Protein AF-0000000066776890 (afdb_homodimer)

Nearest PDB structures (foldseek):
  2i6r-assembly2_D  TM=9.916E-01  e=3.528E-67  Escherichia coli O157:H7
  2rb9-assembly2_C  TM=9.837E-01  e=7.844E-67  Escherichia coli O157:H7
  2i6r-assembly2_C  TM=9.864E-01  e=1.428E-66  Escherichia coli O157:H7
  2i6r-assembly1_A  TM=9.881E-01  e=1.374E-65  Escherichia coli O157:H7
  3vti-assembly1_C  TM=8.921E-01  e=2.327E-46  Caldanaerobacter subterraneus subsp. tengcongensis MB4

Solvent-accessible surface area (backbone atoms only — not comparable to full-atom values): 31970 Å² total; per-residue (Å²): 126,71,44,42,46,50,36,46,20,17,41,20,43,43,19,54,47,50,42,54,70,43,50,51,58,54,42,63,47,76,47,40,69,63,71,55,70,31,16,73,40,58,38,63,65,43,47,73,50,18,50,29,34,27,37,21,39,37,59,34,55,36,61,70,53,65,48,60,61,49,30,54,26,38,45,46,47,19,51,27,41,34,35,23,20,43,51,58,14,56,41,40,41,28,33,40,29,40,43,35,13,33,64,32,46,36,68,59,51,52,52,32,49,48,36,26,32,51,50,27,55,76,65,63,32,43,55,30,34,54,34,71,42,23,36,56,71,62,39,32,59,54,54,35,41,34,26,34,26,34,20,26,21,34,76,86,54,76,50,32,48,79,62,51,48,63,60,20,29,30,32,33,28,31,58,43,15,37,26,35,46,29,50,48,36,64,74,66,60,67,72,59,76,86,70,46,44,30,45,52,38,70,45,50,72,64,52,60,69,49,66,85,48,71,43,68,22,25,52,40,68,23,32,65,16,3,55,50,35,49,48,48,50,45,20,66,65,40,61,25,7,34,41,32,35,60,87,44,57,43,58,46,67,62,50,50,50,52,21,62,76,68,73,51,58,52,49,49,24,19,24,47,43,36,41,39,34,38,23,33,54,93,32,40,67,60,53,47,53,55,37,39,72,35,88,74,10,58,50,37,38,67,29,33,34,28,33,67,64,63,54,43,30,38,26,44,98,83,63,52,71,41,83,50,76,70,48,55,52,47,96,55,36,38,73,69,128,69,45,41,46,50,36,45,21,16,40,20,44,42,20,54,47,48,42,53,72,44,51,51,59,54,42,62,49,77,45,40,70,62,69,56,69,31,17,73,40,57,38,63,66,42,46,73,52,17,49,29,34,26,37,20,40,38,59,34,54,37,61,70,52,64,48,60,62,49,31,56,27,36,45,47,47,19,50,28,39,34,35,23,18,44,51,60,14,55,42,40,40,28,33,40,29,38,44,34,13,31,63,32,47,36,68,58,52,51,52,32,49,47,38,27,33,53,50,26,54,76,64,64,30,42,55,31,33,54,35,69,42,22,37,55,70,61,38,31,60,52,53,37,42,33,24,34,26,33,19,25,21,36,75,87,54,78,51,33,48,78,61,53,48,63,59,22,28,30,32,34,27,31,58,42,14,38,26,35,45,27,49,49,36,64,74,67,60,67,74,59,76,87,72,46,45,28,46,52,38,70,45,51,74,64,51,59,70,48,67,86,49,71,44,68,22,25,52,38,68,22,32,67,16,3,54,49,37,50,48,47,49,44,19,65,66,40,60,25,7,32,41,33,34,60,86,44,57,45,57,49,68,63,49,49,50,52,20,63,75,68,74,50,58,51,49,48,24,21,24,48,44,37,40,39,34,39,21,32,54,94,32,39,69,60,54,47,53,54,37,39,71,36,89,74,8,60,50,37,37,66,28,33,34,29,33,69,63,65,53,41,29,37,27,44,97,86,63,51,72,40,82,50,77,71,48,54,53,49,99,55,37,38,73,68

Structure (mmCIF, N/CA/C/O backbone):
data_AF-0000000066776890-model_v1
#
loop_
_entity.id
_entity.type
_entity.pdbx_description
1 polymer 'Hydrogenase expression/formation protein HypE'
#
loop_
_atom_site.group_PDB
_atom_site.id
_atom_site.type_symbol
_atom_site.label_atom_id
_atom_site.label_alt_id
_atom_site.label_comp_id
_atom_site.label_asym_id
_atom_site.label_entity_id
_atom_site.label_seq_id
_atom_site.pdbx_PDB_ins_code
_atom_site.Cartn_x
_atom_site.Cartn_y
_atom_site.Cartn_z
_atom_site.occupancy
_atom_site.B_iso_or_equiv
_atom_site.auth_seq_id
_atom_site.auth_comp_id
_atom_site.auth_asym_id
_atom_site.auth_atom_id
_atom_site.pdbx_PDB_model_num
ATOM 1 N N . MET A 1 1 ? 21.188 -14.484 12 1 73.44 1 MET A N 1
ATOM 2 C CA . MET A 1 1 ? 21.375 -13.836 10.703 1 73.44 1 MET A CA 1
ATOM 3 C C . MET A 1 1 ? 21.719 -12.359 10.875 1 73.44 1 MET A C 1
ATOM 5 O O . MET A 1 1 ? 21.047 -11.648 11.633 1 73.44 1 MET A O 1
ATOM 9 N N . LYS A 1 2 ? 22.797 -11.906 10.289 1 89.94 2 LYS A N 1
ATOM 10 C CA . LYS A 1 2 ? 23.328 -10.578 10.594 1 89.94 2 LYS A CA 1
ATOM 11 C C . LYS A 1 2 ? 22.703 -9.516 9.688 1 89.94 2 LYS A C 1
ATOM 13 O O . LYS A 1 2 ? 22.484 -8.383 10.117 1 89.94 2 LYS A O 1
ATOM 18 N N . SER A 1 3 ? 22.344 -9.898 8.43 1 96.12 3 SER A N 1
ATOM 19 C CA . SER A 1 3 ? 21.828 -8.906 7.504 1 96.12 3 SER A CA 1
ATOM 20 C C . SER A 1 3 ? 20.828 -9.523 6.531 1 96.12 3 SER A C 1
ATOM 22 O O . SER A 1 3 ? 20.797 -10.742 6.352 1 96.12 3 SER A O 1
ATOM 24 N N . VAL A 1 4 ? 20.016 -8.68 6.023 1 95.5 4 VAL A N 1
ATOM 25 C CA . VAL A 1 4 ? 19.062 -9.086 4.996 1 95.5 4 VAL A CA 1
ATOM 26 C C . VAL A 1 4 ? 19.797 -9.539 3.746 1 95.5 4 VAL A C 1
ATOM 28 O O . VAL A 1 4 ? 20.75 -8.875 3.305 1 95.5 4 VAL A O 1
ATOM 31 N N . GLN A 1 5 ? 19.422 -10.688 3.219 1 94.19 5 GLN A N 1
ATOM 32 C CA . GLN A 1 5 ? 20 -11.227 1.992 1 94.19 5 GLN A CA 1
ATOM 33 C C . GLN A 1 5 ? 18.953 -11.297 0.88 1 94.19 5 GLN A C 1
ATOM 35 O O . GLN A 1 5 ? 17.75 -11.281 1.148 1 94.19 5 GLN A O 1
ATOM 40 N N . LEU A 1 6 ? 19.438 -11.352 -0.375 1 92.44 6 LEU A N 1
ATOM 41 C CA . LEU A 1 6 ? 18.547 -11.445 -1.523 1 92.44 6 LEU A CA 1
ATOM 42 C C . LEU A 1 6 ? 17.625 -12.664 -1.4 1 92.44 6 LEU A C 1
ATOM 44 O O . LEU A 1 6 ? 16.484 -12.625 -1.843 1 92.44 6 LEU A O 1
ATOM 48 N N . ALA A 1 7 ? 18.156 -13.703 -0.817 1 90.06 7 ALA A N 1
ATOM 49 C CA . ALA A 1 7 ? 17.391 -14.938 -0.624 1 90.06 7 ALA A CA 1
ATOM 50 C C . ALA A 1 7 ? 16.109 -14.68 0.151 1 90.06 7 ALA A C 1
ATOM 52 O O . ALA A 1 7 ? 15.109 -15.375 -0.049 1 90.06 7 ALA A O 1
ATOM 53 N N . HIS A 1 8 ? 16.078 -13.664 0.951 1 90.94 8 HIS A N 1
ATOM 54 C CA . HIS A 1 8 ? 14.93 -13.336 1.775 1 90.94 8 HIS A CA 1
ATOM 55 C C . HIS A 1 8 ? 13.797 -12.75 0.932 1 90.94 8 HIS A C 1
ATOM 57 O O . HIS A 1 8 ? 12.68 -12.578 1.418 1 90.94 8 HIS A O 1
ATOM 63 N N . GLY A 1 9 ? 14.047 -12.508 -0.353 1 87.88 9 GLY A N 1
ATOM 64 C CA . GLY A 1 9 ? 13.039 -11.945 -1.23 1 87.88 9 GLY A CA 1
ATOM 65 C C . GLY A 1 9 ? 12.688 -12.852 -2.398 1 87.88 9 GLY A C 1
ATOM 66 O O . GLY A 1 9 ? 12 -12.43 -3.33 1 87.88 9 GLY A O 1
ATOM 67 N N . SER A 1 10 ? 13.086 -14.078 -2.391 1 87.19 10 SER A N 1
ATOM 68 C CA . SER A 1 10 ? 13.039 -14.914 -3.584 1 87.19 10 SER A CA 1
ATOM 69 C C . SER A 1 10 ? 11.781 -15.781 -3.607 1 87.19 10 SER A C 1
ATOM 71 O O . SER A 1 10 ? 11.492 -16.438 -4.609 1 87.19 10 SER A O 1
ATOM 73 N N . GLY A 1 11 ? 11.023 -15.805 -2.516 1 86.19 11 GLY A N 1
ATOM 74 C CA . GLY A 1 11 ? 9.852 -16.656 -2.43 1 86.19 11 GLY A CA 1
ATOM 75 C C . GLY A 1 11 ? 10.18 -18.062 -1.95 1 86.19 11 GLY A C 1
ATOM 76 O O . GLY A 1 11 ? 9.297 -18.922 -1.882 1 86.19 11 GLY A O 1
ATOM 77 N N . GLY A 1 12 ? 11.438 -18.297 -1.501 1 89.25 12 GLY A N 1
ATOM 78 C CA . GLY A 1 12 ? 11.875 -19.609 -1.027 1 89.25 12 GLY A CA 1
ATOM 79 C C . GLY A 1 12 ? 11.836 -19.734 0.483 1 89.25 12 GLY A C 1
ATOM 80 O O . GLY A 1 12 ? 11.016 -19.094 1.146 1 89.25 12 GLY A O 1
ATOM 81 N N . GLN A 1 13 ? 12.633 -20.562 0.89 1 90.19 13 GLN A N 1
ATOM 82 C CA . GLN A 1 13 ? 12.641 -20.906 2.307 1 90.19 13 GLN A CA 1
ATOM 83 C C . GLN A 1 13 ? 13.102 -19.734 3.164 1 90.19 13 GLN A C 1
ATOM 85 O O . GLN A 1 13 ? 12.555 -19.5 4.242 1 90.19 13 GLN A O 1
ATOM 90 N N . ALA A 1 14 ? 14.102 -19.031 2.719 1 90.88 14 ALA A N 1
ATOM 91 C CA . ALA A 1 14 ? 14.633 -17.906 3.48 1 90.88 14 ALA A CA 1
ATOM 92 C C . ALA A 1 14 ? 13.57 -16.828 3.701 1 90.88 14 ALA A C 1
ATOM 94 O O . ALA A 1 14 ? 13.477 -16.25 4.785 1 90.88 14 ALA A O 1
ATOM 95 N N . MET A 1 15 ? 12.828 -16.609 2.691 1 89.88 15 MET A N 1
ATOM 96 C CA . MET A 1 15 ? 11.742 -15.633 2.799 1 89.88 15 MET A CA 1
ATOM 97 C C . MET A 1 15 ? 10.703 -16.094 3.811 1 89.88 15 MET A C 1
ATOM 99 O O . MET A 1 15 ? 10.266 -15.305 4.656 1 89.88 15 MET A O 1
ATOM 103 N N . GLN A 1 16 ? 10.328 -17.328 3.713 1 89.19 16 GLN A N 1
ATOM 104 C CA . GLN A 1 16 ? 9.336 -17.875 4.633 1 89.19 16 GLN A CA 1
ATOM 105 C C . GLN A 1 16 ? 9.82 -17.797 6.078 1 89.19 16 GLN A C 1
ATOM 107 O O . GLN A 1 16 ? 9.031 -17.516 6.984 1 89.19 16 GLN A O 1
ATOM 112 N N . GLN A 1 17 ? 11.039 -17.984 6.254 1 90.81 17 GLN A N 1
ATOM 113 C CA . GLN A 1 17 ? 11.625 -17.922 7.586 1 90.81 17 GLN A CA 1
ATOM 114 C C . GLN A 1 17 ? 11.586 -16.484 8.125 1 90.81 17 GLN A C 1
ATOM 116 O O . GLN A 1 17 ? 11.227 -16.266 9.289 1 90.81 17 GLN A O 1
ATOM 121 N N . LEU A 1 18 ? 11.969 -15.555 7.309 1 92.75 18 LEU A N 1
ATOM 122 C CA . LEU A 1 18 ? 11.938 -14.148 7.711 1 92.75 18 LEU A CA 1
ATOM 123 C C . LEU A 1 18 ? 10.531 -13.727 8.102 1 92.75 18 LEU A C 1
ATOM 125 O O . LEU A 1 18 ? 10.328 -13.094 9.141 1 92.75 18 LEU A O 1
ATOM 129 N N . ILE A 1 19 ? 9.57 -14.047 7.281 1 92 19 ILE A N 1
ATOM 130 C CA . ILE A 1 19 ? 8.172 -13.711 7.527 1 92 19 ILE A CA 1
ATOM 131 C C . ILE A 1 19 ? 7.707 -14.344 8.836 1 92 19 ILE A C 1
ATOM 133 O O . ILE A 1 19 ? 7.102 -13.68 9.672 1 92 19 ILE A O 1
ATOM 137 N N . GLY A 1 20 ? 7.949 -15.594 9.023 1 91.56 20 GLY A N 1
ATOM 138 C CA . GLY A 1 20 ? 7.531 -16.328 10.211 1 91.56 20 GLY A CA 1
ATOM 139 C C . GLY A 1 20 ? 8.211 -15.844 11.484 1 91.56 20 GLY A C 1
ATOM 140 O O . GLY A 1 20 ? 7.543 -15.586 12.484 1 91.56 20 GLY A O 1
ATOM 141 N N . ASP A 1 21 ? 9.5 -15.602 11.398 1 92.62 21 ASP A N 1
ATOM 142 C CA . ASP A 1 21 ? 10.305 -15.328 12.586 1 92.62 21 ASP A CA 1
ATOM 143 C C . ASP A 1 21 ? 10.164 -13.875 13.016 1 92.62 21 ASP A C 1
ATOM 145 O O . ASP A 1 21 ? 10.305 -13.555 14.203 1 92.62 21 ASP A O 1
ATOM 149 N N . LEU A 1 22 ? 9.836 -13.031 12.07 1 94.44 22 LEU A N 1
ATOM 150 C CA . LEU A 1 22 ? 9.844 -11.617 12.406 1 94.44 22 LEU A CA 1
ATOM 151 C C . LEU A 1 22 ? 8.453 -11.008 12.25 1 94.44 22 LEU A C 1
ATOM 153 O O . LEU A 1 22 ? 7.82 -10.633 13.242 1 94.44 22 LEU A O 1
ATOM 157 N N . PHE A 1 23 ? 7.91 -11.023 11.164 1 94.81 23 PHE A N 1
ATOM 158 C CA . PHE A 1 23 ? 6.711 -10.25 10.867 1 94.81 23 PHE A CA 1
ATOM 159 C C . PHE A 1 23 ? 5.484 -10.883 11.516 1 94.81 23 PHE A C 1
ATOM 161 O O . PHE A 1 23 ? 4.676 -10.188 12.133 1 94.81 23 PHE A O 1
ATOM 168 N N . MET A 1 24 ? 5.301 -12.203 11.344 1 92.75 24 MET A N 1
ATOM 169 C CA . MET A 1 24 ? 4.141 -12.891 11.906 1 92.75 24 MET A CA 1
ATOM 170 C C . MET A 1 24 ? 4.133 -12.781 13.422 1 92.75 24 MET A C 1
ATOM 172 O O . MET A 1 24 ? 3.068 -12.695 14.039 1 92.75 24 MET A O 1
ATOM 176 N N . GLN A 1 25 ? 5.297 -12.781 13.992 1 94.38 25 GLN A N 1
ATOM 177 C CA . GLN A 1 25 ? 5.398 -12.672 15.445 1 94.38 25 GLN A CA 1
ATOM 178 C C . GLN A 1 25 ? 5.125 -11.242 15.906 1 94.38 25 GLN A C 1
ATOM 180 O O . GLN A 1 25 ? 4.344 -11.023 16.828 1 94.38 25 GLN A O 1
ATOM 185 N N . ALA A 1 26 ? 5.668 -10.312 15.273 1 95.06 26 ALA A N 1
ATOM 186 C CA . ALA A 1 26 ? 5.566 -8.922 15.688 1 95.06 26 ALA A CA 1
ATOM 187 C C . ALA A 1 26 ? 4.148 -8.391 15.492 1 95.06 26 ALA A C 1
ATOM 189 O O . ALA A 1 26 ? 3.641 -7.641 16.328 1 95.06 26 ALA A O 1
ATOM 190 N N . PHE A 1 27 ? 3.537 -8.75 14.359 1 95.81 27 PHE A N 1
ATOM 191 C CA . PHE A 1 27 ? 2.225 -8.219 14.008 1 95.81 27 PHE A CA 1
ATOM 192 C C . PHE A 1 27 ? 1.132 -9.234 14.32 1 95.81 27 PHE A C 1
ATOM 194 O O . PHE A 1 27 ? 0.076 -9.234 13.688 1 95.81 27 PHE A O 1
ATOM 201 N N . ALA A 1 28 ? 1.271 -10.086 15.227 1 94.38 28 ALA A N 1
ATOM 202 C CA . ALA A 1 28 ? 0.4 -11.234 15.477 1 94.38 28 ALA A CA 1
ATOM 203 C C . ALA A 1 28 ? -1.047 -10.789 15.672 1 94.38 28 ALA A C 1
ATOM 205 O O . ALA A 1 28 ? -1.343 -9.984 16.562 1 94.38 28 ALA A O 1
ATOM 206 N N . ASN A 1 29 ? -1.92 -11.312 14.875 1 94.5 29 ASN A N 1
ATOM 207 C CA . ASN A 1 29 ? -3.367 -11.148 14.945 1 94.5 29 ASN A CA 1
ATOM 208 C C . ASN A 1 29 ? -4.094 -12.227 14.148 1 94.5 29 ASN A C 1
ATOM 210 O O . ASN A 1 29 ? -3.469 -12.961 13.383 1 94.5 29 ASN A O 1
ATOM 214 N N . PRO A 1 30 ? -5.426 -12.414 14.305 1 93 30 PRO A N 1
ATOM 215 C CA . PRO A 1 30 ? -6.133 -13.555 13.711 1 93 30 PRO A CA 1
ATOM 216 C C . PRO A 1 30 ? -6.137 -13.516 12.188 1 93 30 PRO A C 1
ATOM 218 O O . PRO A 1 30 ? -6.102 -14.57 11.539 1 93 30 PRO A O 1
ATOM 221 N N . TRP A 1 31 ? -6.16 -12.383 11.578 1 94 31 TRP A N 1
ATOM 222 C CA . TRP A 1 31 ? -6.234 -12.273 10.125 1 94 31 TRP A CA 1
ATOM 223 C C . TRP A 1 31 ? -4.906 -12.648 9.477 1 94 31 TRP A C 1
ATOM 225 O O . TRP A 1 31 ? -4.871 -13.383 8.484 1 94 31 TRP A O 1
ATOM 235 N N . LEU A 1 32 ? -3.85 -12.102 10.055 1 89.12 32 LEU A N 1
ATOM 236 C CA . LEU A 1 32 ? -2.51 -12.422 9.578 1 89.12 32 LEU A CA 1
ATOM 237 C C . LEU A 1 32 ? -2.205 -13.898 9.766 1 89.12 32 LEU A C 1
ATOM 239 O O . LEU A 1 32 ? -1.546 -14.516 8.93 1 89.12 32 LEU A O 1
ATOM 243 N N . ALA A 1 33 ? -2.701 -14.492 10.812 1 89.12 33 ALA A N 1
ATOM 244 C CA . ALA A 1 33 ? -2.447 -15.891 11.164 1 89.12 33 ALA A CA 1
ATOM 245 C C . ALA A 1 33 ? -3.051 -16.844 10.133 1 89.12 33 ALA A C 1
ATOM 247 O O . ALA A 1 33 ? -2.633 -17.984 10.023 1 89.12 33 ALA A O 1
ATOM 248 N N . GLU A 1 34 ? -4.031 -16.359 9.375 1 89.06 34 GLU A N 1
ATOM 249 C CA . GLU A 1 34 ? -4.637 -17.188 8.344 1 89.06 34 GLU A CA 1
ATOM 250 C C . GLU A 1 34 ? -3.65 -17.484 7.219 1 89.06 34 GLU A C 1
ATOM 252 O O . GLU A 1 34 ? -3.791 -18.484 6.504 1 89.06 34 GLU A O 1
ATOM 257 N N . GLN A 1 35 ? -2.697 -16.609 7.004 1 87.81 35 GLN A N 1
ATOM 258 C CA . GLN A 1 35 ? -1.627 -16.766 6.023 1 87.81 35 GLN A CA 1
ATOM 259 C C . GLN A 1 35 ? -2.191 -16.969 4.617 1 87.81 35 GLN A C 1
ATOM 261 O O . GLN A 1 35 ? -1.749 -17.844 3.883 1 87.81 35 GLN A O 1
ATOM 266 N N . GLU A 1 36 ? -3.281 -16.328 4.312 1 90 36 GLU A N 1
ATOM 267 C CA . GLU A 1 36 ? -3.822 -16.25 2.961 1 90 36 GLU A CA 1
ATOM 268 C C . GLU A 1 36 ? -3.258 -15.055 2.209 1 90 36 GLU A C 1
ATOM 270 O O . GLU A 1 36 ? -2.574 -14.211 2.797 1 90 36 GLU A O 1
ATOM 275 N N . ASP A 1 37 ? -3.459 -14.969 0.889 1 90.69 37 ASP A N 1
ATOM 276 C CA . ASP A 1 37 ? -2.926 -13.906 0.039 1 90.69 37 ASP A CA 1
ATOM 277 C C . ASP A 1 37 ? -3.564 -12.562 0.374 1 90.69 37 ASP A C 1
ATOM 279 O O . ASP A 1 37 ? -3.127 -11.523 -0.121 1 90.69 37 ASP A O 1
ATOM 283 N N . GLN A 1 38 ? -4.625 -12.617 1.151 1 95.94 38 GLN A N 1
ATOM 284 C CA . GLN A 1 38 ? -5.332 -11.422 1.596 1 95.94 38 GLN A CA 1
ATOM 285 C C . GLN A 1 38 ? -5.902 -11.609 2.998 1 95.94 38 GLN A C 1
ATOM 287 O O . GLN A 1 38 ? -6.09 -12.742 3.451 1 95.94 38 GLN A O 1
ATOM 292 N N . ALA A 1 39 ? -6.09 -10.523 3.682 1 97.44 39 ALA A N 1
ATOM 293 C CA . ALA A 1 39 ? -6.891 -10.539 4.902 1 97.44 39 ALA A CA 1
ATOM 294 C C . ALA A 1 39 ? -8.383 -10.539 4.578 1 97.44 39 ALA A C 1
ATOM 296 O O . ALA A 1 39 ? -8.812 -9.906 3.613 1 97.44 39 ALA A O 1
ATOM 297 N N . ARG A 1 40 ? -9.172 -11.281 5.352 1 97.81 40 ARG A N 1
ATOM 298 C CA . ARG A 1 40 ? -10.625 -11.352 5.223 1 97.81 40 ARG A CA 1
ATOM 299 C C . ARG A 1 40 ? -11.312 -10.703 6.422 1 97.81 40 ARG A C 1
ATOM 301 O O . ARG A 1 40 ? -11.312 -11.258 7.52 1 97.81 40 ARG A O 1
ATOM 308 N N . LEU A 1 41 ? -11.859 -9.523 6.188 1 98.12 41 LEU A N 1
ATOM 309 C CA . LEU A 1 41 ? -12.398 -8.68 7.25 1 98.12 41 LEU A CA 1
ATOM 310 C C . LEU A 1 41 ? -13.922 -8.727 7.254 1 98.12 41 LEU A C 1
ATOM 312 O O . LEU A 1 41 ? -14.555 -8.734 6.195 1 98.12 41 LEU A O 1
ATOM 316 N N . ASP A 1 42 ? -14.523 -8.664 8.383 1 97.75 42 ASP A N 1
ATOM 317 C CA . ASP A 1 42 ? -15.977 -8.711 8.523 1 97.75 42 ASP A CA 1
ATOM 318 C C . ASP A 1 42 ? -16.625 -7.398 8.094 1 97.75 42 ASP A C 1
ATOM 320 O O . ASP A 1 42 ? -16.469 -6.375 8.766 1 97.75 42 ASP A O 1
ATOM 324 N N . LEU A 1 43 ? -17.406 -7.438 7.016 1 98.06 43 LEU A N 1
ATOM 325 C CA . LEU A 1 43 ? -18.016 -6.219 6.496 1 98.06 43 LEU A CA 1
ATOM 326 C C . LEU A 1 43 ? -19.094 -5.703 7.445 1 98.06 43 LEU A C 1
ATOM 328 O O . LEU A 1 43 ? -19.312 -4.492 7.562 1 98.06 43 LEU A O 1
ATOM 332 N N . ALA A 1 44 ? -19.766 -6.633 8.094 1 97.06 44 ALA A N 1
ATOM 333 C CA . ALA A 1 44 ? -20.781 -6.215 9.055 1 97.06 44 ALA A CA 1
ATOM 334 C C . ALA A 1 44 ? -20.172 -5.43 10.203 1 97.06 44 ALA A C 1
ATOM 336 O O . ALA A 1 44 ? -20.75 -4.449 10.68 1 97.06 44 ALA A O 1
ATOM 337 N N . ALA A 1 45 ? -19.016 -5.879 10.656 1 96.94 45 ALA A N 1
ATOM 338 C CA . ALA A 1 45 ? -18.328 -5.184 11.734 1 96.94 45 ALA A CA 1
ATOM 339 C C . ALA A 1 45 ? -17.938 -3.771 11.312 1 96.94 45 ALA A C 1
ATOM 341 O O . ALA A 1 45 ? -18.047 -2.826 12.094 1 96.94 45 ALA A O 1
ATOM 342 N N . LEU A 1 46 ? -17.484 -3.588 10.102 1 97.38 46 LEU A N 1
ATOM 343 C CA . LEU A 1 46 ? -17.141 -2.273 9.57 1 97.38 46 LEU A CA 1
ATOM 344 C C . LEU A 1 46 ? -18.375 -1.407 9.414 1 97.38 46 LEU A C 1
ATOM 346 O O . LEU A 1 46 ? -18.391 -0.24 9.805 1 97.38 46 LEU A O 1
ATOM 350 N N . ALA A 1 47 ? -19.406 -2.012 8.914 1 96.56 47 ALA A N 1
ATOM 351 C CA . ALA A 1 47 ? -20.641 -1.287 8.656 1 96.56 47 ALA A CA 1
ATOM 352 C C . ALA A 1 47 ? -21.297 -0.843 9.961 1 96.56 47 ALA A C 1
ATOM 354 O O . ALA A 1 47 ? -22.047 0.134 9.977 1 96.56 47 ALA A O 1
ATOM 355 N N . ALA A 1 48 ? -21.031 -1.56 11.016 1 97.06 48 ALA A N 1
ATOM 356 C CA . ALA A 1 48 ? -21.562 -1.19 12.328 1 97.06 48 ALA A CA 1
ATOM 357 C C . ALA A 1 48 ? -20.938 0.106 12.828 1 97.06 48 ALA A C 1
ATOM 359 O O . ALA A 1 48 ? -21.5 0.791 13.68 1 97.06 48 ALA A O 1
ATOM 360 N N . GLN A 1 49 ? -19.828 0.474 12.234 1 96.81 49 GLN A N 1
ATOM 361 C CA . GLN A 1 49 ? -19.094 1.634 12.719 1 96.81 49 GLN A CA 1
ATOM 362 C C . GLN A 1 49 ? -19.297 2.838 11.805 1 96.81 49 GLN A C 1
ATOM 364 O O . GLN A 1 49 ? -18.828 3.939 12.109 1 96.81 49 GLN A O 1
ATOM 369 N N . GLY A 1 50 ? -19.938 2.668 10.672 1 97.94 50 GLY A N 1
ATOM 370 C CA . GLY A 1 50 ? -20.125 3.756 9.727 1 97.94 50 GLY A CA 1
ATOM 371 C C . GLY A 1 50 ? -20.734 3.301 8.406 1 97.94 50 GLY A C 1
ATOM 372 O O . GLY A 1 50 ? -21.016 2.117 8.227 1 97.94 50 GLY A O 1
ATOM 373 N N . ASP A 1 51 ? -20.969 4.293 7.484 1 98.19 51 ASP A N 1
ATOM 374 C CA . ASP A 1 51 ? -21.625 3.973 6.223 1 98.19 51 ASP A CA 1
ATOM 375 C C . ASP A 1 51 ? -20.672 4.125 5.043 1 98.19 51 ASP A C 1
ATOM 377 O O . ASP A 1 51 ? -21 3.76 3.914 1 98.19 51 ASP A O 1
ATOM 381 N N . ARG A 1 52 ? -19.484 4.68 5.266 1 98.31 52 ARG A N 1
ATOM 382 C CA . ARG A 1 52 ? -18.438 4.797 4.262 1 98.31 52 ARG A CA 1
ATOM 383 C C . ARG A 1 52 ? -17.125 4.199 4.762 1 98.31 52 ARG A C 1
ATOM 385 O O . ARG A 1 52 ? -16.859 4.184 5.965 1 98.31 52 ARG A O 1
ATOM 392 N N . LEU A 1 53 ? -16.359 3.654 3.832 1 98.69 53 LEU A N 1
ATOM 393 C CA . LEU A 1 53 ? -15.031 3.119 4.113 1 98.69 53 LEU A CA 1
ATOM 394 C C . LEU A 1 53 ? -13.945 4.09 3.66 1 98.69 53 LEU A C 1
ATOM 396 O O . LEU A 1 53 ? -13.836 4.391 2.469 1 98.69 53 LEU A O 1
ATOM 400 N N . ALA A 1 54 ? -13.203 4.648 4.598 1 98.75 54 ALA A N 1
ATOM 401 C CA . ALA A 1 54 ? -12.008 5.422 4.266 1 98.75 54 ALA A CA 1
ATOM 402 C C . ALA A 1 54 ? -10.852 4.504 3.867 1 98.75 54 ALA A C 1
ATOM 404 O O . ALA A 1 54 ? -10.539 3.549 4.582 1 98.75 54 ALA A O 1
ATOM 405 N N . PHE A 1 55 ? -10.32 4.699 2.729 1 98.88 55 PHE A N 1
ATOM 406 C CA . PHE A 1 55 ? -9.219 3.92 2.168 1 98.88 55 PHE A CA 1
ATOM 407 C C . PHE A 1 55 ? -8.07 4.828 1.752 1 98.88 55 PHE A C 1
ATOM 409 O O . PHE A 1 55 ? -8.25 5.719 0.92 1 98.88 55 PHE A O 1
ATOM 416 N N . SER A 1 56 ? -6.805 4.707 2.365 1 98.75 56 SER A N 1
ATOM 417 C CA . SER A 1 56 ? -5.652 5.551 2.062 1 98.75 56 SER A CA 1
ATOM 418 C C . SER A 1 56 ? -4.379 4.723 1.938 1 98.75 56 SER A C 1
ATOM 420 O O . SER A 1 56 ? -4.344 3.564 2.359 1 98.75 56 SER A O 1
ATOM 422 N N . THR A 1 57 ? -3.354 5.258 1.28 1 98.75 57 THR A N 1
ATOM 423 C CA . THR A 1 57 ? -2.033 4.645 1.18 1 98.75 57 THR A CA 1
ATOM 424 C C . THR A 1 57 ? -0.938 5.707 1.256 1 98.75 57 THR A C 1
ATOM 426 O O . THR A 1 57 ? -1.155 6.859 0.875 1 98.75 57 THR A O 1
ATOM 429 N N . ASP A 1 58 ? 0.159 5.336 1.774 1 98.38 58 ASP A N 1
ATOM 430 C CA . ASP A 1 58 ? 1.331 6.207 1.814 1 98.38 58 ASP A CA 1
ATOM 431 C C . ASP A 1 58 ? 2.621 5.391 1.82 1 98.38 58 ASP A C 1
ATOM 433 O O . ASP A 1 58 ? 2.662 4.289 2.375 1 98.38 58 ASP A O 1
ATOM 437 N N . SER A 1 59 ? 3.596 5.895 1.148 1 98.5 59 SER A N 1
ATOM 438 C CA . SER A 1 59 ? 4.934 5.312 1.181 1 98.5 59 SER A CA 1
ATOM 439 C C . SER A 1 59 ? 5.883 6.16 2.021 1 98.5 59 SER A C 1
ATOM 441 O O . SER A 1 59 ? 5.801 7.391 2.012 1 98.5 59 SER A O 1
ATOM 443 N N . TYR A 1 60 ? 6.758 5.508 2.697 1 98.69 60 TYR A N 1
ATOM 444 C CA . TYR A 1 60 ? 7.711 6.18 3.572 1 98.69 60 TYR A CA 1
ATOM 445 C C . TYR A 1 60 ? 9.148 5.875 3.156 1 98.69 60 TYR A C 1
ATOM 447 O O . TYR A 1 60 ? 9.555 4.711 3.121 1 98.69 60 TYR A O 1
ATOM 455 N N . VAL A 1 61 ? 9.891 6.984 2.83 1 98.31 61 VAL A N 1
ATOM 456 C CA . VAL A 1 61 ? 11.242 6.867 2.281 1 98.31 61 VAL A CA 1
ATOM 457 C C . VAL A 1 61 ? 12.211 7.699 3.113 1 98.31 61 VAL A C 1
ATOM 459 O O . VAL A 1 61 ? 13.273 8.102 2.627 1 98.31 61 VAL A O 1
ATOM 462 N N . ILE A 1 62 ? 11.922 7.977 4.348 1 97.88 62 ILE A N 1
ATOM 463 C CA . ILE A 1 62 ? 12.594 8.961 5.184 1 97.88 62 ILE A CA 1
ATOM 464 C C . ILE A 1 62 ? 14.062 8.57 5.371 1 97.88 62 ILE A C 1
ATOM 466 O O . ILE A 1 62 ? 14.383 7.383 5.477 1 97.88 62 ILE A O 1
ATOM 470 N N . ASP A 1 63 ? 14.859 9.547 5.496 1 96.19 63 ASP A N 1
ATOM 471 C CA . ASP A 1 63 ? 16.266 9.438 5.848 1 96.19 63 ASP A CA 1
ATOM 472 C C . ASP A 1 63 ? 16.688 10.555 6.797 1 96.19 63 ASP A C 1
ATOM 474 O O . ASP A 1 63 ? 16.5 11.734 6.496 1 96.19 63 ASP A O 1
ATOM 478 N N . PRO A 1 64 ? 17.297 10.328 7.941 1 97.06 64 PRO A N 1
ATOM 479 C CA . PRO A 1 64 ? 17.656 9.016 8.469 1 97.06 64 PRO A CA 1
ATOM 480 C C . PRO A 1 64 ? 16.453 8.219 8.961 1 97.06 64 PRO A C 1
ATOM 482 O O . PRO A 1 64 ? 15.414 8.805 9.281 1 97.06 64 PRO A O 1
ATOM 485 N N . LEU A 1 65 ? 16.594 6.867 9.102 1 98.38 65 LEU A N 1
ATOM 486 C CA . LEU A 1 65 ? 15.516 5.953 9.477 1 98.38 65 LEU A CA 1
ATOM 487 C C . LEU A 1 65 ? 15.07 6.199 10.914 1 98.38 65 LEU A C 1
ATOM 489 O O . LEU A 1 65 ? 13.93 5.898 11.281 1 98.38 65 LEU A O 1
ATOM 493 N N . PHE A 1 66 ? 16.047 6.609 11.734 1 98.25 66 PHE A N 1
ATOM 494 C CA . PHE A 1 66 ? 15.82 6.891 13.141 1 98.25 66 PHE A CA 1
ATOM 495 C C . PHE A 1 66 ? 16.062 8.367 13.445 1 98.25 66 PHE A C 1
ATOM 497 O O . PHE A 1 66 ? 17.031 8.953 12.961 1 98.25 66 PHE A O 1
ATOM 504 N N . PHE A 1 67 ? 15.18 9.008 14.133 1 97.06 67 PHE A N 1
ATOM 505 C CA . PHE A 1 67 ? 15.242 10.422 14.484 1 97.06 67 PHE A CA 1
ATOM 506 C C . PHE A 1 67 ? 14.594 10.672 15.844 1 97.06 67 PHE A C 1
ATOM 508 O O . PHE A 1 67 ? 13.797 9.859 16.312 1 97.06 67 PHE A O 1
ATOM 515 N N . PRO A 1 68 ? 14.93 11.797 16.516 1 97.19 68 PRO A N 1
ATOM 516 C CA . PRO A 1 68 ? 14.242 12.117 17.766 1 97.19 68 PRO A CA 1
ATOM 517 C C . PRO A 1 68 ? 12.727 12.164 17.609 1 97.19 68 PRO A C 1
ATOM 519 O O . PRO A 1 68 ? 12.211 12.883 16.75 1 97.19 68 PRO A O 1
ATOM 522 N N . GLY A 1 69 ? 12.078 11.375 18.391 1 97.06 69 GLY A N 1
ATOM 523 C CA . GLY A 1 69 ? 10.625 11.359 18.359 1 97.06 69 GLY A CA 1
ATOM 524 C C . GLY A 1 69 ? 10.055 10.188 17.594 1 97.06 69 GLY A C 1
ATOM 525 O O . GLY A 1 69 ? 8.844 9.961 17.609 1 97.06 69 GLY A O 1
ATOM 526 N N . GLY A 1 70 ? 11.031 9.398 16.891 1 97.62 70 GLY A N 1
ATOM 527 C CA . GLY A 1 70 ? 10.477 8.242 16.203 1 97.62 70 GLY A CA 1
ATOM 528 C C . GLY A 1 70 ? 11.445 7.613 15.219 1 97.62 70 GLY A C 1
ATOM 529 O O . GLY A 1 70 ? 12.656 7.793 15.328 1 97.62 70 GLY A O 1
ATOM 530 N N . ASN A 1 71 ? 10.945 6.852 14.406 1 98.69 71 ASN A N 1
ATOM 531 C CA . ASN A 1 71 ? 11.625 6.207 13.289 1 98.69 71 ASN A CA 1
ATOM 532 C C . ASN A 1 71 ? 10.656 5.887 12.156 1 98.69 71 ASN A C 1
ATOM 534 O O . ASN A 1 71 ? 9.461 6.184 12.25 1 98.69 71 ASN A O 1
ATOM 538 N N . ILE A 1 72 ? 11.164 5.289 11.109 1 98.81 72 ILE A N 1
ATOM 539 C CA . ILE A 1 72 ? 10.375 5.051 9.906 1 98.81 72 ILE A CA 1
ATOM 540 C C . ILE A 1 72 ? 9.211 4.121 10.234 1 98.81 72 ILE A C 1
ATOM 542 O O . ILE A 1 72 ? 8.133 4.234 9.641 1 98.81 72 ILE A O 1
ATOM 546 N N . GLY A 1 73 ? 9.375 3.172 11.156 1 98.88 73 GLY A N 1
ATOM 54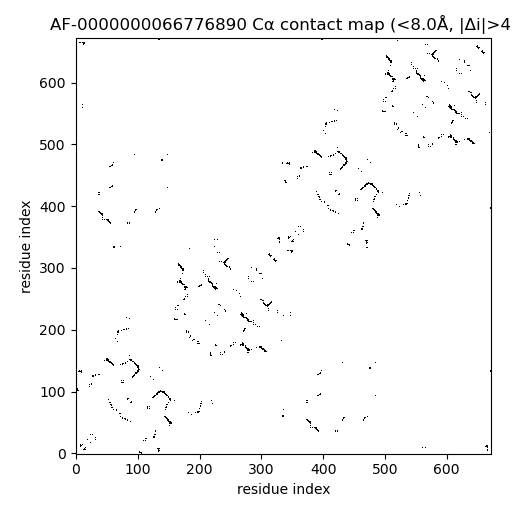7 C CA . GLY A 1 73 ? 8.305 2.27 11.547 1 98.88 73 GLY A CA 1
ATOM 548 C C . GLY A 1 73 ? 7.129 2.982 12.203 1 98.88 73 GLY A C 1
ATOM 549 O O . GLY A 1 73 ? 5.98 2.801 11.789 1 98.88 73 GLY A O 1
ATOM 550 N N . LYS A 1 74 ? 7.438 3.779 13.211 1 98.81 74 LYS A N 1
ATOM 551 C CA . LYS A 1 74 ? 6.41 4.598 13.844 1 98.81 74 LYS A CA 1
ATOM 552 C C . LYS A 1 74 ? 5.738 5.523 12.836 1 98.81 74 LYS A C 1
ATOM 554 O O . LYS A 1 74 ? 4.512 5.629 12.797 1 98.81 74 LYS A O 1
ATOM 559 N N . LEU A 1 75 ? 6.527 6.133 12.047 1 98.75 75 LEU A N 1
ATOM 560 C CA . LEU A 1 75 ? 6.051 7.078 11.039 1 98.75 75 LEU A CA 1
ATOM 561 C C . LEU A 1 75 ? 5.066 6.406 10.086 1 98.75 75 LEU A C 1
ATOM 563 O O . LEU A 1 75 ? 4.043 6.988 9.727 1 98.75 75 LEU A O 1
ATOM 567 N N . ALA A 1 76 ? 5.359 5.188 9.672 1 98.88 76 ALA A N 1
ATOM 568 C CA . ALA A 1 76 ? 4.547 4.461 8.695 1 98.88 76 ALA A CA 1
ATOM 569 C C . ALA A 1 76 ? 3.152 4.172 9.25 1 98.88 76 ALA A C 1
ATOM 571 O O . ALA A 1 76 ? 2.168 4.191 8.508 1 98.88 76 ALA A O 1
ATOM 572 N N . VAL A 1 77 ? 3.057 3.891 10.531 1 98.88 77 VAL A N 1
ATOM 573 C CA . VAL A 1 77 ? 1.765 3.637 11.156 1 98.88 77 VAL A CA 1
ATOM 574 C C . VAL A 1 77 ? 1.022 4.953 11.367 1 98.88 77 VAL A C 1
ATOM 576 O O . VAL A 1 77 ? -0.14 5.086 10.977 1 98.88 77 VAL A O 1
ATOM 579 N N . CYS A 1 78 ? 1.693 5.957 11.883 1 98.81 78 CYS A N 1
ATOM 580 C CA . CYS A 1 78 ? 1.071 7.238 12.203 1 98.81 78 CYS A CA 1
ATOM 581 C C . CYS A 1 78 ? 0.548 7.914 10.945 1 98.81 78 CYS A C 1
ATOM 583 O O . CYS A 1 78 ? -0.595 8.375 10.906 1 98.81 78 CYS A O 1
ATOM 585 N N . GLY A 1 79 ? 1.419 7.961 9.922 1 98.56 79 GLY A N 1
ATOM 586 C CA . GLY A 1 79 ? 1.061 8.68 8.711 1 98.56 79 GLY A CA 1
ATOM 587 C C . GLY A 1 79 ? -0.217 8.172 8.07 1 98.56 79 GLY A C 1
ATOM 588 O O . GLY A 1 79 ? -1.157 8.938 7.852 1 98.56 79 GLY A O 1
ATOM 589 N N . THR A 1 80 ? -0.277 6.898 7.832 1 98.75 80 THR A N 1
ATOM 590 C CA . THR A 1 80 ? -1.433 6.316 7.156 1 98.75 80 THR A CA 1
ATOM 591 C C . THR A 1 80 ? -2.658 6.344 8.062 1 98.75 80 THR A C 1
ATOM 593 O O . THR A 1 80 ? -3.773 6.602 7.605 1 98.75 80 THR A O 1
ATOM 596 N N . ALA A 1 81 ? -2.471 6.062 9.352 1 98.81 81 ALA A N 1
ATOM 597 C CA . ALA A 1 81 ? -3.58 6.168 10.289 1 98.81 81 ALA A CA 1
ATOM 598 C C . ALA A 1 81 ? -4.18 7.574 10.273 1 98.81 81 ALA A C 1
ATOM 600 O O . ALA A 1 81 ? -5.402 7.73 10.312 1 98.81 81 ALA A O 1
ATOM 601 N N . ASN A 1 82 ? -3.316 8.586 10.219 1 98.81 82 ASN A N 1
ATOM 602 C CA . ASN A 1 82 ? -3.777 9.969 10.234 1 98.81 82 ASN A CA 1
ATOM 603 C C . ASN A 1 82 ? -4.543 10.32 8.961 1 98.81 82 ASN A C 1
ATOM 605 O O . ASN A 1 82 ? -5.555 11.016 9.008 1 98.81 82 ASN A O 1
ATOM 609 N N . ASP A 1 83 ? -4.074 9.836 7.789 1 98.5 83 ASP A N 1
ATOM 610 C CA . ASP A 1 83 ? -4.773 10.039 6.527 1 98.5 83 ASP A CA 1
ATOM 611 C C . ASP A 1 83 ? -6.203 9.508 6.598 1 98.5 83 ASP A C 1
ATOM 613 O O . ASP A 1 83 ? -7.125 10.117 6.047 1 98.5 83 ASP A O 1
ATOM 617 N N . VAL A 1 84 ? -6.375 8.383 7.227 1 98.69 84 VAL A N 1
ATOM 618 C CA . VAL A 1 84 ? -7.691 7.773 7.387 1 98.69 84 VAL A CA 1
ATOM 619 C C . VAL A 1 84 ? -8.508 8.57 8.406 1 98.69 84 VAL A C 1
ATOM 621 O O . VAL A 1 84 ? -9.672 8.898 8.156 1 98.69 84 VAL A O 1
ATOM 624 N N . ALA A 1 85 ? -7.914 8.984 9.469 1 98.69 85 ALA A N 1
ATOM 625 C CA . ALA A 1 85 ? -8.594 9.57 10.617 1 98.69 85 ALA A CA 1
ATOM 626 C C . ALA A 1 85 ? -9.125 10.961 10.297 1 98.69 85 ALA A C 1
ATOM 628 O O . ALA A 1 85 ? -10.141 11.391 10.844 1 98.69 85 ALA A O 1
ATOM 629 N N . VAL A 1 86 ? -8.5 11.703 9.383 1 98.44 86 VAL A N 1
ATOM 630 C CA . VAL A 1 86 ? -8.898 13.078 9.102 1 98.44 86 VAL A CA 1
ATOM 631 C C . VAL A 1 86 ? -10.242 13.094 8.391 1 98.44 86 VAL A C 1
ATOM 633 O O . VAL A 1 86 ? -10.883 14.148 8.273 1 98.44 86 VAL A O 1
ATOM 636 N N . SER A 1 87 ? -10.742 11.961 7.938 1 97.75 87 SER A N 1
ATOM 637 C CA . SER A 1 87 ? -12.086 11.844 7.395 1 97.75 87 SER A CA 1
ATOM 638 C C . SER A 1 87 ? -13.117 11.688 8.508 1 97.75 87 SER A C 1
ATOM 640 O O . SER A 1 87 ? -14.328 11.766 8.258 1 97.75 87 SER A O 1
ATOM 642 N N . GLY A 1 88 ? -12.664 11.445 9.695 1 97.81 88 GLY A N 1
ATOM 643 C CA . GLY A 1 88 ? -13.516 11.102 10.82 1 97.81 88 GLY A CA 1
ATOM 644 C C . GLY A 1 88 ? -13.539 9.617 11.125 1 97.81 88 GLY A C 1
ATOM 645 O O . GLY A 1 88 ? -14.078 9.195 12.148 1 97.81 88 GLY A O 1
ATOM 646 N N . ALA A 1 89 ? -12.93 8.844 10.312 1 98.31 89 ALA A N 1
ATOM 647 C CA . ALA A 1 89 ? -12.906 7.395 10.477 1 98.31 89 ALA A CA 1
ATOM 648 C C . ALA A 1 89 ? -12 6.988 11.633 1 98.31 89 ALA A C 1
ATOM 650 O O . ALA A 1 89 ? -11.086 7.73 12.008 1 98.31 89 ALA A O 1
ATOM 651 N N . ILE A 1 90 ? -12.297 5.871 12.219 1 97.44 90 ILE A N 1
ATOM 652 C CA . ILE A 1 90 ? -11.359 5.203 13.117 1 97.44 90 ILE A CA 1
ATOM 653 C C . ILE A 1 90 ? -10.547 4.172 12.344 1 97.44 90 ILE A C 1
ATOM 655 O O . ILE A 1 90 ? -11.078 3.146 11.914 1 97.44 90 ILE A O 1
ATOM 659 N N . PRO A 1 91 ? -9.273 4.488 12.117 1 98.62 91 PRO A N 1
ATOM 660 C CA . PRO A 1 91 ? -8.453 3.475 11.445 1 98.62 91 PRO A CA 1
ATOM 661 C C . PRO A 1 91 ? -8.414 2.15 12.211 1 98.62 91 PRO A C 1
ATOM 663 O O . PRO A 1 91 ? -8.141 2.133 13.414 1 98.62 91 PRO A O 1
ATOM 666 N N . ARG A 1 92 ? -8.617 1.006 11.523 1 98.56 92 ARG A N 1
ATOM 667 C CA . ARG A 1 92 ? -8.672 -0.285 12.203 1 98.56 92 ARG A CA 1
ATOM 668 C C . ARG A 1 92 ? -7.637 -1.25 11.641 1 98.56 92 ARG A C 1
ATOM 670 O O . ARG A 1 92 ? -7.062 -2.053 12.375 1 98.56 92 ARG A O 1
ATOM 677 N N . TYR A 1 93 ? -7.473 -1.199 10.359 1 98.81 93 TYR A N 1
ATOM 678 C CA . TYR A 1 93 ? -6.641 -2.195 9.695 1 98.81 93 TYR A CA 1
ATOM 679 C C . TYR A 1 93 ? -5.617 -1.529 8.781 1 98.81 93 TYR A C 1
ATOM 681 O O . TYR A 1 93 ? -5.93 -0.555 8.094 1 98.81 93 TYR A O 1
ATOM 689 N N . LEU A 1 94 ? -4.379 -1.989 8.812 1 98.88 94 LEU A N 1
ATOM 690 C CA . LEU A 1 94 ? -3.328 -1.558 7.902 1 98.88 94 LEU A CA 1
ATOM 691 C C . LEU A 1 94 ? -2.756 -2.744 7.133 1 98.88 94 LEU A C 1
ATOM 693 O O . LEU A 1 94 ? -2.697 -3.859 7.656 1 98.88 94 LEU A O 1
ATOM 697 N N . SER A 1 95 ? -2.41 -2.584 5.883 1 98.81 95 SER A N 1
ATOM 698 C CA . SER A 1 95 ? -1.454 -3.434 5.184 1 98.81 95 SER A CA 1
ATOM 699 C C . SER A 1 95 ? -0.045 -2.855 5.25 1 98.81 95 SER A C 1
ATOM 701 O O . SER A 1 95 ? 0.131 -1.669 5.535 1 98.81 95 SER A O 1
ATOM 703 N N . CYS A 1 96 ? 0.927 -3.684 5.004 1 98.5 96 CYS A N 1
ATOM 704 C CA . CYS A 1 96 ? 2.297 -3.189 5.078 1 98.5 96 CYS A CA 1
ATOM 705 C C . CYS A 1 96 ? 3.184 -3.879 4.051 1 98.5 96 CYS A C 1
ATOM 707 O O . CYS A 1 96 ? 3.312 -5.105 4.059 1 98.5 96 CYS A O 1
ATOM 709 N N . GLY A 1 97 ? 3.791 -3.113 3.156 1 98.31 97 GLY A N 1
ATOM 710 C CA . GLY A 1 97 ? 4.793 -3.592 2.217 1 98.31 97 GLY A CA 1
ATOM 711 C C . GLY A 1 97 ? 6.188 -3.088 2.527 1 98.31 97 GLY A C 1
ATOM 712 O O . GLY A 1 97 ? 6.391 -1.888 2.727 1 98.31 97 GLY A O 1
ATOM 713 N N . PHE A 1 98 ? 7.168 -4.027 2.578 1 98.5 98 PHE A N 1
ATOM 714 C CA . PHE A 1 98 ? 8.562 -3.684 2.807 1 98.5 98 PHE A CA 1
ATOM 715 C C . PHE A 1 98 ? 9.375 -3.846 1.528 1 98.5 98 PHE A C 1
ATOM 717 O O . PHE A 1 98 ? 9.234 -4.84 0.815 1 98.5 98 PHE A O 1
ATOM 724 N N . ILE A 1 99 ? 10.125 -2.898 1.181 1 98.56 99 ILE A N 1
ATOM 725 C CA . ILE A 1 99 ? 11.211 -3.023 0.211 1 98.56 99 ILE A CA 1
ATOM 726 C C . ILE A 1 99 ? 12.555 -2.857 0.916 1 98.56 99 ILE A C 1
ATOM 728 O O . ILE A 1 99 ? 12.898 -1.759 1.353 1 98.56 99 ILE A O 1
ATOM 732 N N . LEU A 1 100 ? 13.289 -3.93 1.05 1 98.31 100 LEU A N 1
ATOM 733 C CA . LEU A 1 100 ? 14.531 -4.004 1.818 1 98.31 100 LEU A CA 1
ATOM 734 C C . LEU A 1 100 ? 15.742 -4.062 0.894 1 98.31 100 LEU A C 1
ATOM 736 O O . LEU A 1 100 ? 15.758 -4.836 -0.067 1 98.31 100 LEU A O 1
ATOM 740 N N . GLU A 1 101 ? 16.75 -3.246 1.2 1 98.19 101 GLU A N 1
ATOM 741 C CA . GLU A 1 101 ? 18.016 -3.35 0.499 1 98.19 101 GLU A CA 1
ATOM 742 C C . GLU A 1 101 ? 18.859 -4.496 1.052 1 98.19 101 GLU A C 1
ATOM 744 O O . GLU A 1 101 ? 18.984 -4.652 2.27 1 98.19 101 GLU A O 1
ATOM 749 N N . GLU A 1 102 ? 19.391 -5.27 0.153 1 97 102 GLU A N 1
ATOM 750 C CA . GLU A 1 102 ? 20.344 -6.27 0.598 1 97 102 GLU A CA 1
ATOM 751 C C . GLU A 1 102 ? 21.469 -5.637 1.429 1 97 102 GLU A C 1
ATOM 753 O O . GLU A 1 102 ? 22.016 -4.605 1.049 1 97 102 GLU A O 1
ATOM 758 N N . GLY A 1 103 ? 21.812 -6.312 2.549 1 97.69 103 GLY A N 1
ATOM 759 C CA . GLY A 1 103 ? 22.844 -5.797 3.416 1 97.69 103 GLY A CA 1
ATOM 760 C C . GLY A 1 103 ? 22.312 -5.023 4.605 1 97.69 103 GLY A C 1
ATOM 761 O O . GLY A 1 103 ? 23.047 -4.711 5.539 1 97.69 103 GLY A O 1
ATOM 762 N N . LEU A 1 104 ? 21 -4.668 4.59 1 98.19 104 LEU A N 1
ATOM 763 C CA . LEU A 1 104 ? 20.391 -4.016 5.742 1 98.19 104 LEU A CA 1
ATOM 764 C C . LEU A 1 104 ? 20.594 -4.852 7.004 1 98.19 104 LEU A C 1
ATOM 766 O O . LEU A 1 104 ? 20.344 -6.059 7 1 98.19 104 LEU A O 1
ATOM 770 N N . GLU A 1 105 ? 21.031 -4.195 8.055 1 98.06 105 GLU A N 1
ATOM 771 C CA . GLU A 1 105 ? 21.234 -4.914 9.312 1 98.06 105 GLU A CA 1
ATOM 772 C C . GLU A 1 105 ? 19.922 -5.457 9.859 1 98.06 105 GLU A C 1
ATOM 774 O O . GLU A 1 105 ? 18.922 -4.734 9.93 1 98.06 105 GLU A O 1
ATOM 779 N N . MET A 1 106 ? 19.969 -6.75 10.281 1 97.25 106 MET A N 1
ATOM 780 C CA . MET A 1 106 ? 18.766 -7.379 10.836 1 97.25 106 MET A CA 1
ATOM 781 C C . MET A 1 106 ? 18.297 -6.629 12.078 1 97.25 106 MET A C 1
ATOM 783 O O . MET A 1 106 ? 17.094 -6.5 12.305 1 97.25 106 MET A O 1
ATOM 787 N N . ALA A 1 107 ? 19.203 -6.129 12.852 1 97.88 107 ALA A N 1
ATOM 788 C CA . ALA A 1 107 ? 18.875 -5.391 14.062 1 97.88 107 ALA A CA 1
ATOM 789 C C . ALA A 1 107 ? 18.047 -4.145 13.734 1 97.88 107 ALA A C 1
ATOM 791 O O . ALA A 1 107 ? 17.125 -3.789 14.469 1 97.88 107 ALA A O 1
ATOM 792 N N . THR A 1 108 ? 18.438 -3.449 12.672 1 98.5 108 THR A N 1
ATOM 793 C CA . THR A 1 108 ? 17.688 -2.283 12.211 1 98.5 108 THR A CA 1
ATOM 794 C C . THR A 1 108 ? 16.266 -2.67 11.82 1 98.5 108 THR A C 1
ATOM 796 O O . THR A 1 108 ? 15.305 -2.027 12.25 1 98.5 108 THR A O 1
ATOM 799 N N . LEU A 1 109 ? 16.141 -3.711 11.023 1 98.38 109 LEU A N 1
ATOM 800 C CA . LEU A 1 109 ? 14.828 -4.184 10.602 1 98.38 109 LEU A CA 1
ATOM 801 C C . LEU A 1 109 ? 13.969 -4.582 11.797 1 98.38 109 LEU A C 1
ATOM 803 O O . LEU A 1 109 ? 12.797 -4.211 11.883 1 98.38 109 LEU A O 1
ATOM 807 N N . GLU A 1 110 ? 14.547 -5.305 12.719 1 98.12 110 GLU A N 1
ATOM 808 C CA . GLU A 1 110 ? 13.844 -5.75 13.914 1 98.12 110 GLU A CA 1
ATOM 809 C C . GLU A 1 110 ? 13.344 -4.562 14.734 1 98.12 110 GLU A C 1
ATOM 811 O O . GLU A 1 110 ? 12.203 -4.57 15.219 1 98.12 110 GLU A O 1
ATOM 816 N N . ALA A 1 111 ? 14.164 -3.543 14.875 1 98.62 111 ALA A N 1
ATOM 817 C CA . ALA A 1 111 ? 13.781 -2.35 15.633 1 98.62 111 ALA A CA 1
ATOM 818 C C . ALA A 1 111 ? 12.617 -1.625 14.953 1 98.62 111 ALA A C 1
ATOM 820 O O . ALA A 1 111 ? 11.695 -1.16 15.625 1 98.62 111 ALA A O 1
ATOM 821 N N . VAL A 1 112 ? 12.695 -1.496 13.664 1 98.75 112 VAL A N 1
ATOM 822 C CA . VAL A 1 112 ? 11.664 -0.82 12.891 1 98.75 112 VAL A CA 1
ATOM 823 C C . VAL A 1 112 ? 10.344 -1.579 13.023 1 98.75 112 VAL A C 1
ATOM 825 O O . VAL A 1 112 ? 9.297 -0.981 13.297 1 98.75 112 VAL A O 1
ATOM 828 N N . VAL A 1 113 ? 10.398 -2.895 12.844 1 98.69 113 VAL A N 1
ATOM 829 C CA . VAL A 1 113 ? 9.211 -3.742 12.898 1 98.69 113 VAL A CA 1
ATOM 830 C C . VAL A 1 113 ? 8.609 -3.688 14.297 1 98.69 113 VAL A C 1
ATOM 832 O O . VAL A 1 113 ? 7.387 -3.596 14.453 1 98.69 113 VAL A O 1
ATOM 835 N N . ALA A 1 114 ? 9.422 -3.746 15.289 1 98.62 114 ALA A N 1
ATOM 836 C CA . ALA A 1 114 ? 8.945 -3.639 16.672 1 98.62 114 ALA A CA 1
ATOM 837 C C . ALA A 1 114 ? 8.25 -2.303 16.906 1 98.62 114 ALA A C 1
ATOM 839 O O . ALA A 1 114 ? 7.207 -2.246 17.562 1 98.62 114 ALA A O 1
ATOM 840 N N . SER A 1 115 ? 8.859 -1.241 16.406 1 98.81 115 SER A N 1
ATOM 841 C CA . SER A 1 115 ? 8.281 0.092 16.531 1 98.81 115 SER A CA 1
ATOM 842 C C . SER A 1 115 ? 6.91 0.169 15.867 1 98.81 115 SER A C 1
ATOM 844 O O . SER A 1 115 ? 5.98 0.766 16.422 1 98.81 115 SER A O 1
ATOM 846 N N . MET A 1 116 ? 6.789 -0.401 14.711 1 98.81 116 MET A N 1
ATOM 847 C CA . MET A 1 116 ? 5.504 -0.447 14.023 1 98.81 116 MET A CA 1
ATOM 848 C C . MET A 1 116 ? 4.461 -1.183 14.852 1 98.81 116 MET A C 1
ATOM 850 O O . MET A 1 116 ? 3.34 -0.697 15.023 1 98.81 116 MET A O 1
ATOM 854 N N . ALA A 1 117 ? 4.855 -2.34 15.312 1 98.69 117 ALA A N 1
ATOM 855 C CA . ALA A 1 117 ? 3.953 -3.178 16.094 1 98.69 117 ALA A CA 1
ATOM 856 C C . ALA A 1 117 ? 3.469 -2.441 17.344 1 98.69 117 ALA A C 1
ATOM 858 O O . ALA A 1 117 ? 2.271 -2.43 17.641 1 98.69 117 ALA A O 1
ATOM 859 N N . ASP A 1 118 ? 4.383 -1.84 18.047 1 98.69 118 ASP A N 1
ATOM 860 C CA . ASP A 1 118 ? 4.059 -1.123 19.281 1 98.69 118 ASP A CA 1
ATOM 861 C C . ASP A 1 118 ? 3.117 0.048 19 1 98.69 118 ASP A C 1
ATOM 863 O O . ASP A 1 118 ? 2.146 0.258 19.719 1 98.69 118 ASP A O 1
ATOM 867 N N . THR A 1 119 ? 3.42 0.819 17.953 1 98.81 119 THR A N 1
ATOM 868 C CA . THR A 1 119 ? 2.609 1.978 17.609 1 98.81 119 THR A CA 1
ATOM 869 C C . THR A 1 119 ? 1.202 1.549 17.203 1 98.81 119 THR A C 1
ATOM 871 O O . THR A 1 119 ? 0.216 2.146 17.641 1 98.81 119 THR A O 1
ATOM 874 N N . ALA A 1 120 ? 1.113 0.52 16.359 1 98.81 120 ALA A N 1
ATOM 875 C CA . ALA A 1 120 ? -0.182 0.01 15.922 1 98.81 120 ALA A CA 1
ATOM 876 C C . ALA A 1 120 ? -1.004 -0.502 17.094 1 98.81 120 ALA A C 1
ATOM 878 O O . ALA A 1 120 ? -2.184 -0.17 17.234 1 98.81 120 ALA A O 1
ATOM 879 N N . ARG A 1 121 ? -0.374 -1.302 17.922 1 98.25 121 ARG A N 1
ATOM 880 C CA . ARG A 1 121 ? -1.052 -1.853 19.078 1 98.25 121 ARG A CA 1
ATOM 881 C C . ARG A 1 121 ? -1.589 -0.741 19.984 1 98.25 121 ARG A C 1
ATOM 883 O O . ARG A 1 121 ? -2.742 -0.787 20.422 1 98.25 121 ARG A O 1
ATOM 890 N N . ALA A 1 122 ? -0.768 0.257 20.234 1 98.38 122 ALA A N 1
ATOM 891 C CA . ALA A 1 122 ? -1.168 1.374 21.094 1 98.38 122 ALA A CA 1
ATOM 892 C C . ALA A 1 122 ? -2.346 2.133 20.484 1 98.38 122 ALA A C 1
ATOM 894 O O . ALA A 1 122 ? -3.17 2.693 21.203 1 98.38 122 ALA A O 1
ATOM 895 N N . ALA A 1 123 ? -2.463 2.133 19.188 1 98.44 123 ALA A N 1
ATOM 896 C CA . ALA A 1 123 ? -3.51 2.873 18.484 1 98.44 123 ALA A CA 1
ATOM 897 C C . ALA A 1 123 ? -4.734 1.998 18.25 1 98.44 123 ALA A C 1
ATOM 899 O O . ALA A 1 123 ? -5.734 2.455 17.672 1 98.44 123 ALA A O 1
ATOM 900 N N . GLY A 1 124 ? -4.691 0.739 18.625 1 98.19 124 GLY A N 1
ATOM 901 C CA . GLY A 1 124 ? -5.789 -0.179 18.375 1 98.19 124 GLY A CA 1
ATOM 902 C C . GLY A 1 124 ? -5.934 -0.559 16.922 1 98.19 124 GLY A C 1
ATOM 903 O O . GLY A 1 124 ? -7.047 -0.767 16.438 1 98.19 124 GLY A O 1
ATOM 904 N N . ILE A 1 125 ? -4.879 -0.576 16.234 1 98.69 125 ILE A N 1
ATOM 905 C CA . ILE A 1 125 ? -4.859 -0.885 14.805 1 98.69 125 ILE A CA 1
ATOM 906 C C . ILE A 1 125 ? -4.195 -2.24 14.578 1 98.69 125 ILE A C 1
ATOM 908 O O . ILE A 1 125 ? -3.18 -2.553 15.203 1 98.69 125 ILE A O 1
ATOM 912 N N . ALA A 1 126 ? -4.734 -3.08 13.711 1 98.69 126 ALA A N 1
ATOM 913 C CA . ALA A 1 126 ? -4.133 -4.359 13.344 1 98.69 126 ALA A CA 1
ATOM 914 C C . ALA A 1 126 ? -3.486 -4.281 11.961 1 98.69 126 ALA A C 1
ATOM 916 O O . ALA A 1 126 ? -4.09 -3.777 11.008 1 98.69 126 ALA A O 1
ATOM 917 N N . ILE A 1 127 ? -2.271 -4.672 11.852 1 98.62 127 ILE A N 1
ATOM 918 C CA . ILE A 1 127 ? -1.65 -4.91 10.555 1 98.62 127 ILE A CA 1
ATOM 919 C C . ILE A 1 127 ? -2.008 -6.312 10.062 1 98.62 127 ILE A C 1
ATOM 921 O O . ILE A 1 127 ? -1.524 -7.309 10.602 1 98.62 127 ILE A O 1
ATOM 925 N N . VAL A 1 128 ? -2.779 -6.414 8.93 1 98.56 128 VAL A N 1
ATOM 926 C CA . VAL A 1 128 ? -3.535 -7.648 8.75 1 98.56 128 VAL A CA 1
ATOM 927 C C . VAL A 1 128 ? -3.02 -8.391 7.52 1 98.56 128 VAL A C 1
ATOM 929 O O . VAL A 1 128 ? -3.365 -9.555 7.297 1 98.56 128 VAL A O 1
ATOM 932 N N . THR A 1 129 ? -2.236 -7.746 6.691 1 98.06 129 THR A N 1
ATOM 933 C CA . THR A 1 129 ? -1.618 -8.352 5.52 1 98.06 129 THR A CA 1
ATOM 934 C C . THR A 1 129 ? -0.335 -7.621 5.141 1 98.06 129 THR A C 1
ATOM 936 O O . THR A 1 129 ? -0.104 -6.492 5.586 1 98.06 129 THR A O 1
ATOM 939 N N . GLY A 1 130 ? 0.531 -8.234 4.348 1 96.69 130 GLY A N 1
ATOM 940 C CA . GLY A 1 130 ? 1.792 -7.598 4 1 96.69 130 GLY A CA 1
ATOM 941 C C . GLY A 1 130 ? 2.506 -8.281 2.848 1 96.69 130 GLY A C 1
ATOM 942 O O . GLY A 1 130 ? 2.004 -9.258 2.291 1 96.69 130 GLY A O 1
ATOM 943 N N . ASP A 1 131 ? 3.6 -7.695 2.51 1 95.88 131 ASP A N 1
ATOM 944 C CA . ASP A 1 131 ? 4.508 -8.141 1.456 1 95.88 131 ASP A CA 1
ATOM 945 C C . ASP A 1 131 ? 5.945 -7.723 1.761 1 95.88 131 ASP A C 1
ATOM 947 O O . ASP A 1 131 ? 6.18 -6.691 2.389 1 95.88 131 ASP A O 1
ATOM 951 N N . THR A 1 132 ? 6.891 -8.531 1.376 1 96.38 132 THR A N 1
ATOM 952 C CA . THR A 1 132 ? 8.297 -8.211 1.566 1 96.38 132 THR A CA 1
ATOM 953 C C . THR A 1 132 ? 9.086 -8.43 0.277 1 96.38 132 THR A C 1
ATOM 955 O O . THR A 1 132 ? 9.047 -9.523 -0.295 1 96.38 132 THR A O 1
ATOM 958 N N . LYS A 1 133 ? 9.719 -7.422 -0.18 1 97.44 133 LYS A N 1
ATOM 959 C CA . LYS A 1 133 ? 10.648 -7.488 -1.302 1 97.44 133 LYS A CA 1
ATOM 960 C C . LYS A 1 133 ? 12.07 -7.164 -0.854 1 97.44 133 LYS A C 1
ATOM 962 O O . LYS A 1 133 ? 12.273 -6.34 0.041 1 97.44 133 LYS A O 1
ATOM 967 N N . VAL A 1 134 ? 12.992 -7.871 -1.395 1 96.75 134 VAL A N 1
ATOM 968 C CA . VAL A 1 134 ? 14.398 -7.555 -1.201 1 96.75 134 VAL A CA 1
ATOM 969 C C . VAL A 1 134 ? 15.039 -7.215 -2.543 1 96.75 134 VAL A C 1
ATOM 971 O O . VAL A 1 134 ? 14.859 -7.938 -3.525 1 96.75 134 VAL A O 1
ATOM 974 N N . VAL A 1 135 ? 15.695 -6.094 -2.609 1 97.31 135 VAL A N 1
ATOM 975 C CA . VAL A 1 135 ? 16.391 -5.668 -3.816 1 97.31 135 VAL A CA 1
ATOM 976 C C . VAL A 1 135 ? 17.906 -5.66 -3.568 1 97.31 135 VAL A C 1
ATOM 978 O O . VAL A 1 135 ? 18.344 -5.594 -2.42 1 97.31 135 VAL A O 1
ATOM 981 N N . PRO A 1 136 ? 18.688 -5.785 -4.645 1 96.06 136 PRO A N 1
ATOM 982 C CA . PRO A 1 136 ? 20.141 -5.82 -4.469 1 96.06 136 PRO A CA 1
ATOM 983 C C . PRO A 1 136 ? 20.688 -4.523 -3.873 1 96.06 136 PRO A C 1
ATOM 985 O O . PRO A 1 136 ? 20.031 -3.484 -3.934 1 96.06 136 PRO A O 1
ATOM 988 N N . ARG A 1 137 ? 21.906 -4.672 -3.33 1 95.88 137 ARG A N 1
ATOM 989 C CA . ARG A 1 137 ? 22.609 -3.484 -2.846 1 95.88 137 ARG A CA 1
ATOM 990 C C . ARG A 1 137 ? 22.688 -2.416 -3.93 1 95.88 137 ARG A C 1
ATOM 992 O O . ARG A 1 137 ? 23.031 -2.709 -5.074 1 95.88 137 ARG A O 1
ATOM 999 N N . GLY A 1 138 ? 22.25 -1.227 -3.621 1 96.06 138 GLY A N 1
ATOM 1000 C CA . GLY A 1 138 ? 22.297 -0.137 -4.582 1 96.06 138 GLY A CA 1
ATOM 1001 C C . GLY A 1 138 ? 20.969 0.093 -5.289 1 96.06 138 GLY A C 1
ATOM 1002 O O . GLY A 1 138 ? 20.781 1.125 -5.934 1 96.06 138 GLY A O 1
ATOM 1003 N N . ALA A 1 139 ? 20.031 -0.802 -5.086 1 97 139 ALA A N 1
ATOM 1004 C CA . ALA A 1 139 ? 18.766 -0.693 -5.785 1 97 139 ALA A CA 1
ATOM 1005 C C . ALA A 1 139 ? 17.688 -0.075 -4.887 1 97 139 ALA A C 1
ATOM 1007 O O . ALA A 1 139 ? 16.562 0.159 -5.324 1 97 139 ALA A O 1
ATOM 1008 N N . ALA A 1 140 ? 17.953 0.182 -3.635 1 97.5 140 ALA A N 1
ATOM 1009 C CA . ALA A 1 140 ? 17.188 0.968 -2.674 1 97.5 140 ALA A CA 1
ATOM 1010 C C . ALA A 1 140 ? 18.078 1.525 -1.575 1 97.5 140 ALA A C 1
ATOM 1012 O O . ALA A 1 140 ? 19.141 0.968 -1.293 1 97.5 140 ALA A O 1
ATOM 1013 N N . ASP A 1 141 ? 17.641 2.613 -0.982 1 97.62 141 ASP A N 1
ATOM 1014 C CA . ASP A 1 141 ? 18.391 3.168 0.142 1 97.62 141 ASP A CA 1
ATOM 1015 C C . ASP A 1 141 ? 17.875 2.607 1.469 1 97.62 141 ASP A C 1
ATOM 1017 O O . ASP A 1 141 ? 17 3.199 2.105 1 9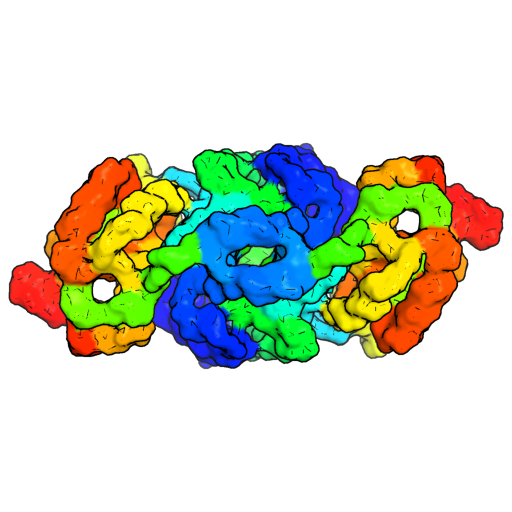7.62 141 ASP A O 1
ATOM 1021 N N . LYS A 1 142 ? 18.453 1.531 1.946 1 97.5 142 LYS A N 1
ATOM 1022 C CA . LYS A 1 142 ? 18.25 0.85 3.223 1 97.5 142 LYS A CA 1
ATOM 1023 C C . LYS A 1 142 ? 16.891 0.163 3.27 1 97.5 142 LYS A C 1
ATOM 1025 O O . LYS A 1 142 ? 16.797 -1.057 3.113 1 97.5 142 LYS A O 1
ATOM 1030 N N . LEU A 1 143 ? 15.789 0.992 3.383 1 98.12 143 LEU A N 1
ATOM 1031 C CA . LEU A 1 143 ? 14.477 0.432 3.705 1 98.12 143 LEU A CA 1
ATOM 1032 C C . LEU A 1 143 ? 13.359 1.398 3.318 1 98.12 143 LEU A C 1
ATOM 1034 O O . LEU A 1 143 ? 13.398 2.574 3.684 1 98.12 143 LEU A O 1
ATOM 1038 N N . PHE A 1 144 ? 12.375 0.959 2.514 1 98.81 144 PHE A N 1
ATOM 1039 C CA . PHE A 1 144 ? 11.133 1.676 2.258 1 98.81 144 PHE A CA 1
ATOM 1040 C C . PHE A 1 144 ? 9.938 0.89 2.783 1 98.81 144 PHE A C 1
ATOM 1042 O O . PHE A 1 144 ? 9.93 -0.342 2.736 1 98.81 144 PHE A O 1
ATOM 1049 N N . ILE A 1 145 ? 8.938 1.583 3.285 1 98.88 145 ILE A N 1
ATOM 1050 C CA . ILE A 1 145 ? 7.719 0.968 3.785 1 98.88 145 ILE A CA 1
ATOM 1051 C C . ILE A 1 145 ? 6.504 1.608 3.113 1 98.88 145 ILE A C 1
ATOM 1053 O O . ILE A 1 145 ? 6.453 2.83 2.951 1 98.88 145 ILE A O 1
ATOM 1057 N N . ASN A 1 146 ? 5.598 0.842 2.662 1 98.88 146 ASN A N 1
ATOM 1058 C CA . ASN A 1 146 ? 4.273 1.317 2.271 1 98.88 146 ASN A CA 1
ATOM 1059 C C . ASN A 1 146 ? 3.184 0.747 3.174 1 98.88 146 ASN A C 1
ATOM 1061 O O . ASN A 1 146 ? 3.199 -0.442 3.498 1 98.88 146 ASN A O 1
ATOM 1065 N N . THR A 1 147 ? 2.307 1.598 3.605 1 98.88 147 THR A N 1
ATOM 1066 C CA . THR A 1 147 ? 1.121 1.14 4.32 1 98.88 147 THR A CA 1
ATOM 1067 C C . THR A 1 147 ? -0.149 1.658 3.652 1 98.88 147 THR A C 1
ATOM 1069 O O . THR A 1 147 ? -0.182 2.789 3.164 1 98.88 147 THR A O 1
ATOM 1072 N N . ALA A 1 148 ? -1.12 0.828 3.537 1 98.88 148 ALA A N 1
ATOM 1073 C CA . ALA A 1 148 ? -2.49 1.228 3.23 1 98.88 148 ALA A CA 1
ATOM 1074 C C . ALA A 1 148 ? -3.412 0.984 4.422 1 98.88 148 ALA A C 1
ATOM 1076 O O . ALA A 1 148 ? -3.238 0.012 5.16 1 98.88 148 ALA A O 1
ATOM 1077 N N . GLY A 1 149 ? -4.332 1.907 4.66 1 98.81 149 GLY A N 1
ATOM 1078 C CA . GLY A 1 149 ? -5.18 1.823 5.836 1 98.81 149 GLY A CA 1
ATOM 1079 C C . GLY A 1 149 ? -6.66 1.921 5.512 1 98.81 149 GLY A C 1
ATOM 1080 O O . GLY A 1 149 ? -7.043 2.549 4.523 1 98.81 149 GLY A O 1
ATOM 1081 N N . ILE A 1 150 ? -7.449 1.29 6.387 1 98.62 150 ILE A N 1
ATOM 1082 C CA . ILE A 1 150 ? -8.898 1.297 6.238 1 98.62 150 ILE A CA 1
ATOM 1083 C C . ILE A 1 150 ? -9.555 1.578 7.586 1 98.62 150 ILE A C 1
ATOM 1085 O O . ILE A 1 150 ? -9.039 1.18 8.633 1 98.62 150 ILE A O 1
ATOM 1089 N N . GLY A 1 151 ? -10.633 2.234 7.531 1 98.62 151 GLY A N 1
ATOM 1090 C CA . GLY A 1 151 ? -11.516 2.51 8.656 1 98.62 151 GLY A CA 1
ATOM 1091 C C . GLY A 1 151 ? -12.883 3.018 8.227 1 98.62 151 GLY A C 1
ATOM 1092 O O . GLY A 1 151 ? -13.016 3.65 7.18 1 98.62 151 GLY A O 1
ATOM 1093 N N . ALA A 1 152 ? -13.906 2.812 9.016 1 98.56 152 ALA A N 1
ATOM 1094 C CA . ALA A 1 152 ? -15.258 3.24 8.688 1 98.56 152 ALA A CA 1
ATOM 1095 C C . ALA A 1 152 ? -15.508 4.68 9.133 1 98.56 152 ALA A C 1
ATOM 1097 O O . ALA A 1 152 ? -15.078 5.078 10.219 1 98.56 152 ALA A O 1
ATOM 1098 N N . ILE A 1 153 ? -16.109 5.461 8.289 1 98.31 153 ILE A N 1
ATOM 1099 C CA . ILE A 1 153 ? -16.531 6.82 8.617 1 98.31 153 ILE A CA 1
ATOM 1100 C C . ILE A 1 153 ? -17.953 6.801 9.188 1 98.31 153 ILE A C 1
ATOM 1102 O O . ILE A 1 153 ? -18.891 6.355 8.523 1 98.31 153 ILE A O 1
ATOM 1106 N N . PRO A 1 154 ? -18.094 7.285 10.391 1 97.94 154 PRO A N 1
ATOM 1107 C CA . PRO A 1 154 ? -19.453 7.34 10.945 1 97.94 154 PRO A CA 1
ATOM 1108 C C . PRO A 1 154 ? -20.422 8.109 10.062 1 97.94 154 PRO A C 1
ATOM 1110 O O . PRO A 1 154 ? -20.047 9.125 9.461 1 97.94 154 PRO A O 1
ATOM 1113 N N . ALA A 1 155 ? -21.688 7.707 10.07 1 96.81 155 ALA A N 1
ATOM 1114 C CA . ALA A 1 155 ? -22.703 8.242 9.164 1 96.81 155 ALA A CA 1
ATOM 1115 C C . ALA A 1 155 ? -22.969 9.711 9.453 1 96.81 155 ALA A C 1
ATOM 1117 O O . ALA A 1 155 ? -23.359 10.469 8.555 1 96.81 155 ALA A O 1
ATOM 1118 N N . ASP A 1 156 ? -22.672 10.117 10.641 1 96.38 156 ASP A N 1
ATOM 1119 C CA . ASP A 1 156 ? -23.016 11.477 11.039 1 96.38 156 ASP A CA 1
ATOM 1120 C C . ASP A 1 156 ? -21.844 12.422 10.82 1 96.38 156 ASP A C 1
ATOM 1122 O O . ASP A 1 156 ? -21.922 13.617 11.117 1 96.38 156 ASP A O 1
ATOM 1126 N N . VAL A 1 157 ? -20.734 11.969 10.336 1 96.81 157 VAL A N 1
ATOM 1127 C CA . VAL A 1 157 ? -19.578 12.805 10.047 1 96.81 157 VAL A CA 1
ATOM 1128 C C . VAL A 1 157 ? -19.531 13.133 8.555 1 96.81 157 VAL A C 1
ATOM 1130 O O . VAL A 1 157 ? -19.438 12.234 7.719 1 96.81 157 VAL A O 1
ATOM 1133 N N . HIS A 1 158 ? -19.531 14.406 8.25 1 95.69 158 HIS A N 1
ATOM 1134 C CA . HIS A 1 158 ? -19.531 14.844 6.859 1 95.69 158 HIS A CA 1
ATOM 1135 C C . HIS A 1 158 ? -18.422 15.844 6.586 1 95.69 158 HIS A C 1
ATOM 1137 O O . HIS A 1 158 ? -18.594 16.781 5.801 1 95.69 158 HIS A O 1
ATOM 1143 N N . TRP A 1 159 ? -17.344 15.68 7.262 1 97.38 159 TRP A N 1
ATOM 1144 C CA . TRP A 1 159 ? -16.203 16.562 7.055 1 97.38 159 TRP A CA 1
ATOM 1145 C C . TRP A 1 159 ? -15.695 16.484 5.621 1 97.38 159 TRP A C 1
ATOM 1147 O O . TRP A 1 159 ? -15.695 15.398 5.02 1 97.38 159 TRP A O 1
ATOM 1157 N N . GLY A 1 160 ? -15.25 17.594 5.023 1 95.88 160 GLY A N 1
ATOM 1158 C CA . GLY A 1 160 ? -14.664 17.656 3.695 1 95.88 160 GLY A CA 1
ATOM 1159 C C . GLY A 1 160 ? -14.438 19.078 3.205 1 95.88 160 GLY A C 1
ATOM 1160 O O . GLY A 1 160 ? -15.086 20.016 3.68 1 95.88 160 GLY A O 1
ATOM 1161 N N . THR A 1 161 ? -13.539 19.203 2.258 1 95.38 161 THR A N 1
ATOM 1162 C CA . THR A 1 161 ? -13.141 20.516 1.761 1 95.38 161 THR A CA 1
ATOM 1163 C C . THR A 1 161 ? -14.328 21.219 1.106 1 95.38 161 THR A C 1
ATOM 1165 O O . THR A 1 161 ? -14.367 22.453 1.053 1 95.38 161 THR A O 1
ATOM 1168 N N . GLN A 1 162 ? -15.266 20.469 0.654 1 92.88 162 GLN A N 1
ATOM 1169 C CA . GLN A 1 162 ? -16.438 21.047 0.011 1 92.88 162 GLN A CA 1
ATOM 1170 C C . GLN A 1 162 ? -17.297 21.812 1.018 1 92.88 162 GLN A C 1
ATOM 1172 O O . GLN A 1 162 ? -18.172 22.594 0.633 1 92.88 162 GLN A O 1
ATOM 1177 N N . GLN A 1 163 ? -17.078 21.609 2.291 1 96.75 163 GLN A N 1
ATOM 1178 C CA . GLN A 1 163 ? -17.859 22.25 3.34 1 96.75 163 GLN A CA 1
ATOM 1179 C C . GLN A 1 163 ? -17.297 23.625 3.684 1 96.75 163 GLN A C 1
ATOM 1181 O O . GLN A 1 163 ? -17.938 24.406 4.383 1 96.75 163 GLN A O 1
ATOM 1186 N N . ILE A 1 164 ? -16.141 23.953 3.199 1 98.12 164 ILE A N 1
ATOM 1187 C CA . ILE A 1 164 ? -15.438 25.188 3.541 1 98.12 164 ILE A CA 1
ATOM 1188 C C . ILE A 1 164 ? -16.125 26.375 2.848 1 98.12 164 ILE A C 1
ATOM 1190 O O . ILE A 1 164 ? -16.438 26.297 1.659 1 98.12 164 ILE A O 1
ATOM 1194 N N . SER A 1 165 ? -16.359 27.422 3.596 1 98.12 165 SER A N 1
ATOM 1195 C CA . SER A 1 165 ? -16.984 28.625 3.059 1 98.12 165 SER A CA 1
ATOM 1196 C C . SER A 1 165 ? -16.312 29.891 3.592 1 98.12 165 SER A C 1
ATOM 1198 O O . SER A 1 165 ? -15.68 29.859 4.652 1 98.12 165 SER A O 1
ATOM 1200 N N . ALA A 1 166 ? -16.547 30.984 2.801 1 98.56 166 ALA A N 1
ATOM 1201 C CA . ALA A 1 166 ? -16.031 32.25 3.268 1 98.56 166 ALA A CA 1
ATOM 1202 C C . ALA A 1 166 ? -16.547 32.594 4.664 1 98.56 166 ALA A C 1
ATOM 1204 O O . ALA A 1 166 ? -17.734 32.375 4.957 1 98.56 166 ALA A O 1
ATOM 1205 N N . GLY A 1 167 ? -15.656 33.062 5.5 1 98.62 167 GLY A N 1
ATOM 1206 C CA . GLY A 1 167 ? -16.016 33.375 6.871 1 98.62 167 GLY A CA 1
ATOM 1207 C C . GLY A 1 167 ? -15.531 32.312 7.867 1 98.62 167 GLY A C 1
ATOM 1208 O O . GLY A 1 167 ? -15.414 32.594 9.062 1 98.62 167 GLY A O 1
ATOM 1209 N N . ASP A 1 168 ? -15.281 31.125 7.395 1 98.81 168 ASP A N 1
ATOM 1210 C CA . ASP A 1 168 ? -14.711 30.094 8.258 1 98.81 168 ASP A CA 1
ATOM 1211 C C . ASP A 1 168 ? -13.328 30.5 8.766 1 98.81 168 ASP A C 1
ATOM 1213 O O . ASP A 1 168 ? -12.711 31.422 8.219 1 98.81 168 ASP A O 1
ATOM 1217 N N . VAL A 1 169 ? -12.914 29.844 9.852 1 98.62 169 VAL A N 1
ATOM 1218 C CA . VAL A 1 169 ? -11.617 30.109 10.461 1 98.62 169 VAL A CA 1
ATOM 1219 C C . VAL A 1 169 ? -10.719 28.891 10.344 1 98.62 169 VAL A C 1
ATOM 1221 O O . VAL A 1 169 ? -11.203 27.75 10.305 1 98.62 169 VAL A O 1
ATOM 1224 N N . LEU A 1 170 ? -9.422 29.156 10.18 1 98.81 170 LEU A N 1
ATOM 1225 C CA . LEU A 1 170 ? -8.445 28.078 10.094 1 98.81 170 LEU A CA 1
ATOM 1226 C C . LEU A 1 170 ? -7.703 27.906 11.422 1 98.81 170 LEU A C 1
ATOM 1228 O O . LEU A 1 170 ? -7.195 28.891 11.977 1 98.81 170 LEU A O 1
ATOM 1232 N N . LEU A 1 171 ? -7.656 26.688 11.922 1 98.88 171 LEU A N 1
ATOM 1233 C CA . LEU A 1 171 ? -6.93 26.344 13.141 1 98.88 171 LEU A CA 1
ATOM 1234 C C . LEU A 1 171 ? -5.832 25.328 12.844 1 98.88 171 LEU A C 1
ATOM 1236 O O . LEU A 1 171 ? -5.934 24.562 11.883 1 98.88 171 LEU A O 1
ATOM 1240 N N . VAL A 1 172 ? -4.805 25.328 13.609 1 98.88 172 VAL A N 1
ATOM 1241 C CA . VAL A 1 172 ? -3.852 24.234 13.695 1 98.88 172 VAL A CA 1
ATOM 1242 C C . VAL A 1 172 ? -3.881 23.641 15.102 1 98.88 172 VAL A C 1
ATOM 1244 O O . VAL A 1 172 ? -4.262 24.312 16.062 1 98.88 172 VAL A O 1
ATOM 1247 N N . SER A 1 173 ? -3.475 22.375 15.211 1 98.81 173 SER A N 1
ATOM 1248 C CA . SER A 1 173 ? -3.592 21.703 16.5 1 98.81 173 SER A CA 1
ATOM 1249 C C . SER A 1 173 ? -2.332 21.875 17.328 1 98.81 173 SER A C 1
ATOM 1251 O O . SER A 1 173 ? -2.279 21.438 18.484 1 98.81 173 SER A O 1
ATOM 1253 N N . GLY A 1 174 ? -1.312 22.453 16.828 1 98.44 174 GLY A N 1
ATOM 1254 C CA . GLY A 1 174 ? -0.071 22.656 17.562 1 98.44 174 GLY A CA 1
ATOM 1255 C C . GLY A 1 174 ? 0.971 23.422 16.766 1 98.44 174 GLY A C 1
ATOM 1256 O O . GLY A 1 174 ? 0.636 24.141 15.82 1 98.44 174 GLY A O 1
ATOM 1257 N N . THR A 1 175 ? 2.273 23.328 17.203 1 98.31 175 THR A N 1
ATOM 1258 C CA . THR A 1 175 ? 3.361 24.109 16.625 1 98.31 175 THR A CA 1
ATOM 1259 C C . THR A 1 175 ? 3.688 23.594 15.219 1 98.31 175 THR A C 1
ATOM 1261 O O . THR A 1 175 ? 3.543 22.406 14.93 1 98.31 175 THR A O 1
ATOM 1264 N N . LEU A 1 176 ? 4.133 24.5 14.391 1 98.12 176 LEU A N 1
ATOM 1265 C CA . LEU A 1 176 ? 4.391 24.219 12.984 1 98.12 176 LEU A CA 1
ATOM 1266 C C . LEU A 1 176 ? 5.832 23.766 12.773 1 98.12 176 LEU A C 1
ATOM 1268 O O . LEU A 1 176 ? 6.754 24.344 13.367 1 98.12 176 LEU A O 1
ATOM 1272 N N . GLY A 1 177 ? 5.973 22.719 11.938 1 96.62 177 GLY A N 1
ATOM 1273 C CA . GLY A 1 177 ? 7.254 22.422 11.305 1 96.62 177 GLY A CA 1
ATOM 1274 C C . GLY A 1 177 ? 8.172 21.609 12.188 1 96.62 177 GLY A C 1
ATOM 1275 O O . GLY A 1 177 ? 9.352 21.438 11.875 1 96.62 177 GLY A O 1
ATOM 1276 N N . ASP A 1 178 ? 7.715 21.031 13.297 1 97 178 ASP A N 1
ATOM 1277 C CA . ASP A 1 178 ? 8.562 20.328 14.25 1 97 178 ASP A CA 1
ATOM 1278 C C . ASP A 1 178 ? 9.273 19.156 13.578 1 97 178 ASP A C 1
ATOM 1280 O O . ASP A 1 178 ? 10.477 18.969 13.758 1 97 178 ASP A O 1
ATOM 1284 N N . HIS A 1 179 ? 8.578 18.375 12.859 1 97.25 179 HIS A N 1
ATOM 1285 C CA . HIS A 1 179 ? 9.156 17.219 12.195 1 97.25 179 HIS A CA 1
ATOM 1286 C C . HIS A 1 179 ? 10.203 17.625 11.164 1 97.25 179 HIS A C 1
ATOM 1288 O O . HIS A 1 179 ? 11.328 17.125 11.18 1 97.25 179 HIS A O 1
ATOM 1294 N N . GLY A 1 180 ? 9.797 18.562 10.258 1 95.94 180 GLY A N 1
ATOM 1295 C CA . GLY A 1 180 ? 10.711 19.031 9.234 1 95.94 180 GLY A CA 1
ATOM 1296 C C . GLY A 1 180 ? 12 19.609 9.805 1 95.94 180 GLY A C 1
ATOM 1297 O O . GLY A 1 180 ? 13.086 19.297 9.32 1 95.94 180 GLY A O 1
ATOM 1298 N N . ALA A 1 181 ? 11.867 20.406 10.82 1 95.62 181 ALA A N 1
ATOM 1299 C CA . ALA A 1 181 ? 13.047 21.016 11.453 1 95.62 181 ALA A CA 1
ATOM 1300 C C . ALA A 1 181 ? 13.938 19.938 12.07 1 95.62 181 ALA A C 1
ATOM 1302 O O . ALA A 1 181 ? 15.172 20.047 12.016 1 95.62 181 ALA A O 1
ATOM 1303 N N . THR A 1 182 ? 13.312 18.969 12.688 1 96.31 182 THR A N 1
ATOM 1304 C CA . THR A 1 182 ? 14.07 17.891 13.32 1 96.31 182 THR A CA 1
ATOM 1305 C C . THR A 1 182 ? 14.914 17.156 12.281 1 96.31 182 THR A C 1
ATOM 1307 O O . THR A 1 182 ? 16.109 16.938 12.492 1 96.31 182 THR A O 1
ATOM 1310 N N . ILE A 1 183 ? 14.312 16.781 11.164 1 95.69 183 ILE A N 1
ATOM 1311 C CA . ILE A 1 183 ? 15.023 16.016 10.141 1 95.69 183 ILE A CA 1
ATOM 1312 C C . ILE A 1 183 ? 16.109 16.891 9.508 1 95.69 183 ILE A C 1
ATOM 1314 O O . ILE A 1 183 ? 17.219 16.422 9.266 1 95.69 183 ILE A O 1
ATOM 1318 N N . LEU A 1 184 ? 15.742 18.156 9.242 1 93.5 184 LEU A N 1
ATOM 1319 C CA . LEU A 1 184 ? 16.719 19.078 8.672 1 93.5 184 LEU A CA 1
ATOM 1320 C C . LEU A 1 184 ? 17.922 19.219 9.586 1 93.5 184 LEU A C 1
ATOM 1322 O O . LEU A 1 184 ? 19.062 19.219 9.109 1 93.5 184 LEU A O 1
ATOM 1326 N N . ASN A 1 185 ? 17.688 19.391 10.836 1 93.12 185 ASN A N 1
ATOM 1327 C CA . ASN A 1 185 ? 18.766 19.516 11.812 1 93.12 185 ASN A CA 1
ATOM 1328 C C . ASN A 1 185 ? 19.703 18.312 11.758 1 93.12 185 ASN A C 1
ATOM 1330 O O . ASN A 1 185 ? 20.922 18.453 11.797 1 93.12 185 ASN A O 1
ATOM 1334 N N . LEU A 1 186 ? 19.156 17.125 11.688 1 93.06 186 LEU A N 1
ATOM 1335 C CA . LEU A 1 186 ? 19.938 15.898 11.641 1 93.06 186 LEU A CA 1
ATOM 1336 C C . LEU A 1 186 ? 20.766 15.836 10.367 1 93.06 186 LEU A C 1
ATOM 1338 O O . LEU A 1 186 ? 21.953 15.508 10.414 1 93.06 186 LEU A O 1
ATOM 1342 N N . ARG A 1 187 ? 20.172 16.172 9.32 1 91.25 187 ARG A N 1
ATOM 1343 C CA . ARG A 1 187 ? 20.844 16.047 8.031 1 91.25 187 ARG A CA 1
ATOM 1344 C C . ARG A 1 187 ? 21.938 17.094 7.871 1 91.25 187 ARG A C 1
ATOM 1346 O O . ARG A 1 187 ? 23 16.812 7.324 1 91.25 187 ARG A O 1
ATOM 1353 N N . GLU A 1 188 ? 21.656 18.312 8.297 1 89.62 188 GLU A N 1
ATOM 1354 C CA . GLU A 1 188 ? 22.609 19.391 8.148 1 89.62 188 GLU A CA 1
ATOM 1355 C C . GLU A 1 188 ? 23.562 19.469 9.344 1 89.62 188 GLU A C 1
ATOM 1357 O O . GLU A 1 188 ? 24.438 20.328 9.391 1 89.62 188 GLU A O 1
ATOM 1362 N N . GLN A 1 189 ? 23.344 18.672 10.281 1 90.62 189 GLN A N 1
ATOM 1363 C CA . GLN A 1 189 ? 24.188 18.609 11.469 1 90.62 189 GLN A CA 1
ATOM 1364 C C . GLN A 1 189 ? 24.312 19.969 12.133 1 90.62 189 GLN A C 1
ATOM 1366 O O . GLN A 1 189 ? 25.438 20.438 12.391 1 90.62 189 GLN A O 1
ATOM 1371 N N . MET A 1 190 ? 23.234 20.562 12.297 1 88.75 190 MET A N 1
ATOM 1372 C CA . MET A 1 190 ? 23.203 21.938 12.82 1 88.75 190 MET A CA 1
ATOM 1373 C C . MET A 1 190 ? 23.5 21.953 14.312 1 88.75 190 MET A C 1
ATOM 1375 O O . MET A 1 190 ? 23.688 23.016 14.898 1 88.75 190 MET A O 1
ATOM 1379 N N . GLY A 1 191 ? 23.547 20.844 14.945 1 85.12 191 GLY A N 1
ATOM 1380 C CA . GLY A 1 191 ? 23.953 20.734 16.344 1 85.12 191 GLY A CA 1
ATOM 1381 C C . GLY A 1 191 ? 22.859 21.156 17.312 1 85.12 191 GLY A C 1
ATOM 1382 O O . GLY A 1 191 ? 23.141 21.562 18.438 1 85.12 191 GLY A O 1
ATOM 1383 N N . LEU A 1 192 ? 21.719 21.266 16.938 1 82.88 192 LEU A N 1
ATOM 1384 C CA . LEU A 1 192 ? 20.609 21.625 17.797 1 82.88 192 LEU A CA 1
ATOM 1385 C C . LEU A 1 192 ? 20 20.375 18.453 1 82.88 192 LEU A C 1
ATOM 1387 O O . LEU A 1 192 ? 18.797 20.328 18.688 1 82.88 192 LEU A O 1
ATOM 1391 N N . ASP A 1 193 ? 20.891 19.531 18.875 1 72.56 193 ASP A N 1
ATOM 1392 C CA . ASP A 1 193 ? 20.469 18.25 19.438 1 72.56 193 ASP A CA 1
ATOM 1393 C C . ASP A 1 193 ? 19.688 18.453 20.719 1 72.56 193 ASP A C 1
ATOM 1395 O O . ASP A 1 193 ? 20 19.328 21.531 1 72.56 193 ASP A O 1
ATOM 1399 N N . GLY A 1 194 ? 18.578 17.781 20.844 1 76.62 194 GLY A N 1
ATOM 1400 C CA . GLY A 1 194 ? 17.812 17.812 22.078 1 76.62 194 GLY A CA 1
ATOM 1401 C C . GLY A 1 194 ? 16.734 18.875 22.078 1 76.62 194 GLY A C 1
ATOM 1402 O O . GLY A 1 194 ? 15.773 18.797 22.844 1 76.62 194 GLY A O 1
ATOM 1403 N N . ALA A 1 195 ? 16.844 19.766 21.203 1 85.69 195 ALA A N 1
ATOM 1404 C CA . ALA A 1 195 ? 15.883 20.859 21.219 1 85.69 195 ALA A CA 1
ATOM 1405 C C . ALA A 1 195 ? 14.781 20.625 20.188 1 85.69 195 ALA A C 1
ATOM 1407 O O . ALA A 1 195 ? 13.727 21.266 20.25 1 85.69 195 ALA A O 1
ATOM 1408 N N . LEU A 1 196 ? 15.055 19.766 19.328 1 93.69 196 LEU A N 1
ATOM 1409 C CA . LEU A 1 196 ? 14.102 19.469 18.266 1 93.69 196 LEU A CA 1
ATOM 1410 C C . LEU A 1 196 ? 13.688 18 18.312 1 93.69 196 LEU A C 1
ATOM 1412 O O . LEU A 1 196 ? 14.539 17.109 18.453 1 93.69 196 LEU A O 1
ATOM 1416 N N . SER A 1 197 ? 12.422 17.828 18.281 1 96.69 197 SER A N 1
ATOM 1417 C CA . SER A 1 197 ? 11.859 16.484 18.203 1 96.69 197 SER A CA 1
ATOM 1418 C C . SER A 1 197 ? 10.672 16.422 17.25 1 96.69 197 SER A C 1
ATOM 1420 O O . SER A 1 197 ? 9.852 17.344 17.234 1 96.69 197 SER A O 1
ATOM 1422 N N . SER A 1 198 ? 10.695 15.32 16.438 1 97.56 198 SER A N 1
ATOM 1423 C CA . SER A 1 198 ? 9.547 15.109 15.57 1 97.56 198 SER A CA 1
ATOM 1424 C C . SER A 1 198 ? 8.25 15.062 16.375 1 97.56 198 SER A C 1
ATOM 1426 O O . SER A 1 198 ? 8.211 14.492 17.469 1 97.56 198 SER A O 1
ATOM 1428 N N . ASP A 1 199 ? 7.238 15.609 15.812 1 97.94 199 ASP A N 1
ATOM 1429 C CA . ASP A 1 199 ? 5.918 15.57 16.438 1 97.94 199 ASP A CA 1
ATOM 1430 C C . ASP A 1 199 ? 5.133 14.344 15.977 1 97.94 199 ASP A C 1
ATOM 1432 O O . ASP A 1 199 ? 3.91 14.289 16.141 1 97.94 199 ASP A O 1
ATOM 1436 N N . CYS A 1 200 ? 5.746 13.352 15.422 1 98.31 200 CYS A N 1
ATOM 1437 C CA . CYS A 1 200 ? 5.105 12.148 14.898 1 98.31 200 CYS A CA 1
ATOM 1438 C C . CYS A 1 200 ? 4.207 11.508 15.953 1 98.31 200 CYS A C 1
ATOM 1440 O O . CYS A 1 200 ? 4.68 11.094 17.016 1 98.31 200 CYS A O 1
ATOM 1442 N N . ALA A 1 201 ? 2.9 11.414 15.594 1 98.56 201 ALA A N 1
ATOM 1443 C CA . ALA A 1 201 ? 1.928 10.867 16.547 1 98.56 201 ALA A CA 1
ATOM 1444 C C . ALA A 1 201 ? 0.653 10.43 15.828 1 98.56 201 ALA A C 1
ATOM 1446 O O . ALA A 1 201 ? 0.288 10.992 14.789 1 98.56 201 ALA A O 1
ATOM 1447 N N . VAL A 1 202 ? 0.008 9.43 16.422 1 98.75 202 VAL A N 1
ATOM 1448 C CA . VAL A 1 202 ? -1.329 9.062 15.969 1 98.75 202 VAL A CA 1
ATOM 1449 C C . VAL A 1 202 ? -2.34 10.109 16.422 1 98.75 202 VAL A C 1
ATOM 1451 O O . VAL A 1 202 ? -2.453 10.391 17.625 1 98.75 202 VAL A O 1
ATOM 1454 N N . LEU A 1 203 ? -3.127 10.625 15.508 1 98.75 203 LEU A N 1
ATOM 1455 C CA . LEU A 1 203 ? -3.99 11.766 15.797 1 98.75 203 LEU A CA 1
ATOM 1456 C C . LEU A 1 203 ? -5.422 11.312 16.062 1 98.75 203 LEU A C 1
ATOM 1458 O O . LEU A 1 203 ? -6.277 12.117 16.438 1 98.75 203 LEU A O 1
ATOM 1462 N N . THR A 1 204 ? -5.719 10.016 15.953 1 98.62 204 THR A N 1
ATOM 1463 C CA . THR A 1 204 ? -7.066 9.469 16.062 1 98.62 204 THR A CA 1
ATOM 1464 C C . THR A 1 204 ? -7.711 9.875 17.375 1 98.62 204 THR A C 1
ATOM 1466 O O . THR A 1 204 ? -8.844 10.367 17.406 1 98.62 204 THR A O 1
ATOM 1469 N N . PRO A 1 205 ? -7.023 9.758 18.531 1 98.38 205 PRO A N 1
ATOM 1470 C CA . PRO A 1 205 ? -7.664 10.133 19.797 1 98.38 205 PRO A CA 1
ATOM 1471 C C . PRO A 1 205 ? -8.078 11.602 19.844 1 98.38 205 PRO A C 1
ATOM 1473 O O . PRO A 1 205 ? -9.148 11.93 20.359 1 98.38 205 PRO A O 1
ATOM 1476 N N . LEU A 1 206 ? -7.281 12.477 19.328 1 98.56 206 LEU A N 1
ATOM 1477 C CA . LEU A 1 206 ? -7.613 13.891 19.266 1 98.56 206 LEU A CA 1
ATOM 1478 C C . LEU A 1 206 ? -8.797 14.133 18.344 1 98.56 206 LEU A C 1
ATOM 1480 O O . LEU A 1 206 ? -9.734 14.852 18.688 1 98.56 206 LEU A O 1
ATOM 1484 N N . ILE A 1 207 ? -8.781 13.562 17.141 1 98.44 207 ILE A N 1
ATOM 1485 C CA . ILE A 1 207 ? -9.805 13.766 16.125 1 98.44 207 ILE A CA 1
ATOM 1486 C C . ILE A 1 207 ? -11.156 13.266 16.641 1 98.44 207 ILE A C 1
ATOM 1488 O O . ILE A 1 207 ? -12.195 13.883 16.391 1 98.44 207 ILE A O 1
ATOM 1492 N N . GLN A 1 208 ? -11.148 12.172 17.391 1 96.44 208 GLN A N 1
ATOM 1493 C CA . GLN A 1 208 ? -12.375 11.602 17.922 1 96.44 208 GLN A CA 1
ATOM 1494 C C . GLN A 1 208 ? -13.078 12.586 18.844 1 96.44 208 GLN A C 1
ATOM 1496 O O . GLN A 1 208 ? -14.312 12.609 18.922 1 96.44 208 GLN A O 1
ATOM 1501 N N . THR A 1 209 ? -12.32 13.414 19.531 1 96.06 209 THR A N 1
ATOM 1502 C CA . THR A 1 209 ? -12.914 14.383 20.438 1 96.06 209 THR A CA 1
ATOM 1503 C C . THR A 1 209 ? -13.641 15.477 19.672 1 96.06 209 THR A C 1
ATOM 1505 O O . THR A 1 209 ? -14.469 16.188 20.234 1 96.06 209 THR A O 1
ATOM 1508 N N . LEU A 1 210 ? -13.359 15.641 18.406 1 97.75 210 LEU A N 1
ATOM 1509 C CA . LEU A 1 210 ? -13.93 16.703 17.594 1 97.75 210 LEU A CA 1
ATOM 1510 C C . LEU A 1 210 ? -15.266 16.266 16.984 1 97.75 210 LEU A C 1
ATOM 1512 O O . LEU A 1 210 ? -16.047 17.109 16.547 1 97.75 210 LEU A O 1
ATOM 1516 N N . ARG A 1 211 ? -15.531 15.008 16.906 1 95.56 211 ARG A N 1
ATOM 1517 C CA . ARG A 1 211 ? -16.656 14.445 16.172 1 95.56 211 ARG A CA 1
ATOM 1518 C C . ARG A 1 211 ? -17.984 14.984 16.703 1 95.56 211 ARG A C 1
ATOM 1520 O O . ARG A 1 211 ? -18.859 15.352 15.93 1 95.56 211 ARG A O 1
ATOM 1527 N N . PRO A 1 212 ? -18.109 15.125 18.031 1 94.5 212 PRO A N 1
ATOM 1528 C CA . PRO A 1 212 ? -19.391 15.578 18.547 1 94.5 212 PRO A CA 1
ATOM 1529 C C . PRO A 1 212 ? -19.594 17.078 18.391 1 94.5 212 PRO A C 1
ATOM 1531 O O . PRO A 1 212 ? -20.703 17.594 18.625 1 94.5 212 PRO A O 1
ATOM 1534 N N . LEU A 1 213 ? -18.531 17.797 18.016 1 95.75 213 LEU A N 1
ATOM 1535 C CA . LEU A 1 213 ? -18.609 19.25 17.953 1 95.75 213 LEU A CA 1
ATOM 1536 C C . LEU A 1 213 ? -19.266 19.688 16.641 1 95.75 213 LEU A C 1
ATOM 1538 O O . LEU A 1 213 ? -19.031 19.078 15.594 1 95.75 213 LEU A O 1
ATOM 1542 N N . SER A 1 214 ? -20 20.688 16.859 1 93.19 214 SER A N 1
ATOM 1543 C CA . SER A 1 214 ? -20.547 21.328 15.656 1 93.19 214 SER A CA 1
ATOM 1544 C C . SER A 1 214 ? -19.547 22.312 15.055 1 93.19 214 SER A C 1
ATOM 1546 O O . SER A 1 214 ? -18.641 22.781 15.742 1 93.19 214 SER A O 1
ATOM 1548 N N . GLY A 1 215 ? -19.594 22.547 13.789 1 96.06 215 GLY A N 1
ATOM 1549 C CA . GLY A 1 215 ? -18.859 23.625 13.164 1 96.06 215 GLY A CA 1
ATOM 1550 C C . GLY A 1 215 ? -17.578 23.156 12.469 1 96.06 215 GLY A C 1
ATOM 1551 O O . GLY A 1 215 ? -17.016 23.875 11.648 1 96.06 215 GLY A O 1
ATOM 1552 N N . VAL A 1 216 ? -17.031 21.953 12.859 1 98.31 216 VAL A N 1
ATOM 1553 C CA . VAL A 1 216 ? -15.867 21.422 12.164 1 98.31 216 VAL A CA 1
ATOM 1554 C C . VAL A 1 216 ? -16.25 21.062 10.727 1 98.31 216 VAL A C 1
ATOM 1556 O O . VAL A 1 216 ? -17.188 20.297 10.492 1 98.31 216 VAL A O 1
ATOM 1559 N N . LYS A 1 217 ? -15.547 21.625 9.82 1 98.19 217 LYS A N 1
ATOM 1560 C CA . LYS A 1 217 ? -15.938 21.484 8.422 1 98.19 217 LYS A CA 1
ATOM 1561 C C . LYS A 1 217 ? -14.961 20.578 7.668 1 98.19 217 LYS A C 1
ATOM 1563 O O . LYS A 1 217 ? -15.375 19.781 6.82 1 98.19 217 LYS A O 1
ATOM 1568 N N . ALA A 1 218 ? -13.703 20.719 7.918 1 98.06 218 ALA A N 1
ATOM 1569 C CA . ALA A 1 218 ? -12.672 19.953 7.23 1 98.06 218 ALA A CA 1
ATOM 1570 C C . ALA A 1 218 ? -11.414 19.812 8.094 1 98.06 218 ALA A C 1
ATOM 1572 O O . ALA A 1 218 ? -11.102 20.703 8.875 1 98.06 218 ALA A O 1
ATOM 1573 N N . LEU A 1 219 ? -10.742 18.672 7.945 1 97.75 219 LEU A N 1
ATOM 1574 C CA . LEU A 1 219 ? -9.469 18.375 8.594 1 97.75 219 LEU A CA 1
ATOM 1575 C C . LEU A 1 219 ? -8.453 17.859 7.578 1 97.75 219 LEU A C 1
ATOM 1577 O O . LEU A 1 219 ? -8.812 17.156 6.637 1 97.75 219 LEU A O 1
ATOM 1581 N N . ARG A 1 220 ? -7.234 18.203 7.805 1 97.88 220 ARG A N 1
ATOM 1582 C CA . ARG A 1 220 ? -6.086 17.641 7.113 1 97.88 220 ARG A CA 1
ATOM 1583 C C . ARG A 1 220 ? -4.883 17.531 8.047 1 97.88 220 ARG A C 1
ATOM 1585 O O . ARG A 1 220 ? -4.75 18.312 8.984 1 97.88 220 ARG A O 1
ATOM 1592 N N . ASP A 1 221 ? -4.09 16.531 7.824 1 97.69 221 ASP A N 1
ATOM 1593 C CA . ASP A 1 221 ? -2.797 16.516 8.5 1 97.69 221 ASP A CA 1
ATOM 1594 C C . ASP A 1 221 ? -1.746 17.281 7.695 1 97.69 221 ASP A C 1
ATOM 1596 O O . ASP A 1 221 ? -1.752 17.234 6.465 1 97.69 221 ASP A O 1
ATOM 1600 N N . ALA A 1 222 ? -0.892 17.984 8.32 1 96.75 222 ALA A N 1
ATOM 1601 C CA . ALA A 1 222 ? 0.058 18.891 7.676 1 96.75 222 ALA A CA 1
ATOM 1602 C C . ALA A 1 222 ? 1.399 18.203 7.445 1 96.75 222 ALA A C 1
ATOM 1604 O O . ALA A 1 222 ? 2.422 18.609 8 1 96.75 222 ALA A O 1
ATOM 1605 N N . THR A 1 223 ? 1.42 17.25 6.531 1 95.81 223 THR A N 1
ATOM 1606 C CA . THR A 1 223 ? 2.648 16.516 6.262 1 95.81 223 THR A CA 1
ATOM 1607 C C . THR A 1 223 ? 3.531 17.266 5.273 1 95.81 223 THR A C 1
ATOM 1609 O O . THR A 1 223 ? 3.955 18.391 5.547 1 95.81 223 THR A O 1
ATOM 1612 N N . ARG A 1 224 ? 4.012 16.766 4.18 1 93.06 224 ARG A N 1
ATOM 1613 C CA . ARG A 1 224 ? 4.859 17.438 3.201 1 93.06 224 ARG A CA 1
ATOM 1614 C C . ARG A 1 224 ? 4.184 18.688 2.658 1 93.06 224 ARG A C 1
ATOM 1616 O O . ARG A 1 224 ? 2.996 18.672 2.324 1 93.06 224 ARG A O 1
ATOM 1623 N N . GLY A 1 225 ? 4.949 19.672 2.592 1 93.38 225 GLY A N 1
ATOM 1624 C CA . GLY A 1 225 ? 4.445 20.969 2.156 1 93.38 225 GLY A CA 1
ATOM 1625 C C . GLY A 1 225 ? 3.885 21.797 3.293 1 93.38 225 GLY A C 1
ATOM 1626 O O . GLY A 1 225 ? 3.641 23 3.127 1 93.38 225 GLY A O 1
ATOM 1627 N N . GLY A 1 226 ? 3.639 21.172 4.43 1 95.94 226 GLY A N 1
ATOM 1628 C CA . GLY A 1 226 ? 3.258 21.859 5.648 1 95.94 226 GLY A CA 1
ATOM 1629 C C . GLY A 1 226 ? 1.879 22.5 5.574 1 95.94 226 GLY A C 1
ATOM 1630 O O . GLY A 1 226 ? 1.038 22.062 4.781 1 95.94 226 GLY A O 1
ATOM 1631 N N . VAL A 1 227 ? 1.672 23.438 6.457 1 97.94 227 VAL A N 1
ATOM 1632 C CA . VAL A 1 227 ? 0.4 24.141 6.562 1 97.94 227 VAL A CA 1
ATOM 1633 C C . VAL A 1 227 ? 0.134 24.922 5.277 1 97.94 227 VAL A C 1
ATOM 1635 O O . VAL A 1 227 ? -1.013 25.031 4.836 1 97.94 227 VAL A O 1
ATOM 1638 N N . ASN A 1 228 ? 1.2 25.406 4.645 1 97.31 228 ASN A N 1
ATOM 1639 C CA . ASN A 1 228 ? 1.062 26.125 3.387 1 97.31 228 ASN A CA 1
ATOM 1640 C C . ASN A 1 228 ? 0.417 25.266 2.309 1 97.31 228 ASN A C 1
ATOM 1642 O O . ASN A 1 228 ? -0.51 25.703 1.625 1 97.31 228 ASN A O 1
ATOM 1646 N N . ALA A 1 229 ? 0.867 24.047 2.16 1 95.38 229 ALA A N 1
ATOM 1647 C CA . ALA A 1 229 ? 0.295 23.141 1.174 1 95.38 229 ALA A CA 1
ATOM 1648 C C . ALA A 1 229 ? -1.178 22.875 1.469 1 95.38 229 ALA A C 1
ATOM 1650 O O . ALA A 1 229 ? -2.006 22.844 0.556 1 95.38 229 ALA A O 1
ATOM 1651 N N . VAL A 1 230 ? -1.525 22.656 2.725 1 97.38 230 VAL A N 1
ATOM 1652 C CA . VAL A 1 230 ? -2.906 22.406 3.117 1 97.38 230 VAL A CA 1
ATOM 1653 C C . VAL A 1 230 ? -3.777 23.609 2.781 1 97.38 230 VAL A C 1
ATOM 1655 O O . VAL A 1 230 ? -4.887 23.453 2.266 1 97.38 230 VAL A O 1
ATOM 1658 N N . ALA A 1 231 ? -3.24 24.812 3.092 1 98.06 231 ALA A N 1
ATOM 1659 C CA . ALA A 1 231 ? -3.98 26.031 2.771 1 98.06 231 ALA A CA 1
ATOM 1660 C C . ALA A 1 231 ? -4.285 26.109 1.279 1 98.06 231 ALA A C 1
ATOM 1662 O O . ALA A 1 231 ? -5.398 26.469 0.886 1 98.06 231 ALA A O 1
ATOM 1663 N N . HIS A 1 232 ? -3.348 25.766 0.477 1 96.62 232 HIS A N 1
ATOM 1664 C CA . HIS A 1 232 ? -3.537 25.781 -0.969 1 96.62 232 HIS A CA 1
ATOM 1665 C C . HIS A 1 232 ? -4.543 24.719 -1.409 1 96.62 232 HIS A C 1
ATOM 1667 O O . HIS A 1 232 ? -5.352 24.969 -2.307 1 96.62 232 HIS A O 1
ATOM 1673 N N . GLU A 1 233 ? -4.453 23.594 -0.783 1 95.12 233 GLU A N 1
ATOM 1674 C CA . GLU A 1 233 ? -5.41 22.531 -1.093 1 95.12 233 GLU A CA 1
ATOM 1675 C C . GLU A 1 233 ? -6.836 22.953 -0.742 1 95.12 233 GLU A C 1
ATOM 1677 O O . GLU A 1 233 ? -7.758 22.766 -1.538 1 95.12 233 GLU A O 1
ATOM 1682 N N . PHE A 1 234 ? -7.004 23.484 0.475 1 97.38 234 PHE A N 1
ATOM 1683 C CA . PHE A 1 234 ? -8.312 23.969 0.91 1 97.38 234 PHE A CA 1
ATOM 1684 C C . PHE A 1 234 ? -8.844 25.031 -0.039 1 97.38 234 PHE A C 1
ATOM 1686 O O . PHE A 1 234 ? -10.008 24.984 -0.443 1 97.38 234 PHE A O 1
ATOM 1693 N N . ALA A 1 235 ? -7.98 25.953 -0.372 1 97.12 235 ALA A N 1
ATOM 1694 C CA . ALA A 1 235 ? -8.383 27.047 -1.264 1 97.12 235 ALA A CA 1
ATOM 1695 C C . ALA A 1 235 ? -8.812 26.5 -2.627 1 97.12 235 ALA A C 1
ATOM 1697 O O . ALA A 1 235 ? -9.883 26.844 -3.131 1 97.12 235 ALA A O 1
ATOM 1698 N N . ALA A 1 236 ? -8.023 25.656 -3.178 1 94 236 ALA A N 1
ATOM 1699 C CA . ALA A 1 236 ? -8.289 25.094 -4.504 1 94 236 ALA A CA 1
ATOM 1700 C C . ALA A 1 236 ? -9.594 24.297 -4.516 1 94 236 ALA A C 1
ATOM 1702 O O . ALA A 1 236 ? -10.398 24.438 -5.438 1 94 236 ALA A O 1
ATOM 1703 N N . ALA A 1 237 ? -9.789 23.531 -3.516 1 93.12 237 ALA A N 1
ATOM 1704 C CA . ALA A 1 237 ? -10.93 22.625 -3.482 1 93.12 237 ALA A CA 1
ATOM 1705 C C . ALA A 1 237 ? -12.219 23.375 -3.174 1 93.12 237 ALA A C 1
ATOM 1707 O O . ALA A 1 237 ? -13.281 23.047 -3.697 1 93.12 237 ALA A O 1
ATOM 1708 N N . SER A 1 238 ? -12.172 24.391 -2.367 1 95.25 238 SER A N 1
ATOM 1709 C CA . SER A 1 238 ? -13.367 25.109 -1.924 1 95.25 238 SER A CA 1
ATOM 1710 C C . SER A 1 238 ? -13.719 26.234 -2.881 1 95.25 238 SER A C 1
ATOM 1712 O O . SER A 1 238 ? -14.859 26.719 -2.883 1 95.25 238 SER A O 1
ATOM 1714 N N . GLY A 1 239 ? -12.719 26.703 -3.607 1 95.5 239 GLY A N 1
ATOM 1715 C CA . GLY A 1 239 ? -12.898 27.875 -4.441 1 95.5 239 GLY A CA 1
ATOM 1716 C C . GLY A 1 239 ? -12.797 29.172 -3.668 1 95.5 239 GLY A C 1
ATOM 1717 O O . GLY A 1 239 ? -12.984 30.25 -4.23 1 95.5 239 GLY A O 1
ATOM 1718 N N . CYS A 1 240 ? -12.484 29.109 -2.402 1 97.62 240 CYS A N 1
ATOM 1719 C CA . CYS A 1 240 ? -12.297 30.281 -1.541 1 97.62 240 CYS A CA 1
ATOM 1720 C C . CYS A 1 240 ? -10.82 30.641 -1.425 1 97.62 240 CYS A C 1
ATOM 1722 O O . CYS A 1 240 ? -9.969 30 -2.033 1 97.62 240 CYS A O 1
ATOM 1724 N N . GLY A 1 241 ? -10.594 31.781 -0.806 1 98.19 241 GLY A N 1
ATOM 1725 C CA . GLY A 1 241 ? -9.234 32.156 -0.431 1 98.19 241 GLY A CA 1
ATOM 1726 C C . GLY A 1 241 ? -8.938 31.906 1.037 1 98.19 241 GLY A C 1
ATOM 1727 O O . GLY A 1 241 ? -9.844 31.656 1.83 1 98.19 241 GLY A O 1
ATOM 1728 N N . ILE A 1 242 ? -7.664 31.906 1.352 1 98.56 242 ILE A N 1
ATOM 1729 C CA . ILE A 1 242 ? -7.223 31.719 2.73 1 98.56 242 ILE A CA 1
ATOM 1730 C C . ILE A 1 242 ? -6.238 32.812 3.104 1 98.56 242 ILE A C 1
ATOM 1732 O O . ILE A 1 242 ? -5.293 33.094 2.361 1 98.56 242 ILE A O 1
ATOM 1736 N N . GLU A 1 243 ? -6.473 33.469 4.152 1 98.62 243 GLU A N 1
ATOM 1737 C CA . GLU A 1 243 ? -5.551 34.469 4.711 1 98.62 243 GLU A CA 1
ATOM 1738 C C . GLU A 1 243 ? -5 34 6.059 1 98.62 243 GLU A C 1
ATOM 1740 O O . GLU A 1 243 ? -5.758 33.812 7.012 1 98.62 243 GLU A O 1
ATOM 1745 N N . LEU A 1 244 ? -3.68 33.844 6.137 1 98.56 244 LEU A N 1
ATOM 1746 C CA . LEU A 1 244 ? -2.996 33.406 7.344 1 98.56 244 LEU A CA 1
ATOM 1747 C C . LEU A 1 244 ? -2.4 34.562 8.102 1 98.56 244 LEU A C 1
ATOM 1749 O O . LEU A 1 244 ? -1.721 35.406 7.508 1 98.56 244 LEU A O 1
ATOM 1753 N N . GLN A 1 245 ? -2.609 34.625 9.375 1 97.81 245 GLN A N 1
ATOM 1754 C CA . GLN A 1 245 ? -2.084 35.688 10.219 1 97.81 245 GLN A CA 1
ATOM 1755 C C . GLN A 1 245 ? -0.709 35.344 10.773 1 97.81 245 GLN A C 1
ATOM 1757 O O . GLN A 1 245 ? -0.596 34.469 11.656 1 97.81 245 GLN A O 1
ATOM 1762 N N . GLU A 1 246 ? 0.304 36.031 10.406 1 96.12 246 GLU A N 1
ATOM 1763 C CA . GLU A 1 246 ? 1.679 35.719 10.781 1 96.12 246 GLU A CA 1
ATOM 1764 C C . GLU A 1 246 ? 1.86 35.75 12.297 1 96.12 246 GLU A C 1
ATOM 1766 O O . GLU A 1 246 ? 2.572 34.938 12.859 1 96.12 246 GLU A O 1
ATOM 1771 N N . ALA A 1 247 ? 1.226 36.656 12.906 1 95.38 247 ALA A N 1
ATOM 1772 C CA . ALA A 1 247 ? 1.429 36.906 14.328 1 95.38 247 ALA A CA 1
ATOM 1773 C C . ALA A 1 247 ? 0.858 35.781 15.18 1 95.38 247 ALA A C 1
ATOM 1775 O O . ALA A 1 247 ? 1.217 35.625 16.344 1 95.38 247 ALA A O 1
ATOM 1776 N N . THR A 1 248 ? 0.007 35 14.641 1 96.75 248 THR A N 1
ATOM 1777 C CA . THR A 1 248 ? -0.688 34 15.453 1 96.75 248 THR A CA 1
ATOM 1778 C C . THR A 1 248 ? -0.16 32.594 15.164 1 96.75 248 THR A C 1
ATOM 1780 O O . THR A 1 248 ? -0.61 31.609 15.773 1 96.75 248 THR A O 1
ATOM 1783 N N . LEU A 1 249 ? 0.753 32.438 14.266 1 97.88 249 LEU A N 1
ATOM 1784 C CA . LEU A 1 249 ? 1.304 31.141 13.945 1 97.88 249 LEU A CA 1
ATOM 1785 C C . LEU A 1 249 ? 2.08 30.578 15.125 1 97.88 249 LEU A C 1
ATOM 1787 O O . LEU A 1 249 ? 3.037 31.188 15.602 1 97.88 249 LEU A O 1
ATOM 1791 N N . PRO A 1 250 ? 1.648 29.422 15.617 1 98.62 250 PRO A N 1
ATOM 1792 C CA . PRO A 1 250 ? 2.42 28.797 16.703 1 98.62 250 PRO A CA 1
ATOM 1793 C C . PRO A 1 250 ? 3.688 28.109 16.203 1 98.62 250 PRO A C 1
ATOM 1795 O O . PRO A 1 250 ? 3.607 27.094 15.5 1 98.62 250 PRO A O 1
ATOM 1798 N N . VAL A 1 251 ? 4.832 28.609 16.5 1 97.88 251 VAL A N 1
ATOM 1799 C CA . VAL A 1 251 ? 6.121 28.047 16.109 1 97.88 251 VAL A CA 1
ATOM 1800 C C . VAL A 1 251 ? 7.047 28 17.328 1 97.88 251 VAL A C 1
ATOM 1802 O O . VAL A 1 251 ? 7.223 29 18.031 1 97.88 251 VAL A O 1
ATOM 1805 N N . ASN A 1 252 ? 7.602 26.797 17.562 1 95.44 252 ASN A N 1
ATOM 1806 C CA . ASN A 1 252 ? 8.586 26.672 18.625 1 95.44 252 ASN A CA 1
ATOM 1807 C C . ASN A 1 252 ? 9.805 27.562 18.359 1 95.44 252 ASN A C 1
ATOM 1809 O O . ASN A 1 252 ? 10.203 27.734 17.219 1 95.44 252 ASN A O 1
ATOM 1813 N N . ASP A 1 253 ? 10.43 28 19.422 1 95.31 253 ASP A N 1
ATOM 1814 C CA . ASP A 1 253 ? 11.555 28.922 19.328 1 95.31 253 ASP A CA 1
ATOM 1815 C C . ASP A 1 253 ? 12.703 28.297 18.531 1 95.31 253 ASP A C 1
ATOM 1817 O O . ASP A 1 253 ? 13.359 28.969 17.734 1 95.31 253 ASP A O 1
ATOM 1821 N N . THR A 1 254 ? 12.93 27.062 18.797 1 95.69 254 THR A N 1
ATOM 1822 C CA . THR A 1 254 ? 14.023 26.391 18.109 1 95.69 254 THR A CA 1
ATOM 1823 C C . THR A 1 254 ? 13.742 26.297 16.609 1 95.69 254 THR A C 1
ATOM 1825 O O . THR A 1 254 ? 14.641 26.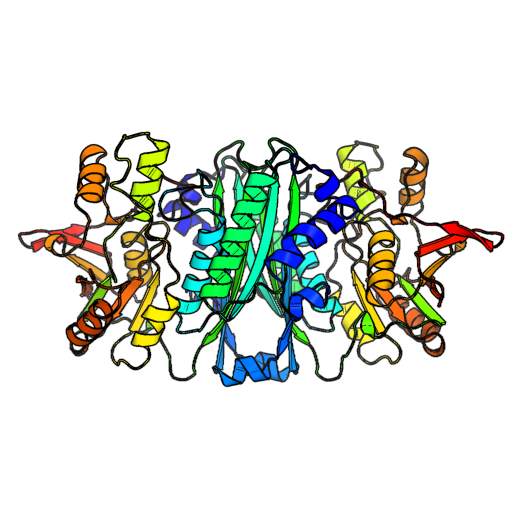516 15.789 1 95.69 254 THR A O 1
ATOM 1828 N N . VAL A 1 255 ? 12.5 25.969 16.25 1 96.44 255 VAL A N 1
ATOM 1829 C CA . VAL A 1 255 ? 12.102 25.922 14.836 1 96.44 255 VAL A CA 1
ATOM 1830 C C . VAL A 1 255 ? 12.25 27.297 14.203 1 96.44 255 VAL A C 1
ATOM 1832 O O . VAL A 1 255 ? 12.758 27.438 13.094 1 96.44 255 VAL A O 1
ATOM 1835 N N . ARG A 1 256 ? 11.836 28.312 14.906 1 95.25 256 ARG A N 1
ATOM 1836 C CA . ARG A 1 256 ? 11.984 29.688 14.43 1 95.25 256 ARG A CA 1
ATOM 1837 C C . ARG A 1 256 ? 13.445 30.016 14.148 1 95.25 256 ARG A C 1
ATOM 1839 O O . ARG A 1 256 ? 13.758 30.625 13.125 1 95.25 256 ARG A O 1
ATOM 1846 N N . GLY A 1 257 ? 14.297 29.656 15.086 1 93.31 257 GLY A N 1
ATOM 1847 C CA . GLY A 1 257 ? 15.719 29.875 14.914 1 93.31 257 GLY A CA 1
ATOM 1848 C C . GLY A 1 257 ? 16.281 29.203 13.672 1 93.31 257 GLY A C 1
ATOM 1849 O O . GLY A 1 257 ? 17.047 29.828 12.922 1 93.31 257 GLY A O 1
ATOM 1850 N N . VAL A 1 258 ? 15.898 27.984 13.461 1 92.19 258 VAL A N 1
ATOM 1851 C CA . VAL A 1 258 ? 16.344 27.234 12.289 1 92.19 258 VAL A CA 1
ATOM 1852 C C . VAL A 1 258 ? 15.891 27.938 11.016 1 92.19 258 VAL A C 1
ATOM 1854 O O . VAL A 1 258 ? 16.672 28.078 10.07 1 92.19 258 VAL A O 1
ATOM 1857 N N . CYS A 1 259 ? 14.648 28.328 10.969 1 93.19 259 CYS A N 1
ATOM 1858 C CA . CYS A 1 259 ? 14.078 29 9.805 1 93.19 259 CYS A CA 1
ATOM 1859 C C . CYS A 1 259 ? 14.812 30.297 9.516 1 93.19 259 CYS A C 1
ATOM 1861 O O . CYS A 1 259 ? 15.141 30.594 8.367 1 93.19 259 CYS A O 1
ATOM 1863 N N . GLU A 1 260 ? 15.023 31.016 10.555 1 92.06 260 GLU A N 1
ATOM 1864 C CA . GLU A 1 260 ? 15.734 32.281 10.391 1 92.06 260 GLU A CA 1
ATOM 1865 C C . GLU A 1 260 ? 17.141 32.062 9.867 1 92.06 260 GLU A C 1
ATOM 1867 O O . GLU A 1 260 ? 17.594 32.75 8.945 1 92.06 260 GLU A O 1
ATOM 1872 N N . LEU A 1 261 ? 17.828 31.156 10.414 1 89.69 261 LEU A N 1
ATOM 1873 C CA . LEU A 1 261 ? 19.203 30.844 10.039 1 89.69 261 LEU A CA 1
ATOM 1874 C C . LEU A 1 261 ? 19.281 30.422 8.578 1 89.69 261 LEU A C 1
ATOM 1876 O O . LEU A 1 261 ? 20.234 30.781 7.879 1 89.69 261 LEU A O 1
ATOM 1880 N N . LEU A 1 262 ? 18.266 29.719 8.117 1 90.38 262 LEU A N 1
ATOM 1881 C CA . LEU A 1 262 ? 18.359 29.125 6.789 1 90.38 262 LEU A CA 1
ATOM 1882 C C . LEU A 1 262 ? 17.516 29.875 5.777 1 90.38 262 LEU A C 1
ATOM 1884 O O . LEU A 1 262 ? 17.531 29.562 4.586 1 90.38 262 LEU A O 1
ATOM 1888 N N . GLY A 1 263 ? 16.797 30.875 6.203 1 91.06 263 GLY A N 1
ATOM 1889 C CA . GLY A 1 263 ? 15.914 31.625 5.324 1 91.06 263 GLY A CA 1
ATOM 1890 C C . GLY A 1 263 ? 14.719 30.828 4.848 1 91.06 263 GLY A C 1
ATOM 1891 O O . GLY A 1 263 ? 14.352 30.891 3.674 1 91.06 263 GLY A O 1
ATOM 1892 N N . LEU A 1 264 ? 14.266 30 5.719 1 93.19 264 LEU A N 1
ATOM 1893 C CA . LEU A 1 264 ? 13.125 29.156 5.387 1 93.19 264 LEU A CA 1
ATOM 1894 C C . LEU A 1 264 ? 11.891 29.578 6.18 1 93.19 264 LEU A C 1
ATOM 1896 O O . LEU A 1 264 ? 11.961 30.453 7.035 1 93.19 264 LEU A O 1
ATOM 1900 N N . ASP A 1 265 ? 10.766 29.078 5.785 1 94.44 265 ASP A N 1
ATOM 1901 C CA . ASP A 1 265 ? 9.5 29.406 6.43 1 94.44 265 ASP A CA 1
ATOM 1902 C C . ASP A 1 265 ? 8.883 28.172 7.082 1 94.44 265 ASP A C 1
ATOM 1904 O O . ASP A 1 265 ? 8.625 27.172 6.414 1 94.44 265 ASP A O 1
ATOM 1908 N N . ALA A 1 266 ? 8.547 28.312 8.352 1 95.94 266 ALA A N 1
ATOM 1909 C CA . ALA A 1 266 ? 7.984 27.203 9.125 1 95.94 266 ALA A CA 1
ATOM 1910 C C . ALA A 1 266 ? 6.68 26.703 8.508 1 95.94 266 ALA A C 1
ATOM 1912 O O . ALA A 1 266 ? 6.34 25.531 8.633 1 95.94 266 ALA A O 1
ATOM 1913 N N . LEU A 1 267 ? 5.992 27.547 7.758 1 96.62 267 LEU A N 1
ATOM 1914 C CA . LEU A 1 267 ? 4.727 27.219 7.113 1 96.62 267 LEU A CA 1
ATOM 1915 C C . LEU A 1 267 ? 4.914 26.094 6.09 1 96.62 267 LEU A C 1
ATOM 1917 O O . LEU A 1 267 ? 3.969 25.375 5.777 1 96.62 267 LEU A O 1
ATOM 1921 N N . ASN A 1 268 ? 6.117 25.938 5.602 1 95.56 268 ASN A N 1
ATOM 1922 C CA . ASN A 1 268 ? 6.398 24.969 4.547 1 95.56 268 ASN A CA 1
ATOM 1923 C C . ASN A 1 268 ? 6.953 23.672 5.117 1 95.56 268 ASN A C 1
ATOM 1925 O O . ASN A 1 268 ? 7.117 22.688 4.391 1 95.56 268 ASN A O 1
ATOM 1929 N N . PHE A 1 269 ? 7.273 23.656 6.426 1 95.5 269 PHE A N 1
ATOM 1930 C CA . PHE A 1 269 ? 7.883 22.484 7.035 1 95.5 269 PHE A CA 1
ATOM 1931 C C . PHE A 1 269 ? 6.82 21.438 7.375 1 95.5 269 PHE A C 1
ATOM 1933 O O . PHE A 1 269 ? 5.73 21.781 7.836 1 95.5 269 PHE A O 1
ATOM 1940 N N . ALA A 1 270 ? 7.219 20.234 7.203 1 96.25 270 ALA A N 1
ATOM 1941 C CA . ALA A 1 270 ? 6.316 19.125 7.457 1 96.25 270 ALA A CA 1
ATOM 1942 C C . ALA A 1 270 ? 6.094 18.922 8.953 1 96.25 270 ALA A C 1
ATOM 1944 O O . ALA A 1 270 ? 6.996 19.156 9.758 1 96.25 270 ALA A O 1
ATOM 1945 N N . ASN A 1 271 ? 4.941 18.578 9.281 1 97.69 271 ASN A N 1
ATOM 1946 C CA . ASN A 1 271 ? 4.562 17.938 10.539 1 97.69 271 ASN A CA 1
ATOM 1947 C C . ASN A 1 271 ? 4.07 16.516 10.305 1 97.69 271 ASN A C 1
ATOM 1949 O O . ASN A 1 271 ? 3.652 16.172 9.203 1 97.69 271 ASN A O 1
ATOM 1953 N N . GLU A 1 272 ? 4.094 15.641 11.328 1 98.12 272 GLU A N 1
ATOM 1954 C CA . GLU A 1 272 ? 3.58 14.281 11.258 1 98.12 272 GLU A CA 1
ATOM 1955 C C . GLU A 1 272 ? 2.66 13.977 12.438 1 98.12 272 GLU A C 1
ATOM 1957 O O . GLU A 1 272 ? 2.406 12.805 12.742 1 98.12 272 GLU A O 1
ATOM 1962 N N . GLY A 1 273 ? 2.25 14.984 13.078 1 98.25 273 GLY A N 1
ATOM 1963 C CA . GLY A 1 273 ? 1.361 14.875 14.227 1 98.25 273 GLY A CA 1
ATOM 1964 C C . GLY A 1 273 ? 0.554 16.141 14.477 1 98.25 273 GLY A C 1
ATOM 1965 O O . GLY A 1 273 ? 0.255 16.469 15.625 1 98.25 273 GLY A O 1
ATOM 1966 N N . LYS A 1 274 ? 0.258 16.891 13.391 1 98.56 274 LYS A N 1
ATOM 1967 C CA . LYS A 1 274 ? -0.514 18.109 13.523 1 98.56 274 LYS A CA 1
ATOM 1968 C C . LYS A 1 274 ? -1.658 18.156 12.516 1 98.56 274 LYS A C 1
ATOM 1970 O O . LYS A 1 274 ? -1.524 17.656 11.398 1 98.56 274 LYS A O 1
ATOM 1975 N N . LEU A 1 275 ? -2.748 18.797 12.914 1 98.62 275 LEU A N 1
ATOM 1976 C CA . LEU A 1 275 ? -3.949 18.969 12.102 1 98.62 275 LEU A CA 1
ATOM 1977 C C . LEU A 1 275 ? -4.125 20.422 11.68 1 98.62 275 LEU A C 1
ATOM 1979 O O . LEU A 1 275 ? -3.775 21.328 12.43 1 98.62 275 LEU A O 1
ATOM 1983 N N . VAL A 1 276 ? -4.621 20.609 10.5 1 98.75 276 VAL A N 1
ATOM 1984 C CA . VAL A 1 276 ? -5.223 21.875 10.062 1 98.75 276 VAL A CA 1
ATOM 1985 C C . VAL A 1 276 ? -6.734 21.703 9.938 1 98.75 276 VAL A C 1
ATOM 1987 O O . VAL A 1 276 ? -7.211 20.75 9.32 1 98.75 276 VAL A O 1
ATOM 1990 N N . LEU A 1 277 ? -7.488 22.594 10.539 1 98.75 277 LEU A N 1
ATOM 1991 C CA . LEU A 1 277 ? -8.945 22.516 10.539 1 98.75 277 LEU A CA 1
ATOM 1992 C C . LEU A 1 277 ? -9.57 23.766 9.945 1 98.75 277 LEU A C 1
ATOM 1994 O O . LEU A 1 277 ? -9.109 24.875 10.211 1 98.75 277 LEU A O 1
ATOM 1998 N N . ALA A 1 278 ? -10.539 23.625 9.148 1 98.81 278 ALA A N 1
ATOM 1999 C CA . ALA A 1 278 ? -11.484 24.688 8.836 1 98.81 278 ALA A CA 1
ATOM 2000 C C . ALA A 1 278 ? -12.742 24.578 9.703 1 98.81 278 ALA A C 1
ATOM 2002 O O . ALA A 1 278 ? -13.375 23.531 9.758 1 98.81 278 ALA A O 1
ATOM 2003 N N . VAL A 1 279 ? -13.078 25.641 10.367 1 98.81 279 VAL A N 1
ATOM 2004 C CA . VAL A 1 279 ? -14.148 25.625 11.359 1 98.81 279 VAL A CA 1
ATOM 2005 C C . VAL A 1 279 ? -15.055 26.844 11.156 1 98.81 279 VAL A C 1
ATOM 2007 O O . VAL A 1 279 ? -14.586 27.938 10.82 1 98.81 279 VAL A O 1
ATOM 2010 N N . ALA A 1 280 ? -16.344 26.641 11.406 1 98.75 280 ALA A N 1
ATOM 2011 C CA . ALA A 1 280 ? -17.281 27.766 11.406 1 98.75 280 ALA A CA 1
ATOM 2012 C C . ALA A 1 280 ? -16.859 28.828 12.43 1 98.75 280 ALA A C 1
ATOM 2014 O O . ALA A 1 280 ? -16.484 28.484 13.555 1 98.75 280 ALA A O 1
ATOM 2015 N N . ARG A 1 281 ? -17.016 30.094 12.078 1 98.38 281 ARG A N 1
ATOM 2016 C CA . ARG A 1 281 ? -16.531 31.203 12.883 1 98.38 281 ARG A CA 1
ATOM 2017 C C . ARG A 1 281 ? -17.156 31.188 14.273 1 98.38 281 ARG A C 1
ATOM 2019 O O . ARG A 1 281 ? -16.453 31.375 15.273 1 98.38 281 ARG A O 1
ATOM 2026 N N . ASP A 1 282 ? -18.422 30.953 14.328 1 98.12 282 ASP A N 1
ATOM 2027 C CA . ASP A 1 282 ? -19.172 31.031 15.586 1 98.12 282 ASP A CA 1
ATOM 2028 C C . ASP A 1 282 ? -18.797 29.875 16.516 1 98.12 282 ASP A C 1
ATOM 2030 O O . ASP A 1 282 ? -19.078 29.922 17.719 1 98.12 282 ASP A O 1
ATOM 2034 N N . GLU A 1 283 ? -18.125 28.828 16.016 1 98.19 283 GLU A N 1
ATOM 2035 C CA . GLU A 1 283 ? -17.75 27.672 16.828 1 98.19 283 GLU A CA 1
ATOM 2036 C C . GLU A 1 283 ? -16.234 27.625 17.062 1 98.19 283 GLU A C 1
ATOM 2038 O O . GLU A 1 283 ? -15.734 26.734 17.75 1 98.19 283 GLU A O 1
ATOM 2043 N N . ALA A 1 284 ? -15.508 28.531 16.531 1 98.12 284 ALA A N 1
ATOM 2044 C CA . ALA A 1 284 ? -14.047 28.5 16.484 1 98.12 284 ALA A CA 1
ATOM 2045 C C . ALA A 1 284 ? -13.453 28.422 17.891 1 98.12 284 ALA A C 1
ATOM 2047 O O . ALA A 1 284 ? -12.562 27.609 18.156 1 98.12 284 ALA A O 1
ATOM 2048 N N . GLU A 1 285 ? -13.945 29.266 18.812 1 98.12 285 GLU A N 1
ATOM 2049 C CA . GLU A 1 285 ? -13.406 29.297 20.156 1 98.12 285 GLU A CA 1
ATOM 2050 C C . GLU A 1 285 ? -13.703 28 20.906 1 98.12 285 GLU A C 1
ATOM 2052 O O . GLU A 1 285 ? -12.875 27.531 21.688 1 98.12 285 GLU A O 1
ATOM 2057 N N . ASN A 1 286 ? -14.852 27.469 20.656 1 98.06 286 ASN A N 1
ATOM 2058 C CA . ASN A 1 286 ? -15.219 26.203 21.281 1 98.06 286 ASN A CA 1
ATOM 2059 C C . ASN A 1 286 ? -14.312 25.062 20.797 1 98.06 286 ASN A C 1
ATOM 2061 O O . ASN A 1 286 ? -13.82 24.281 21.609 1 98.06 286 ASN A O 1
ATOM 2065 N N . VAL A 1 287 ? -14.125 24.984 19.5 1 98.56 287 VAL A N 1
ATOM 2066 C CA . VAL A 1 287 ? -13.273 23.953 18.922 1 98.56 287 VAL A CA 1
ATOM 2067 C C . VAL A 1 287 ? -11.844 24.141 19.422 1 98.56 287 VAL A C 1
ATOM 2069 O O . VAL A 1 287 ? -11.172 23.156 19.766 1 98.56 287 VAL A O 1
ATOM 2072 N N . LEU A 1 288 ? -11.375 25.375 19.516 1 98.44 288 LEU A N 1
ATOM 2073 C CA . LEU A 1 288 ? -10.031 25.656 20.016 1 98.44 288 LEU A CA 1
ATOM 2074 C C . LEU A 1 288 ? -9.859 25.172 21.453 1 98.44 288 LEU A C 1
ATOM 2076 O O . LEU A 1 288 ? -8.844 24.547 21.781 1 98.44 288 LEU A O 1
ATOM 2080 N N . ALA A 1 289 ? -10.797 25.438 22.266 1 97.94 289 ALA A N 1
ATOM 2081 C CA . ALA A 1 289 ? -10.75 25.016 23.656 1 97.94 289 ALA A CA 1
ATOM 2082 C C . ALA A 1 289 ? -10.695 23.5 23.766 1 97.94 289 ALA A C 1
ATOM 2084 O O . ALA A 1 289 ? -9.977 22.953 24.609 1 97.94 289 ALA A O 1
ATOM 2085 N N . HIS A 1 290 ? -11.469 22.859 22.953 1 97.56 290 HIS A N 1
ATOM 2086 C CA . HIS A 1 290 ? -11.477 21.406 22.938 1 97.56 290 HIS A CA 1
ATOM 2087 C C . HIS A 1 290 ? -10.117 20.844 22.516 1 97.56 290 HIS A C 1
ATOM 2089 O O . HIS A 1 290 ? -9.617 19.906 23.125 1 97.56 290 HIS A O 1
ATOM 2095 N N . LEU A 1 291 ? -9.562 21.391 21.469 1 98.44 291 LEU A N 1
ATOM 2096 C CA . LEU A 1 291 ? -8.234 20.969 21.031 1 98.44 291 LEU A CA 1
ATOM 2097 C C . LEU A 1 291 ? -7.219 21.125 22.172 1 98.44 291 LEU A C 1
ATOM 2099 O O . LEU A 1 291 ? -6.477 20.188 22.469 1 98.44 291 LEU A O 1
ATOM 2103 N N . ARG A 1 292 ? -7.258 22.25 22.828 1 98.38 292 ARG A N 1
ATOM 2104 C CA . ARG A 1 292 ? -6.258 22.578 23.828 1 98.38 292 ARG A CA 1
ATOM 2105 C C . ARG A 1 292 ? -6.414 21.703 25.078 1 98.38 292 ARG A C 1
ATOM 2107 O O . ARG A 1 292 ? -5.504 21.625 25.906 1 98.38 292 ARG A O 1
ATOM 2114 N N . SER A 1 293 ? -7.531 21.078 25.219 1 98.06 293 SER A N 1
ATOM 2115 C CA . SER A 1 293 ? -7.766 20.188 26.359 1 98.06 293 SER A CA 1
ATOM 2116 C C . SER A 1 293 ? -7.09 18.844 26.156 1 98.06 293 SER A C 1
ATOM 2118 O O . SER A 1 293 ? -6.961 18.062 27.109 1 98.06 293 SER A O 1
ATOM 2120 N N . HIS A 1 294 ? -6.688 18.547 24.969 1 97.94 294 HIS A N 1
ATOM 2121 C CA . HIS A 1 294 ? -5.996 17.297 24.641 1 97.94 294 HIS A CA 1
ATOM 2122 C C . HIS A 1 294 ? -4.484 17.5 24.641 1 97.94 294 HIS A C 1
ATOM 2124 O O . HIS A 1 294 ? -3.992 18.547 24.219 1 97.94 294 HIS A O 1
ATOM 2130 N N . ALA A 1 295 ? -3.727 16.516 25.031 1 97.81 295 ALA A N 1
ATOM 2131 C CA . ALA A 1 295 ? -2.27 16.578 25.109 1 97.81 295 ALA A CA 1
ATOM 2132 C C . ALA A 1 295 ? -1.664 16.938 23.75 1 97.81 295 ALA A C 1
ATOM 2134 O O . ALA A 1 295 ? -0.666 17.656 23.672 1 97.81 295 ALA A O 1
ATOM 2135 N N . LEU A 1 296 ? -2.238 16.5 22.625 1 97.75 296 LEU A N 1
ATOM 2136 C CA . LEU A 1 296 ? -1.716 16.703 21.281 1 97.75 296 LEU A CA 1
ATOM 2137 C C . LEU A 1 296 ? -2.162 18.047 20.734 1 97.75 296 LEU A C 1
ATOM 2139 O O . LEU A 1 296 ? -1.746 18.453 19.641 1 97.75 296 LEU A O 1
ATOM 2143 N N . GLY A 1 297 ? -2.986 18.766 21.422 1 98.38 297 GLY A N 1
ATOM 2144 C CA . GLY A 1 297 ? -3.529 20.016 20.922 1 98.38 297 GLY A CA 1
ATOM 2145 C C . GLY A 1 297 ? -3.238 21.203 21.812 1 98.38 297 GLY A C 1
ATOM 2146 O O . GLY A 1 297 ? -3.865 22.25 21.688 1 98.38 297 GLY A O 1
ATOM 2147 N N . ARG A 1 298 ? -2.277 21.109 22.766 1 97.94 298 ARG A N 1
ATOM 2148 C CA . ARG A 1 298 ? -2.029 22.109 23.812 1 97.94 298 ARG A CA 1
ATOM 2149 C C . ARG A 1 298 ? -1.692 23.469 23.188 1 97.94 298 ARG A C 1
ATOM 2151 O O . ARG A 1 298 ? -2.062 24.516 23.734 1 97.94 298 ARG A O 1
ATOM 2158 N N . ASP A 1 299 ? -1 23.438 22.094 1 98.31 299 ASP A N 1
ATOM 2159 C CA . ASP A 1 299 ? -0.544 24.656 21.453 1 98.31 299 ASP A CA 1
ATOM 2160 C C . ASP A 1 299 ? -1.411 25.016 20.25 1 98.31 299 ASP A C 1
ATOM 2162 O O . ASP A 1 299 ? -0.946 25.656 19.312 1 98.31 299 ASP A O 1
ATOM 2166 N N . ALA A 1 300 ? -2.652 24.547 20.219 1 98.75 300 ALA A N 1
ATOM 2167 C CA . ALA A 1 300 ? -3.57 24.859 19.125 1 98.75 300 ALA A CA 1
ATOM 2168 C C . ALA A 1 300 ? -3.807 26.359 19.016 1 98.75 300 ALA A C 1
ATOM 2170 O O . ALA A 1 300 ? -3.748 27.078 20.016 1 98.75 300 ALA A O 1
ATOM 2171 N N . ALA A 1 301 ? -4.066 26.828 17.812 1 98.88 301 ALA A N 1
ATOM 2172 C CA . ALA A 1 301 ? -4.246 28.266 17.594 1 98.88 301 ALA A CA 1
ATOM 2173 C C . ALA A 1 301 ? -5.113 28.531 16.359 1 98.88 301 ALA A C 1
ATOM 2175 O O . ALA A 1 301 ? -5.117 27.734 15.414 1 98.88 301 ALA A O 1
ATOM 2176 N N . ILE A 1 302 ? -5.848 29.578 16.438 1 98.75 302 ILE A N 1
ATOM 2177 C CA . ILE A 1 302 ? -6.453 30.141 15.227 1 98.75 302 ILE A CA 1
ATOM 2178 C C . ILE A 1 302 ? -5.395 30.875 14.414 1 98.75 302 ILE A C 1
ATOM 2180 O O . ILE A 1 302 ? -4.734 31.781 14.922 1 98.75 302 ILE A O 1
ATOM 2184 N N . ILE A 1 303 ? -5.266 30.5 13.172 1 98.69 303 ILE A N 1
ATOM 2185 C CA . ILE A 1 303 ? -4.105 31.047 12.469 1 98.69 303 ILE A CA 1
ATOM 2186 C C . ILE A 1 303 ? -4.559 31.828 11.242 1 98.69 303 ILE A C 1
ATOM 2188 O O . ILE A 1 303 ? -3.744 32.438 10.547 1 98.69 303 ILE A O 1
ATOM 2192 N N . GLY A 1 304 ? -5.809 31.75 10.93 1 98.44 304 GLY A N 1
ATOM 2193 C CA . GLY A 1 304 ? -6.25 32.438 9.727 1 98.44 304 GLY A CA 1
ATOM 2194 C C . GLY A 1 304 ? -7.746 32.344 9.492 1 98.44 304 GLY A C 1
ATOM 2195 O O . GLY A 1 304 ? -8.492 31.938 10.391 1 98.44 304 GLY A O 1
ATOM 2196 N N . GLU A 1 305 ? -8.18 32.812 8.281 1 98.31 305 GLU A N 1
ATOM 2197 C CA . GLU A 1 305 ? -9.594 32.781 7.918 1 98.31 305 GLU A CA 1
ATOM 2198 C C . GLU A 1 305 ? -9.781 32.469 6.438 1 98.31 305 GLU A C 1
ATOM 2200 O O . GLU A 1 305 ? -8.859 32.656 5.637 1 98.31 305 GLU A O 1
ATOM 2205 N N . VAL A 1 306 ? -10.922 31.906 6.172 1 98.75 306 VAL A N 1
ATOM 2206 C CA . VAL A 1 306 ? -11.344 31.656 4.797 1 98.75 306 VAL A CA 1
ATOM 2207 C C . VAL A 1 306 ? -12.062 32.906 4.258 1 98.75 306 VAL A C 1
ATOM 2209 O O . VAL A 1 306 ? -12.953 33.438 4.914 1 98.75 306 VAL A O 1
ATOM 2212 N N . VAL A 1 307 ? -11.648 33.375 3.084 1 98.56 307 VAL A N 1
ATOM 2213 C CA . VAL A 1 307 ? -12.219 34.594 2.525 1 98.56 307 VAL A CA 1
ATOM 2214 C C . VAL A 1 307 ? -12.773 34.312 1.13 1 98.56 307 VAL A C 1
ATOM 2216 O O . VAL A 1 307 ? -12.477 33.281 0.533 1 98.56 307 VAL A O 1
ATOM 2219 N N . ALA A 1 308 ? -13.547 35.188 0.57 1 98.06 308 ALA A N 1
ATOM 2220 C CA . ALA A 1 308 ? -14.203 35.031 -0.721 1 98.06 308 ALA A CA 1
ATOM 2221 C C . ALA A 1 308 ? -13.203 35.125 -1.867 1 98.06 308 ALA A C 1
ATOM 2223 O O . ALA A 1 308 ? -13.305 34.375 -2.85 1 98.06 308 ALA A O 1
ATOM 2224 N N . ARG A 1 309 ? -12.273 36.062 -1.706 1 96.75 309 ARG A N 1
ATOM 2225 C CA . ARG A 1 309 ? -11.289 36.25 -2.766 1 96.75 309 ARG A CA 1
ATOM 2226 C C . ARG A 1 309 ? -10.336 35.062 -2.863 1 96.75 309 ARG A C 1
ATOM 2228 O O . ARG A 1 309 ? -9.641 34.75 -1.901 1 96.75 309 ARG A O 1
ATOM 2235 N N . PRO A 1 310 ? -10.25 34.5 -4.008 1 96.56 310 PRO A N 1
ATOM 2236 C CA . PRO A 1 310 ? -9.398 33.312 -4.16 1 96.56 310 PRO A CA 1
ATOM 2237 C C . PRO A 1 310 ? -7.918 33.594 -3.918 1 96.56 310 PRO A C 1
ATOM 2239 O O . PRO A 1 310 ? -7.48 34.75 -4.094 1 96.56 310 PRO A O 1
ATOM 2242 N N . GLY A 1 311 ? -7.203 32.469 -3.609 1 97.06 311 GLY A N 1
ATOM 2243 C CA . GLY A 1 311 ? -5.77 32.562 -3.391 1 97.06 311 GLY A CA 1
ATOM 2244 C C . GLY A 1 311 ? -5.379 32.438 -1.93 1 97.06 311 GLY A C 1
ATOM 2245 O O . GLY A 1 311 ? -6.234 32.469 -1.046 1 97.06 311 GLY A O 1
ATOM 2246 N N . VAL A 1 312 ? -4.105 32.219 -1.668 1 98.31 312 VAL A N 1
ATOM 2247 C CA . VAL A 1 312 ? -3.555 32.094 -0.322 1 98.31 312 VAL A CA 1
ATOM 2248 C C . VAL A 1 312 ? -2.637 33.25 -0.024 1 98.31 312 VAL A C 1
ATOM 2250 O O . VAL A 1 312 ? -1.764 33.594 -0.828 1 98.31 312 VAL A O 1
ATOM 2253 N N . ARG A 1 313 ? -2.852 33.938 1.127 1 98.25 313 ARG A N 1
ATOM 2254 C CA . ARG A 1 313 ? -2.098 35.125 1.493 1 98.25 313 ARG A CA 1
ATOM 2255 C C . ARG A 1 313 ? -1.635 35.062 2.945 1 98.25 313 ARG A C 1
ATOM 2257 O O . ARG A 1 313 ? -2.25 34.375 3.768 1 98.25 313 ARG A O 1
ATOM 2264 N N . SER A 1 314 ? -0.556 35.719 3.197 1 97.19 314 SER A N 1
ATOM 2265 C CA . SER A 1 314 ? -0.092 35.969 4.559 1 97.19 314 SER A CA 1
ATOM 2266 C C . SER A 1 314 ? -0.366 37.438 4.973 1 97.19 314 SER A C 1
ATOM 2268 O O . SER A 1 314 ? -0.208 38.344 4.168 1 97.19 314 SER A O 1
ATOM 2270 N N . VAL A 1 315 ? -0.827 37.562 6.18 1 96.5 315 VAL A N 1
ATOM 2271 C CA . VAL A 1 315 ? -1.122 38.875 6.723 1 96.5 315 VAL A CA 1
ATOM 2272 C C . VAL A 1 315 ? -0.119 39.219 7.82 1 96.5 315 VAL A C 1
ATOM 2274 O O . VAL A 1 315 ? -0.049 38.531 8.844 1 96.5 315 VAL A O 1
ATOM 2277 N N . GLY A 1 316 ? 0.562 40.25 7.617 1 92.69 316 GLY A N 1
ATOM 2278 C CA . GLY A 1 316 ? 1.582 40.688 8.562 1 92.69 316 GLY A CA 1
ATOM 2279 C C . GLY A 1 316 ? 1.045 41.625 9.648 1 92.69 316 GLY A C 1
ATOM 2280 O O . GLY A 1 316 ? -0.17 41.75 9.789 1 92.69 316 GLY A O 1
ATOM 2281 N N . LEU A 1 317 ? 1.954 42.156 10.648 1 85.62 317 LEU A N 1
ATOM 2282 C CA . LEU A 1 317 ? 1.65 42.938 11.844 1 85.62 317 LEU A CA 1
ATOM 2283 C C . LEU A 1 317 ? 0.783 44.156 11.5 1 85.62 317 LEU A C 1
ATOM 2285 O O . LEU A 1 317 ? -0.127 44.5 12.258 1 85.62 317 LEU A O 1
ATOM 2289 N N . TYR A 1 318 ? 0.961 44.75 10.32 1 86.62 318 TYR A N 1
ATOM 2290 C CA . TYR A 1 318 ? 0.223 45.969 10.008 1 86.62 318 TYR A CA 1
ATOM 2291 C C . TYR A 1 318 ? -0.851 45.719 8.961 1 86.62 318 TYR A C 1
ATOM 2293 O O . TYR A 1 318 ? -1.292 46.625 8.266 1 86.62 318 TYR A O 1
ATOM 2301 N N . GLY A 1 319 ? -1.199 44.438 8.914 1 87.25 319 GLY A N 1
ATOM 2302 C CA . GLY A 1 319 ? -2.299 44.094 8.031 1 87.25 319 GLY A CA 1
ATOM 2303 C C . GLY A 1 319 ? -1.891 44 6.574 1 87.25 319 GLY A C 1
ATOM 2304 O O . GLY A 1 319 ? -2.738 43.812 5.699 1 87.25 319 GLY A O 1
ATOM 2305 N N . VAL A 1 320 ? -0.651 44.188 6.363 1 90 320 VAL A N 1
ATOM 2306 C CA . VAL A 1 320 ? -0.176 44.094 4.984 1 90 320 VAL A CA 1
ATOM 2307 C C . VAL A 1 320 ? -0.323 42.656 4.488 1 90 320 VAL A C 1
ATOM 2309 O O . VAL A 1 320 ? 0.139 41.719 5.141 1 90 320 VAL A O 1
ATOM 2312 N N . LYS A 1 321 ? -1.022 42.562 3.402 1 94.19 321 LYS A N 1
ATOM 2313 C CA . LYS A 1 321 ? -1.258 41.25 2.818 1 94.19 321 LYS A CA 1
ATOM 2314 C C . LYS A 1 321 ? -0.277 40.969 1.685 1 94.19 321 LYS A C 1
ATOM 2316 O O . LYS A 1 321 ? 0.015 41.844 0.875 1 94.19 321 LYS A O 1
ATOM 2321 N N . ARG A 1 322 ? 0.29 39.812 1.73 1 95.38 322 ARG A N 1
ATOM 2322 C CA . ARG A 1 322 ? 1.175 39.344 0.667 1 95.38 322 ARG A CA 1
ATOM 2323 C C . ARG A 1 322 ? 0.75 37.969 0.166 1 95.38 322 ARG A C 1
ATOM 2325 O O . ARG A 1 322 ? 0.318 37.125 0.952 1 95.38 322 ARG A O 1
ATOM 2332 N N . THR A 1 323 ? 0.854 37.844 -1.157 1 96.44 323 THR A N 1
ATOM 2333 C CA . THR A 1 323 ? 0.59 36.531 -1.716 1 96.44 323 THR A CA 1
ATOM 2334 C C . THR A 1 323 ? 1.554 35.5 -1.138 1 96.44 323 THR A C 1
ATOM 2336 O O . THR A 1 323 ? 2.76 35.75 -1.062 1 96.44 323 THR A O 1
ATOM 2339 N N . LEU A 1 324 ? 1.053 34.438 -0.651 1 96.62 324 LEU A N 1
ATOM 2340 C CA . LEU A 1 324 ? 1.849 33.281 -0.187 1 96.62 324 LEU A CA 1
ATOM 2341 C C . LEU A 1 324 ? 1.872 32.188 -1.23 1 96.62 324 LEU A C 1
ATOM 2343 O O . LEU A 1 324 ? 0.923 31.406 -1.333 1 96.62 324 LEU A O 1
ATOM 2347 N N . ASP A 1 325 ? 2.939 32.031 -1.936 1 94.5 325 ASP A N 1
ATOM 2348 C CA . ASP A 1 325 ? 3.059 31.016 -2.977 1 94.5 325 ASP A CA 1
ATOM 2349 C C . ASP A 1 325 ? 3.443 29.656 -2.385 1 94.5 325 ASP A C 1
ATOM 2351 O O . ASP A 1 325 ? 4.137 29.594 -1.365 1 94.5 325 ASP A O 1
ATOM 2355 N N . LEU A 1 326 ? 2.932 28.656 -2.986 1 91.75 326 LEU A N 1
ATOM 2356 C CA . LEU A 1 326 ? 3.477 27.344 -2.721 1 91.75 326 LEU A CA 1
ATOM 2357 C C . LEU A 1 326 ? 4.855 27.172 -3.354 1 91.75 326 LEU A C 1
ATOM 2359 O O . LEU A 1 326 ? 5.016 27.375 -4.559 1 91.75 326 LEU A O 1
ATOM 2363 N N . PRO A 1 327 ? 5.852 26.828 -2.547 1 91 327 PRO A N 1
ATOM 2364 C CA . PRO A 1 327 ? 7.184 26.703 -3.145 1 91 327 PRO A CA 1
ATOM 2365 C C . PRO A 1 327 ? 7.25 25.625 -4.223 1 91 327 PRO A C 1
ATOM 2367 O O . PRO A 1 327 ? 6.539 24.625 -4.137 1 91 327 PRO A O 1
ATOM 2370 N N . HIS A 1 328 ? 8.133 25.938 -5.16 1 87.81 328 HIS A N 1
ATOM 2371 C CA . HIS A 1 328 ? 8.328 24.922 -6.191 1 87.81 328 HIS A CA 1
ATOM 2372 C C . HIS A 1 328 ? 8.867 23.625 -5.598 1 87.81 328 HIS A C 1
ATOM 2374 O O . HIS A 1 328 ? 8.43 22.531 -5.984 1 87.81 328 HIS A O 1
ATOM 2380 N N . ALA A 1 329 ? 9.93 23.812 -4.684 1 81.06 329 ALA A N 1
ATOM 2381 C CA . ALA A 1 329 ? 10.477 22.656 -3.998 1 81.06 329 ALA A CA 1
ATOM 2382 C C . ALA A 1 329 ? 10.875 23 -2.564 1 81.06 329 ALA A C 1
ATOM 2384 O O . ALA A 1 329 ? 11.305 24.109 -2.281 1 81.06 329 ALA A O 1
ATOM 2385 N N . GLU A 1 330 ? 10.602 22 -1.758 1 77.5 330 GLU A N 1
ATOM 2386 C CA . GLU A 1 330 ? 11.156 22.078 -0.408 1 77.5 330 GLU A CA 1
ATOM 2387 C C . GLU A 1 330 ? 12.5 21.375 -0.317 1 77.5 330 GLU A C 1
ATOM 2389 O O . GLU A 1 330 ? 12.734 20.375 -1.003 1 77.5 330 GLU A O 1
ATOM 2394 N N . PRO A 1 331 ? 13.289 21.922 0.469 1 73.25 331 PRO A N 1
ATOM 2395 C CA . PRO A 1 331 ? 14.648 21.391 0.513 1 73.25 331 PRO A CA 1
ATOM 2396 C C . PRO A 1 331 ? 14.727 20.031 1.197 1 73.25 331 PRO A C 1
ATOM 2398 O O . PRO A 1 331 ? 15.82 19.562 1.511 1 73.25 331 PRO A O 1
ATOM 2401 N N . LEU A 1 332 ? 13.688 19.312 1.47 1 80.81 332 LEU A N 1
ATOM 2402 C CA . LEU A 1 332 ? 13.75 18.031 2.162 1 80.81 332 LEU A CA 1
ATOM 2403 C C . LEU A 1 332 ? 12.867 17 1.465 1 80.81 332 LEU A C 1
ATOM 2405 O O . LEU A 1 332 ? 11.898 16.5 2.051 1 80.81 332 LEU A O 1
ATOM 2409 N N . PRO A 1 333 ? 13.227 16.438 0.333 1 75.44 333 PRO A N 1
ATOM 2410 C CA . PRO A 1 333 ? 12.367 15.477 -0.367 1 75.44 333 PRO A CA 1
ATOM 2411 C C . PRO A 1 333 ? 12.234 14.148 0.38 1 75.44 333 PRO A C 1
ATOM 2413 O O . PRO A 1 333 ? 11.289 13.391 0.136 1 75.44 333 PRO A O 1
ATOM 2416 N N . ARG A 1 334 ? 13.016 13.68 1.348 1 89.94 334 ARG A N 1
ATOM 2417 C CA . ARG A 1 334 ? 12.945 12.43 2.102 1 89.94 334 ARG A CA 1
ATOM 2418 C C . ARG A 1 334 ? 12.633 12.695 3.57 1 89.94 334 ARG A C 1
ATOM 2420 O O . ARG A 1 334 ? 13.297 12.156 4.457 1 89.94 334 ARG A O 1
ATOM 2427 N N . ILE A 1 335 ? 11.602 13.461 3.725 1 91.06 335 ILE A N 1
ATOM 2428 C CA . ILE A 1 335 ? 11.219 13.859 5.074 1 91.06 335 ILE A CA 1
ATOM 2429 C C . ILE A 1 335 ? 10.234 12.852 5.652 1 91.06 335 ILE A C 1
ATOM 2431 O O . ILE A 1 335 ? 10.062 12.766 6.871 1 91.06 335 ILE A O 1
ATOM 2435 N N . CYS A 1 336 ? 9.664 12.242 4.809 1 91.12 336 CYS A N 1
ATOM 2436 C CA . CYS A 1 336 ? 8.734 11.188 5.184 1 91.12 336 CYS A CA 1
ATOM 2437 C C . CYS A 1 336 ? 8.516 10.211 4.031 1 91.12 336 CYS A C 1
ATOM 2439 O O . CYS A 1 336 ? 8.852 10.516 2.887 1 91.12 336 CYS A O 1
ATOM 2441 N N . MET B 1 1 ? 8.508 18.469 -19.609 1 73.56 1 MET B N 1
ATOM 2442 C CA . MET B 1 1 ? 9.43 18 -18.578 1 73.56 1 MET B CA 1
ATOM 2443 C C . MET B 1 1 ? 10.055 16.656 -18.984 1 73.56 1 MET B C 1
ATOM 2445 O O . MET B 1 1 ? 9.344 15.742 -19.406 1 73.56 1 MET B O 1
ATOM 2449 N N . LYS B 1 2 ? 11.352 16.562 -18.984 1 90.12 2 LYS B N 1
ATOM 2450 C CA . LYS B 1 2 ? 12.031 15.422 -19.594 1 90.12 2 LYS B CA 1
ATOM 2451 C C . LYS B 1 2 ? 12.219 14.297 -18.578 1 90.12 2 LYS B C 1
ATOM 2453 O O . LYS B 1 2 ? 12.164 13.117 -18.938 1 90.12 2 LYS B O 1
ATOM 2458 N N . SER B 1 3 ? 12.383 14.648 -17.281 1 96.19 3 SER B N 1
ATOM 2459 C CA . SER B 1 3 ? 12.641 13.617 -16.281 1 96.19 3 SER B CA 1
ATOM 2460 C C . SER B 1 3 ? 12.07 14 -14.922 1 96.19 3 SER B C 1
ATOM 2462 O O . SER B 1 3 ? 11.789 15.18 -14.672 1 96.19 3 SER B O 1
ATOM 2464 N N . VAL B 1 4 ? 11.852 13 -14.148 1 95.56 4 VAL B N 1
ATOM 2465 C CA . VAL B 1 4 ? 11.398 13.195 -12.781 1 95.56 4 VAL B CA 1
ATOM 2466 C C . VAL B 1 4 ? 12.477 13.914 -11.977 1 95.56 4 VAL B C 1
ATOM 2468 O O . VAL B 1 4 ? 13.656 13.562 -12.055 1 95.56 4 VAL B O 1
ATOM 2471 N N . GLN B 1 5 ? 12.078 14.953 -11.258 1 94.31 5 GLN B N 1
ATOM 2472 C CA . GLN B 1 5 ? 12.977 15.711 -10.391 1 94.31 5 GLN B CA 1
ATOM 2473 C C . GLN B 1 5 ? 12.578 15.562 -8.93 1 94.31 5 GLN B C 1
ATOM 2475 O O . GLN B 1 5 ? 11.445 15.203 -8.617 1 94.31 5 GLN B O 1
ATOM 2480 N N . LEU B 1 6 ? 13.562 15.844 -8.031 1 92.56 6 LEU B N 1
ATOM 2481 C CA . LEU B 1 6 ? 13.297 15.758 -6.602 1 92.56 6 LEU B CA 1
ATOM 2482 C C . LEU B 1 6 ? 12.133 16.672 -6.211 1 92.56 6 LEU B C 1
ATOM 2484 O O . LEU B 1 6 ? 11.375 16.344 -5.297 1 92.56 6 LEU B O 1
ATOM 2488 N N . ALA B 1 7 ? 12.023 17.766 -6.891 1 90.19 7 ALA B N 1
ATOM 2489 C CA . ALA B 1 7 ? 10.961 18.734 -6.637 1 90.19 7 ALA B CA 1
ATOM 2490 C C . ALA B 1 7 ? 9.586 18.094 -6.754 1 90.19 7 ALA B C 1
ATOM 2492 O O . ALA B 1 7 ? 8.641 18.5 -6.07 1 90.19 7 ALA B O 1
ATOM 2493 N N . HIS B 1 8 ? 9.477 17.062 -7.527 1 90.94 8 HIS B N 1
ATOM 2494 C CA . HIS B 1 8 ? 8.211 16.375 -7.754 1 90.94 8 HIS B CA 1
ATOM 2495 C C . HIS B 1 8 ? 7.801 15.555 -6.531 1 90.94 8 HIS B C 1
ATOM 2497 O O . HIS B 1 8 ? 6.672 15.062 -6.461 1 90.94 8 HIS B O 1
ATOM 2503 N N . GLY B 1 9 ? 8.656 15.469 -5.52 1 87.94 9 GLY B N 1
ATOM 2504 C CA . GLY B 1 9 ? 8.352 14.703 -4.32 1 87.94 9 GLY B CA 1
ATOM 2505 C C . GLY B 1 9 ? 8.352 15.555 -3.061 1 87.94 9 GLY B C 1
ATOM 2506 O O . GLY B 1 9 ? 8.305 15.023 -1.948 1 87.94 9 GLY B O 1
ATOM 2507 N N . SER B 1 10 ? 8.344 16.844 -3.164 1 87.38 10 SER B N 1
ATOM 2508 C CA . SER B 1 10 ? 8.633 17.719 -2.025 1 87.38 10 SER B CA 1
ATOM 2509 C C . SER B 1 10 ? 7.348 18.219 -1.378 1 87.38 10 SER B C 1
ATOM 2511 O O . SER B 1 10 ? 7.383 18.828 -0.309 1 87.38 10 SER B O 1
ATOM 2513 N N . GLY B 1 11 ? 6.203 17.969 -2.002 1 86.31 11 GLY B N 1
ATOM 2514 C CA . GLY B 1 11 ? 4.945 18.469 -1.482 1 86.31 11 GLY B CA 1
ATOM 2515 C C . GLY B 1 11 ? 4.625 19.875 -1.961 1 86.31 11 GLY B C 1
ATOM 2516 O O . GLY B 1 11 ? 3.613 20.469 -1.562 1 86.31 11 GLY B O 1
ATOM 2517 N N . GLY B 1 12 ? 5.426 20.422 -2.914 1 89.25 12 GLY B N 1
ATOM 2518 C CA . GLY B 1 12 ? 5.23 21.766 -3.445 1 89.25 12 GLY B CA 1
ATOM 2519 C C . GLY B 1 12 ? 4.469 21.781 -4.758 1 89.25 12 GLY B C 1
ATOM 2520 O O . GLY B 1 12 ? 3.641 20.906 -5.012 1 89.25 12 GLY B O 1
ATOM 2521 N N . GLN B 1 13 ? 4.734 22.75 -5.422 1 90.31 13 GLN B N 1
ATOM 2522 C CA . GLN B 1 13 ? 3.994 23 -6.652 1 90.31 13 GLN B CA 1
ATOM 2523 C C . GLN B 1 13 ? 4.305 21.938 -7.707 1 90.31 13 GLN B C 1
ATOM 2525 O O . GLN B 1 13 ? 3.41 21.484 -8.43 1 90.31 13 GLN B O 1
ATOM 2530 N N . ALA B 1 14 ? 5.543 21.562 -7.82 1 91.06 14 ALA B N 1
ATOM 2531 C CA . ALA B 1 14 ? 5.949 20.578 -8.82 1 91.06 14 ALA B CA 1
ATOM 2532 C C . ALA B 1 14 ? 5.238 19.234 -8.602 1 91.06 14 ALA B C 1
ATOM 2534 O O . ALA B 1 14 ? 4.816 18.594 -9.555 1 91.06 14 ALA B O 1
ATOM 2535 N N . MET B 1 15 ? 5.133 18.891 -7.375 1 90.19 15 MET B N 1
ATOM 2536 C CA . MET B 1 15 ? 4.434 17.656 -7.043 1 90.19 15 MET B CA 1
ATOM 2537 C C . MET B 1 15 ? 2.961 17.734 -7.426 1 90.19 15 MET B C 1
ATOM 2539 O O . MET B 1 15 ? 2.416 16.812 -8.031 1 90.19 15 MET B O 1
ATOM 2543 N N . GLN B 1 16 ? 2.352 18.828 -7.086 1 89.06 16 GLN B N 1
ATOM 2544 C CA . GLN B 1 16 ? 0.942 19.016 -7.406 1 89.06 16 GLN B CA 1
ATOM 2545 C C . GLN B 1 16 ? 0.712 18.984 -8.914 1 89.06 16 GLN B C 1
ATOM 2547 O O . GLN B 1 16 ? -0.292 18.438 -9.383 1 89.06 16 GLN B O 1
ATOM 2552 N N . GLN B 1 17 ? 1.62 19.484 -9.617 1 90.81 17 GLN B N 1
ATOM 2553 C CA . GLN B 1 17 ? 1.522 19.484 -11.078 1 90.81 17 GLN B CA 1
ATOM 2554 C C . GLN B 1 17 ? 1.633 18.078 -11.641 1 90.81 17 GLN B C 1
ATOM 2556 O O . GLN B 1 17 ? 0.856 17.688 -12.516 1 90.81 17 GLN B O 1
ATOM 2561 N N . LEU B 1 18 ? 2.584 17.328 -11.156 1 92.69 18 LEU B N 1
ATOM 2562 C CA . LEU B 1 18 ? 2.754 15.953 -11.594 1 92.69 18 LEU B CA 1
ATOM 2563 C C . LEU B 1 18 ? 1.495 15.141 -11.32 1 92.69 18 LEU B C 1
ATOM 2565 O O . LEU B 1 18 ? 1.025 14.406 -12.195 1 92.69 18 LEU B O 1
ATOM 2569 N N . ILE B 1 19 ? 0.974 15.234 -10.133 1 91.81 19 ILE B N 1
ATOM 2570 C CA . ILE B 1 19 ? -0.229 14.516 -9.734 1 91.81 19 ILE B CA 1
ATOM 2571 C C . ILE B 1 19 ? -1.394 14.906 -10.641 1 91.81 19 ILE B C 1
ATOM 2573 O O . ILE B 1 19 ? -2.107 14.047 -11.156 1 91.81 19 ILE B O 1
ATOM 2577 N N . GLY B 1 20 ? -1.619 16.172 -10.836 1 91.44 20 GLY B N 1
ATOM 2578 C CA . GLY B 1 20 ? -2.715 16.672 -11.641 1 91.44 20 GLY B CA 1
ATOM 2579 C C . GLY B 1 20 ? -2.59 16.312 -13.109 1 91.44 20 GLY B C 1
ATOM 2580 O O . GLY B 1 20 ? -3.545 15.812 -13.711 1 91.44 20 GLY B O 1
ATOM 2581 N N . ASP B 1 21 ? -1.396 16.438 -13.648 1 92.5 21 ASP B N 1
ATOM 2582 C CA . ASP B 1 21 ? -1.182 16.312 -15.094 1 92.5 21 ASP B CA 1
ATOM 2583 C C . ASP B 1 21 ? -1.107 14.852 -15.508 1 92.5 21 ASP B C 1
ATOM 2585 O O . ASP B 1 21 ? -1.45 14.508 -16.641 1 92.5 21 ASP B O 1
ATOM 2589 N N . LEU B 1 22 ? -0.713 14.016 -14.57 1 94.38 22 LEU B N 1
ATOM 2590 C CA . LEU B 1 22 ? -0.473 12.641 -14.977 1 94.38 22 LEU B CA 1
ATOM 2591 C C . LEU B 1 22 ? -1.413 11.688 -14.242 1 94.38 22 LEU B C 1
ATOM 2593 O O . LEU B 1 22 ? -2.297 11.086 -14.852 1 94.38 22 LEU B O 1
ATOM 2597 N N . PHE B 1 23 ? -1.384 11.625 -13.023 1 94.69 23 PHE B N 1
ATOM 2598 C CA . PHE B 1 23 ? -2.055 10.57 -12.266 1 94.69 23 PHE B CA 1
ATOM 2599 C C . PHE B 1 23 ? -3.561 10.805 -12.242 1 94.69 23 PHE B C 1
ATOM 2601 O O . PHE B 1 23 ? -4.34 9.875 -12.477 1 94.69 23 PHE B O 1
ATOM 2608 N N . MET B 1 24 ? -3.99 12.031 -11.914 1 92.69 24 MET B N 1
ATOM 2609 C CA . MET B 1 24 ? -5.414 12.336 -11.844 1 92.69 24 MET B CA 1
ATOM 2610 C C . MET B 1 24 ? -6.09 12.133 -13.195 1 92.69 24 MET B C 1
ATOM 2612 O O . MET B 1 24 ? -7.246 11.711 -13.258 1 92.69 24 MET B O 1
ATOM 2616 N N . GLN B 1 25 ? -5.359 12.422 -14.227 1 94.25 25 GLN B N 1
ATOM 2617 C CA . GLN B 1 25 ? -5.906 12.25 -15.57 1 94.25 25 GLN B CA 1
ATOM 2618 C C . GLN B 1 25 ? -5.961 10.773 -15.953 1 94.25 25 GLN B C 1
ATOM 2620 O O . GLN B 1 25 ? -6.984 10.289 -16.438 1 94.25 25 GLN B O 1
ATOM 2625 N N . ALA B 1 26 ? -4.965 10.07 -15.703 1 95 26 ALA B N 1
ATOM 2626 C CA . ALA B 1 26 ? -4.859 8.68 -16.125 1 95 26 ALA B CA 1
ATOM 2627 C C . ALA B 1 26 ? -5.832 7.797 -15.344 1 95 26 ALA B C 1
ATOM 2629 O O . ALA B 1 26 ? -6.441 6.887 -15.906 1 95 26 ALA B O 1
ATOM 2630 N N . PHE B 1 27 ? -5.922 8.047 -14.023 1 95.75 27 PHE B N 1
ATOM 2631 C CA . PHE B 1 27 ? -6.738 7.199 -13.156 1 95.75 27 PHE B CA 1
ATOM 2632 C C . PHE B 1 27 ? -8.086 7.855 -12.875 1 95.75 27 PHE B C 1
ATOM 2634 O O . PHE B 1 27 ? -8.688 7.613 -11.828 1 95.75 27 PHE B O 1
ATOM 2641 N N . ALA B 1 28 ? -8.609 8.656 -13.68 1 94.25 28 ALA B N 1
ATOM 2642 C CA . ALA B 1 28 ? -9.773 9.5 -13.43 1 94.25 28 ALA B CA 1
ATOM 2643 C C . ALA B 1 28 ? -10.969 8.672 -12.969 1 94.25 28 ALA B C 1
ATOM 2645 O O . ALA B 1 28 ? -11.414 7.766 -13.68 1 94.25 28 ALA B O 1
ATOM 2646 N N . ASN B 1 29 ? -11.484 8.992 -11.828 1 94.44 29 ASN B N 1
ATOM 2647 C CA . ASN B 1 29 ? -12.703 8.438 -11.242 1 94.44 29 ASN B CA 1
ATOM 2648 C C . ASN B 1 29 ? -13.25 9.336 -10.125 1 94.44 29 ASN B C 1
ATOM 2650 O O . ASN B 1 29 ? -12.562 10.258 -9.68 1 94.44 29 ASN B O 1
ATOM 2654 N N . PRO B 1 30 ? -14.5 9.148 -9.641 1 92.88 30 PRO B N 1
ATOM 2655 C CA . PRO B 1 30 ? -15.133 10.086 -8.719 1 92.88 30 PRO B CA 1
ATOM 2656 C C . PRO B 1 30 ? -14.438 10.148 -7.367 1 92.88 30 PRO B C 1
ATOM 2658 O O . PRO B 1 30 ? -14.391 11.211 -6.738 1 92.88 30 PRO B O 1
ATOM 2661 N N . TRP B 1 31 ? -13.867 9.102 -6.895 1 94.06 31 TRP B N 1
ATOM 2662 C CA . TRP B 1 31 ? -13.234 9.07 -5.578 1 94.06 31 TRP B CA 1
ATOM 2663 C C . TRP B 1 31 ? -11.914 9.836 -5.586 1 94.06 31 TRP B C 1
ATOM 2665 O O . TRP B 1 31 ? -11.641 10.617 -4.676 1 94.06 31 TRP B O 1
ATOM 2675 N N . LEU B 1 32 ? -11.141 9.555 -6.621 1 89.06 32 LEU B N 1
ATOM 2676 C CA . LEU B 1 32 ? -9.875 10.258 -6.781 1 89.06 32 LEU B CA 1
ATOM 2677 C C . LEU B 1 32 ? -10.109 11.75 -6.988 1 89.06 32 LEU B C 1
ATOM 2679 O O . LEU B 1 32 ? -9.328 12.578 -6.504 1 89.06 32 LEU B O 1
ATOM 2683 N N . ALA B 1 33 ? -11.164 12.125 -7.641 1 89.12 33 ALA B N 1
ATOM 2684 C CA . ALA B 1 33 ? -11.492 13.508 -7.973 1 89.12 33 ALA B CA 1
ATOM 2685 C C . ALA B 1 33 ? -11.781 14.32 -6.719 1 89.12 33 ALA B C 1
ATOM 2687 O O . ALA B 1 33 ? -11.688 15.547 -6.73 1 89.12 33 ALA B O 1
ATOM 2688 N N . GLU B 1 34 ? -12.125 13.648 -5.637 1 88.88 34 GLU B N 1
ATOM 2689 C CA . GLU B 1 34 ? -12.398 14.344 -4.387 1 88.88 34 GLU B CA 1
ATOM 2690 C C . GLU B 1 34 ? -11.133 14.977 -3.818 1 88.88 34 GLU B C 1
ATOM 2692 O O . GLU B 1 34 ? -11.195 15.945 -3.059 1 88.88 34 GLU B O 1
ATOM 2697 N N . GLN B 1 35 ? -9.992 14.406 -4.121 1 87.81 35 GLN B N 1
ATOM 2698 C CA . GLN B 1 35 ? -8.68 14.914 -3.73 1 87.81 35 GLN B CA 1
ATOM 2699 C C . GLN B 1 35 ? -8.57 15.039 -2.213 1 87.81 35 GLN B C 1
ATOM 2701 O O . GLN B 1 35 ? -8.102 16.062 -1.704 1 87.81 35 GLN B O 1
ATOM 2706 N N . GLU B 1 36 ? -9.188 14.164 -1.488 1 90.12 36 GLU B N 1
ATOM 2707 C CA . GLU B 1 36 ? -9.008 14.031 -0.046 1 90.12 36 GLU B CA 1
ATOM 2708 C C . GLU B 1 36 ? -7.855 13.078 0.281 1 90.12 36 GLU B C 1
ATOM 2710 O O . GLU B 1 36 ? -7.312 12.422 -0.611 1 90.12 36 GLU B O 1
ATOM 2715 N N . ASP B 1 37 ? -7.414 13.031 1.544 1 90.81 37 ASP B N 1
ATOM 2716 C CA . ASP B 1 37 ? -6.281 12.219 1.979 1 90.81 37 ASP B CA 1
ATOM 2717 C C . ASP B 1 37 ? -6.609 10.727 1.878 1 90.81 37 ASP B C 1
ATOM 2719 O O . ASP B 1 37 ? -5.727 9.883 2.039 1 90.81 37 ASP B O 1
ATOM 2723 N N . GLN B 1 38 ? -7.879 10.445 1.676 1 96 38 GLN B N 1
ATOM 2724 C CA . GLN B 1 38 ? -8.352 9.07 1.521 1 96 38 GLN B CA 1
ATOM 2725 C C . GLN B 1 38 ? -9.531 9.008 0.558 1 96 38 GLN B C 1
ATOM 2727 O O . GLN B 1 38 ? -10.203 10.008 0.321 1 96 38 GLN B O 1
ATOM 2732 N N . ALA B 1 39 ? -9.711 7.871 -0.041 1 97.5 39 ALA B N 1
ATOM 2733 C CA . ALA B 1 39 ? -10.953 7.586 -0.758 1 97.5 39 ALA B CA 1
ATOM 2734 C C . ALA B 1 39 ? -12.07 7.203 0.207 1 97.5 39 ALA B C 1
ATOM 2736 O O . ALA B 1 39 ? -11.82 6.539 1.218 1 97.5 39 ALA B O 1
ATOM 2737 N N . ARG B 1 40 ? -13.297 7.656 -0.066 1 97.81 40 ARG B N 1
ATOM 2738 C CA . ARG B 1 40 ? -14.484 7.332 0.715 1 97.81 40 ARG B CA 1
ATOM 2739 C C . ARG B 1 40 ? -15.43 6.441 -0.078 1 97.81 40 ARG B C 1
ATOM 2741 O O . ARG B 1 40 ? -16.094 6.902 -1.01 1 97.81 40 ARG B O 1
ATOM 2748 N N . LEU B 1 41 ? -15.461 5.176 0.302 1 98.19 41 LEU B N 1
ATOM 2749 C CA . LEU B 1 41 ? -16.172 4.148 -0.451 1 98.19 41 LEU B CA 1
ATOM 2750 C C . LEU B 1 41 ? -17.484 3.779 0.242 1 98.19 41 LEU B C 1
ATOM 2752 O O . LEU B 1 41 ? -17.547 3.695 1.471 1 98.19 41 LEU B O 1
ATOM 2756 N N . ASP B 1 42 ? -18.5 3.484 -0.491 1 97.81 42 ASP B N 1
ATOM 2757 C CA . ASP B 1 42 ? -19.812 3.127 0.047 1 97.81 42 ASP B CA 1
ATOM 2758 C C . ASP B 1 42 ? -19.797 1.719 0.635 1 97.81 42 ASP B C 1
ATOM 2760 O O . ASP B 1 42 ?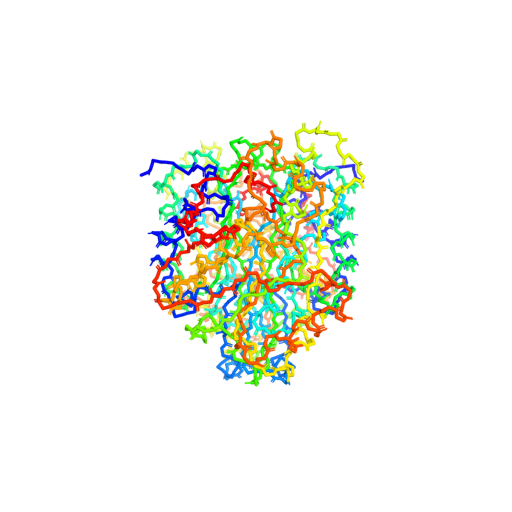 -19.688 0.734 -0.1 1 97.81 42 ASP B O 1
ATOM 2764 N N . LEU B 1 43 ? -19.984 1.614 1.955 1 98 43 LEU B N 1
ATOM 2765 C CA . LEU B 1 43 ? -19.938 0.313 2.611 1 98 43 LEU B CA 1
ATOM 2766 C C . LEU B 1 43 ? -21.141 -0.538 2.23 1 98 43 LEU B C 1
ATOM 2768 O O . LEU B 1 43 ? -21.031 -1.763 2.141 1 98 43 LEU B O 1
ATOM 2772 N N . ALA B 1 44 ? -22.25 0.132 2.006 1 97.06 44 ALA B N 1
ATOM 2773 C CA . ALA B 1 44 ? -23.438 -0.611 1.596 1 97.06 44 ALA B CA 1
ATOM 2774 C C . ALA B 1 44 ? -23.234 -1.276 0.238 1 97.06 44 ALA B C 1
ATOM 2776 O O . ALA B 1 44 ? -23.672 -2.404 0.018 1 97.06 44 ALA B O 1
ATOM 2777 N N . ALA B 1 45 ? -22.578 -0.565 -0.651 1 96.94 45 ALA B N 1
ATOM 2778 C CA . ALA B 1 45 ? -22.297 -1.117 -1.971 1 96.94 45 ALA B CA 1
ATOM 2779 C C . ALA B 1 45 ? -21.375 -2.34 -1.865 1 96.94 45 ALA B C 1
ATOM 2781 O O . ALA B 1 45 ? -21.578 -3.33 -2.574 1 96.94 45 ALA B O 1
ATOM 2782 N N . LEU B 1 46 ? -20.406 -2.32 -1.001 1 97.44 46 LEU B N 1
ATOM 2783 C CA . LEU B 1 46 ? -19.516 -3.455 -0.773 1 97.44 46 LEU B CA 1
ATOM 2784 C C . LEU B 1 46 ? -20.266 -4.609 -0.124 1 97.44 46 LEU B C 1
ATOM 2786 O O . LEU B 1 46 ? -20.141 -5.762 -0.552 1 97.44 46 LEU B O 1
ATOM 2790 N N . ALA B 1 47 ? -21.062 -4.266 0.818 1 96.62 47 ALA B N 1
ATOM 2791 C CA . ALA B 1 47 ? -21.812 -5.277 1.565 1 96.62 47 ALA B CA 1
ATOM 2792 C C . ALA B 1 47 ? -22.828 -5.973 0.678 1 96.62 47 ALA B C 1
ATOM 2794 O O . ALA B 1 47 ? -23.219 -7.117 0.935 1 96.62 47 ALA B O 1
ATOM 2795 N N . ALA B 1 48 ? -23.281 -5.281 -0.338 1 97.12 48 ALA B N 1
ATOM 2796 C CA . ALA B 1 48 ? -24.234 -5.867 -1.284 1 97.12 48 ALA B CA 1
ATOM 2797 C C . ALA B 1 48 ? -23.578 -6.973 -2.104 1 97.12 48 ALA B C 1
ATOM 2799 O O . ALA B 1 48 ? -24.25 -7.844 -2.646 1 97.12 48 ALA B O 1
ATOM 2800 N N . GLN B 1 49 ? -22.266 -6.984 -2.1 1 96.88 49 GLN B N 1
ATOM 2801 C CA . GLN B 1 49 ? -21.547 -7.926 -2.949 1 96.88 49 GLN B CA 1
ATOM 2802 C C . GLN B 1 49 ? -20.984 -9.078 -2.127 1 96.88 49 GLN B C 1
ATOM 2804 O O . GLN B 1 49 ? -20.438 -10.031 -2.684 1 96.88 49 GLN B O 1
ATOM 2809 N N . GLY B 1 50 ? -21.047 -9.016 -0.814 1 97.94 50 GLY B N 1
ATOM 2810 C CA . GLY B 1 50 ? -20.484 -10.047 0.038 1 97.94 50 GLY B CA 1
ATOM 2811 C C . GLY B 1 50 ? -20.531 -9.688 1.513 1 97.94 50 GLY B C 1
ATOM 2812 O O . GLY B 1 50 ? -21 -8.617 1.886 1 97.94 50 GLY B O 1
ATOM 2813 N N . ASP B 1 51 ? -20.031 -10.648 2.377 1 98.19 51 ASP B N 1
ATOM 2814 C CA . ASP B 1 51 ? -20.109 -10.438 3.818 1 98.19 51 ASP B CA 1
ATOM 2815 C C . ASP B 1 51 ? -18.703 -10.25 4.414 1 98.19 51 ASP B C 1
ATOM 2817 O O . ASP B 1 51 ? -18.578 -9.906 5.594 1 98.19 51 ASP B O 1
ATOM 2821 N N . ARG B 1 52 ? -17.656 -10.477 3.643 1 98.31 52 ARG B N 1
ATOM 2822 C CA . ARG B 1 52 ? -16.281 -10.242 4.051 1 98.31 52 ARG B CA 1
ATOM 2823 C C . ARG B 1 52 ? -15.555 -9.352 3.049 1 98.31 52 ARG B C 1
ATOM 2825 O O . ARG B 1 52 ? -15.883 -9.352 1.86 1 98.31 52 ARG B O 1
ATOM 2832 N N . LEU B 1 53 ? -14.633 -8.555 3.559 1 98.69 53 LEU B N 1
ATOM 2833 C CA . LEU B 1 53 ? -13.781 -7.695 2.742 1 98.69 53 LEU B CA 1
ATOM 2834 C C . LEU B 1 53 ? -12.391 -8.305 2.586 1 98.69 53 LEU B C 1
ATOM 2836 O O . LEU B 1 53 ? -11.672 -8.484 3.572 1 98.69 53 LEU B O 1
ATOM 2840 N N . ALA B 1 54 ? -12.039 -8.695 1.373 1 98.75 54 ALA B N 1
ATOM 2841 C CA . ALA B 1 54 ? -10.664 -9.094 1.077 1 98.75 54 ALA B CA 1
ATOM 2842 C C . ALA B 1 54 ? -9.75 -7.875 0.962 1 98.75 54 ALA B C 1
ATOM 2844 O O . ALA B 1 54 ? -10.07 -6.918 0.251 1 98.75 54 ALA B O 1
ATOM 2845 N N . PHE B 1 55 ? -8.719 -7.84 1.71 1 98.88 55 PHE B N 1
ATOM 2846 C CA . PHE B 1 55 ? -7.746 -6.758 1.756 1 98.88 55 PHE B CA 1
ATOM 2847 C C . PHE B 1 55 ? -6.336 -7.293 1.542 1 98.88 55 PHE B C 1
ATOM 2849 O O . PHE B 1 55 ? -5.867 -8.141 2.303 1 98.88 55 PHE B O 1
ATOM 2856 N N . SER B 1 56 ? -5.586 -6.879 0.434 1 98.75 56 SER B N 1
ATOM 2857 C CA . SER B 1 56 ? -4.238 -7.355 0.123 1 98.75 56 SER B CA 1
ATOM 2858 C C . SER B 1 56 ? -3.328 -6.207 -0.293 1 98.75 56 SER B C 1
ATOM 2860 O O . SER B 1 56 ? -3.805 -5.113 -0.605 1 98.75 56 SER B O 1
ATOM 2862 N N . THR B 1 57 ? -2.014 -6.406 -0.213 1 98.75 57 THR B N 1
ATOM 2863 C CA . THR B 1 57 ? -1.016 -5.453 -0.686 1 98.75 57 THR B CA 1
ATOM 2864 C C . THR B 1 57 ? 0.164 -6.176 -1.326 1 98.75 57 THR B C 1
ATOM 2866 O O . THR B 1 57 ? 0.463 -7.32 -0.974 1 98.75 57 THR B O 1
ATOM 2869 N N . ASP B 1 58 ? 0.756 -5.551 -2.258 1 98.38 58 ASP B N 1
ATOM 2870 C CA . ASP B 1 58 ? 1.967 -6.07 -2.887 1 98.38 58 ASP B CA 1
ATOM 2871 C C . ASP B 1 58 ? 2.834 -4.934 -3.428 1 98.38 58 ASP B C 1
ATOM 2873 O O . ASP B 1 58 ? 2.316 -3.906 -3.867 1 98.38 58 ASP B O 1
ATOM 2877 N N . SER B 1 59 ? 4.102 -5.113 -3.311 1 98.5 59 SER B N 1
ATOM 2878 C CA . SER B 1 59 ? 5.062 -4.191 -3.91 1 98.5 59 SER B CA 1
ATOM 2879 C C . SER B 1 59 ? 5.719 -4.801 -5.145 1 98.5 59 SER B C 1
ATOM 2881 O O . SER B 1 59 ? 5.98 -6.004 -5.184 1 98.5 59 SER B O 1
ATOM 2883 N N . TYR B 1 60 ? 5.98 -3.98 -6.098 1 98.69 60 TYR B N 1
ATOM 2884 C CA . TYR B 1 60 ? 6.574 -4.43 -7.355 1 98.69 60 TYR B CA 1
ATOM 2885 C C . TYR B 1 60 ? 7.895 -3.719 -7.621 1 98.69 60 TYR B C 1
ATOM 2887 O O . TYR B 1 60 ? 7.941 -2.488 -7.699 1 98.69 60 TYR B O 1
ATOM 2895 N N . VAL B 1 61 ? 8.977 -4.551 -7.746 1 98.31 61 VAL B N 1
ATOM 2896 C CA . VAL B 1 61 ? 10.336 -4.035 -7.867 1 98.31 61 VAL B CA 1
ATOM 2897 C C . VAL B 1 61 ? 11.008 -4.633 -9.102 1 98.31 61 VAL B C 1
ATOM 2899 O O . VAL B 1 61 ? 12.234 -4.691 -9.18 1 98.31 61 VAL B O 1
ATOM 2902 N N . ILE B 1 62 ? 10.273 -5.066 -10.086 1 97.88 62 ILE B N 1
ATOM 2903 C CA . ILE B 1 62 ? 10.734 -5.895 -11.195 1 97.88 62 ILE B CA 1
ATOM 2904 C C . ILE B 1 62 ? 11.781 -5.133 -12.016 1 97.88 62 ILE B C 1
ATOM 2906 O O . ILE B 1 62 ? 11.672 -3.914 -12.18 1 97.88 62 ILE B O 1
ATOM 2910 N N . ASP B 1 63 ? 12.656 -5.848 -12.547 1 96.12 63 ASP B N 1
ATOM 2911 C CA . ASP B 1 63 ? 13.664 -5.387 -13.5 1 96.12 63 ASP B CA 1
ATOM 2912 C C . ASP B 1 63 ? 13.883 -6.414 -14.609 1 96.12 63 ASP B C 1
ATOM 2914 O O . ASP B 1 63 ? 14.188 -7.578 -14.328 1 96.12 63 ASP B O 1
ATOM 2918 N N . PRO B 1 64 ? 13.82 -6.125 -15.891 1 97 64 PRO B N 1
ATOM 2919 C CA . PRO B 1 64 ? 13.539 -4.797 -16.438 1 97 64 PRO B CA 1
ATOM 2920 C C . PRO B 1 64 ? 12.07 -4.391 -16.266 1 97 64 PRO B C 1
ATOM 2922 O O . PRO B 1 64 ? 11.203 -5.254 -16.125 1 97 64 PRO B O 1
ATOM 2925 N N . LEU B 1 65 ? 11.758 -3.072 -16.375 1 98.38 65 LEU B N 1
ATOM 2926 C CA . LEU B 1 65 ? 10.43 -2.508 -16.156 1 98.38 65 LEU B CA 1
ATOM 2927 C C . LEU B 1 65 ? 9.469 -2.963 -17.25 1 98.38 65 LEU B C 1
ATOM 2929 O O . LEU B 1 65 ? 8.25 -3.006 -17.031 1 98.38 65 LEU B O 1
ATOM 2933 N N . PHE B 1 66 ? 10.039 -3.145 -18.438 1 98.25 66 PHE B N 1
ATOM 2934 C CA . PHE B 1 66 ? 9.266 -3.576 -19.594 1 98.25 66 PHE B CA 1
ATOM 2935 C C . PHE B 1 66 ? 9.734 -4.949 -20.078 1 98.25 66 PHE B C 1
ATOM 2937 O O . PHE B 1 66 ? 10.938 -5.223 -20.125 1 98.25 66 PHE B O 1
ATOM 2944 N N . PHE B 1 67 ? 8.844 -5.848 -20.328 1 97.06 67 PHE B N 1
ATOM 2945 C CA . PHE B 1 67 ? 9.117 -7.215 -20.766 1 97.06 67 PHE B CA 1
ATOM 2946 C C . PHE B 1 67 ? 8.016 -7.719 -21.688 1 97.06 67 PHE B C 1
ATOM 2948 O O . PHE B 1 67 ? 6.906 -7.188 -21.688 1 97.06 67 PHE B O 1
ATOM 2955 N N . PRO B 1 68 ? 8.305 -8.75 -22.5 1 97.19 68 PRO B N 1
ATOM 2956 C CA . PRO B 1 68 ? 7.238 -9.328 -23.328 1 97.19 68 PRO B CA 1
ATOM 2957 C C . PRO B 1 68 ? 6.031 -9.781 -22.5 1 97.19 68 PRO B C 1
ATOM 2959 O O . PRO B 1 68 ? 6.184 -10.555 -21.547 1 97.19 68 PRO B O 1
ATOM 2962 N N . GLY B 1 69 ? 4.918 -9.242 -22.844 1 97 69 GLY B N 1
ATOM 2963 C CA . GLY B 1 69 ? 3.695 -9.617 -22.156 1 97 69 GLY B CA 1
ATOM 2964 C C . GLY B 1 69 ? 3.242 -8.594 -21.125 1 97 69 GLY B C 1
ATOM 2965 O O . GLY B 1 69 ? 2.15 -8.703 -20.562 1 97 69 GLY B O 1
ATOM 2966 N N . GLY B 1 70 ? 4.184 -7.527 -20.906 1 97.56 70 GLY B N 1
ATOM 2967 C CA . GLY B 1 70 ? 3.715 -6.52 -19.969 1 97.56 70 GLY B CA 1
ATOM 2968 C C . GLY B 1 70 ? 4.812 -5.586 -19.484 1 97.56 70 GLY B C 1
ATOM 2969 O O . GLY B 1 70 ? 5.84 -5.438 -20.156 1 97.56 70 GLY B O 1
ATOM 2970 N N . ASN B 1 71 ? 4.555 -4.934 -18.5 1 98.69 71 ASN B N 1
ATOM 2971 C CA . ASN B 1 71 ? 5.469 -4.059 -17.766 1 98.69 71 ASN B CA 1
ATOM 2972 C C . ASN B 1 71 ? 5.074 -3.936 -16.297 1 98.69 71 ASN B C 1
ATOM 2974 O O . ASN B 1 71 ? 4.094 -4.543 -15.859 1 98.69 71 ASN B O 1
ATOM 2978 N N . ILE B 1 72 ? 5.824 -3.152 -15.562 1 98.81 72 ILE B N 1
ATOM 2979 C CA . ILE B 1 72 ? 5.641 -3.059 -14.125 1 98.81 72 ILE B CA 1
ATOM 2980 C C . ILE B 1 72 ? 4.25 -2.502 -13.812 1 98.81 72 ILE B C 1
ATOM 2982 O O . ILE B 1 72 ? 3.641 -2.861 -12.805 1 98.81 72 ILE B O 1
ATOM 2986 N N . GLY B 1 73 ? 3.715 -1.605 -14.641 1 98.88 73 GLY B N 1
ATOM 2987 C CA . GLY B 1 73 ? 2.383 -1.056 -14.445 1 98.88 73 GLY B CA 1
ATOM 2988 C C . GLY B 1 73 ? 1.286 -2.1 -14.531 1 98.88 73 GLY B C 1
ATOM 2989 O O . GLY B 1 73 ? 0.449 -2.207 -13.633 1 98.88 73 GLY B O 1
ATOM 2990 N N . LYS B 1 74 ? 1.3 -2.854 -15.625 1 98.81 74 LYS B N 1
ATOM 2991 C CA . LYS B 1 74 ? 0.357 -3.959 -15.773 1 98.81 74 LYS B CA 1
ATOM 2992 C C . LYS B 1 74 ? 0.501 -4.961 -14.633 1 98.81 74 LYS B C 1
ATOM 2994 O O . LYS B 1 74 ? -0.495 -5.395 -14.047 1 98.81 74 LYS B O 1
ATOM 2999 N N . LEU B 1 75 ? 1.695 -5.281 -14.32 1 98.75 75 LEU B N 1
ATOM 3000 C CA . LEU B 1 75 ? 2.006 -6.242 -13.273 1 98.75 75 LEU B CA 1
ATOM 3001 C C . LEU B 1 75 ? 1.425 -5.797 -11.938 1 98.75 75 LEU B C 1
ATOM 3003 O O . LEU B 1 75 ? 0.874 -6.609 -11.188 1 98.75 75 LEU B O 1
ATOM 3007 N N . ALA B 1 76 ? 1.528 -4.523 -11.617 1 98.88 76 ALA B N 1
ATOM 3008 C CA . ALA B 1 76 ? 1.087 -3.98 -10.336 1 98.88 76 ALA B CA 1
ATOM 3009 C C . ALA B 1 76 ? -0.425 -4.117 -10.172 1 98.88 76 ALA B C 1
ATOM 3011 O O . ALA B 1 76 ? -0.917 -4.355 -9.07 1 98.88 76 ALA B O 1
ATOM 3012 N N . VAL B 1 77 ? -1.162 -3.953 -11.25 1 98.88 77 VAL B N 1
ATOM 3013 C CA . VAL B 1 77 ? -2.613 -4.102 -11.203 1 98.88 77 VAL B CA 1
ATOM 3014 C C . VAL B 1 77 ? -2.982 -5.582 -11.141 1 98.88 77 VAL B C 1
ATOM 3016 O O . VAL B 1 77 ? -3.754 -5.996 -10.273 1 98.88 77 VAL B O 1
ATOM 3019 N N . CYS B 1 78 ? -2.379 -6.402 -11.969 1 98.81 78 CYS B N 1
ATOM 3020 C CA . CYS B 1 78 ? -2.707 -7.82 -12.055 1 98.81 78 CYS B CA 1
ATOM 3021 C C . CYS B 1 78 ? -2.393 -8.531 -10.742 1 98.81 78 CYS B C 1
ATOM 3023 O O . CYS B 1 78 ? -3.223 -9.281 -10.227 1 98.81 78 CYS B O 1
ATOM 3025 N N . GLY B 1 79 ? -1.179 -8.273 -10.25 1 98.56 79 GLY B N 1
ATOM 3026 C CA . GLY B 1 79 ? -0.735 -8.984 -9.055 1 98.56 79 GLY B CA 1
ATOM 3027 C C . GLY B 1 79 ? -1.662 -8.797 -7.871 1 98.56 79 GLY B C 1
ATOM 3028 O O . GLY B 1 79 ? -2.152 -9.773 -7.301 1 98.56 79 GLY B O 1
ATOM 3029 N N . THR B 1 80 ? -1.941 -7.574 -7.539 1 98.75 80 THR B N 1
ATOM 3030 C CA . THR B 1 80 ? -2.77 -7.285 -6.375 1 98.75 80 THR B CA 1
ATOM 3031 C C . THR B 1 80 ? -4.215 -7.703 -6.621 1 98.75 80 THR B C 1
ATOM 3033 O O . THR B 1 80 ? -4.879 -8.219 -5.719 1 98.75 80 THR B O 1
ATOM 3036 N N . ALA B 1 81 ? -4.719 -7.465 -7.824 1 98.81 81 ALA B N 1
ATOM 3037 C CA . ALA B 1 81 ? -6.062 -7.93 -8.156 1 98.81 81 ALA B CA 1
ATOM 3038 C C . ALA B 1 81 ? -6.188 -9.438 -7.969 1 98.81 81 ALA B C 1
ATOM 3040 O O . ALA B 1 81 ? -7.195 -9.93 -7.453 1 98.81 81 ALA B O 1
ATOM 3041 N N . ASN B 1 82 ? -5.152 -10.172 -8.383 1 98.81 82 ASN B N 1
ATOM 3042 C CA . ASN B 1 82 ? -5.176 -11.625 -8.281 1 98.81 82 ASN B CA 1
ATOM 3043 C C . ASN B 1 82 ? -5.145 -12.086 -6.828 1 98.81 82 ASN B C 1
ATOM 3045 O O . ASN B 1 82 ? -5.84 -13.031 -6.457 1 98.81 82 ASN B O 1
ATOM 3049 N N . ASP B 1 83 ? -4.344 -11.422 -5.973 1 98.5 83 ASP B N 1
ATOM 3050 C CA . ASP B 1 83 ? -4.305 -11.727 -4.543 1 98.5 83 ASP B CA 1
ATOM 3051 C C . ASP B 1 83 ? -5.691 -11.609 -3.918 1 98.5 83 ASP B C 1
ATOM 3053 O O . ASP B 1 83 ? -6.059 -12.398 -3.047 1 98.5 83 ASP B O 1
ATOM 3057 N N . VAL B 1 84 ? -6.43 -10.609 -4.32 1 98.75 84 VAL B N 1
ATOM 3058 C CA . VAL B 1 84 ? -7.781 -10.398 -3.816 1 98.75 84 VAL B CA 1
ATOM 3059 C C . VAL B 1 84 ? -8.727 -11.445 -4.402 1 98.75 84 VAL B C 1
ATOM 3061 O O . VAL B 1 84 ? -9.508 -12.062 -3.674 1 98.75 84 VAL B O 1
ATOM 3064 N N . ALA B 1 85 ? -8.594 -11.75 -5.637 1 98.69 85 ALA B N 1
ATOM 3065 C CA . ALA B 1 85 ? -9.539 -12.57 -6.391 1 98.69 85 ALA B CA 1
ATOM 3066 C C . ALA B 1 85 ? -9.461 -14.031 -5.953 1 98.69 85 ALA B C 1
ATOM 3068 O O . ALA B 1 85 ? -10.461 -14.758 -6.008 1 98.69 85 ALA B O 1
ATOM 3069 N N . VAL B 1 86 ? -8.32 -14.531 -5.484 1 98.5 86 VAL B N 1
ATOM 3070 C CA . VAL B 1 86 ? -8.156 -15.938 -5.148 1 98.5 86 VAL B CA 1
ATOM 3071 C C . VAL B 1 86 ? -8.969 -16.266 -3.898 1 98.5 86 VAL B C 1
ATOM 3073 O O . VAL B 1 86 ? -9.172 -17.438 -3.578 1 98.5 86 VAL B O 1
ATOM 3076 N N . SER B 1 87 ? -9.492 -15.273 -3.189 1 97.81 87 SER B N 1
ATOM 3077 C CA . SER B 1 87 ? -10.422 -15.492 -2.086 1 97.81 87 SER B CA 1
ATOM 3078 C C . SER B 1 87 ? -11.844 -15.695 -2.594 1 97.81 87 SER B C 1
ATOM 3080 O O . SER B 1 87 ? -12.734 -16.078 -1.83 1 97.81 87 SER B O 1
ATOM 3082 N N . GLY B 1 88 ? -12.062 -15.414 -3.84 1 97.88 88 GLY B N 1
ATOM 3083 C CA . GLY B 1 88 ? -13.391 -15.391 -4.43 1 97.88 88 GLY B CA 1
ATOM 3084 C C . GLY B 1 88 ? -13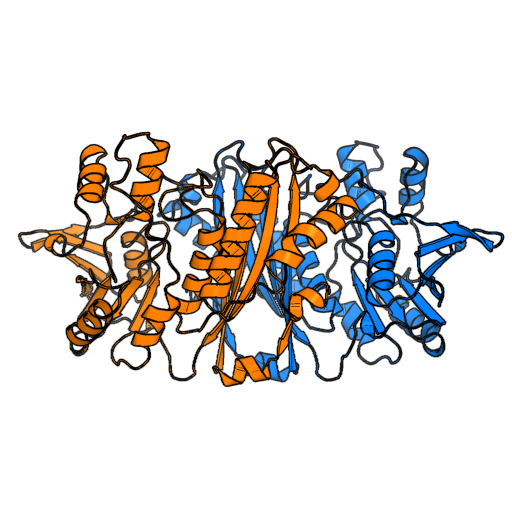.945 -13.992 -4.586 1 97.88 88 GLY B C 1
ATOM 3085 O O . GLY B 1 88 ? -14.992 -13.797 -5.215 1 97.88 88 GLY B O 1
ATOM 3086 N N . ALA B 1 89 ? -13.273 -13.031 -4.09 1 98.38 89 ALA B N 1
ATOM 3087 C CA . ALA B 1 89 ? -13.719 -11.641 -4.148 1 98.38 89 ALA B CA 1
ATOM 3088 C C . ALA B 1 89 ? -13.586 -11.086 -5.562 1 98.38 89 ALA B C 1
ATOM 3090 O O . ALA B 1 89 ? -12.781 -11.578 -6.359 1 98.38 89 ALA B O 1
ATOM 3091 N N . ILE B 1 90 ? -14.414 -10.133 -5.875 1 97.56 90 ILE B N 1
ATOM 3092 C CA . ILE B 1 90 ? -14.211 -9.297 -7.055 1 97.56 90 ILE B CA 1
ATOM 3093 C C . ILE B 1 90 ? -13.438 -8.039 -6.672 1 97.56 90 ILE B C 1
ATOM 3095 O O . ILE B 1 90 ? -13.977 -7.164 -5.98 1 97.56 90 ILE B O 1
ATOM 3099 N N . PRO B 1 91 ? -12.172 -7.984 -7.066 1 98.62 91 PRO B N 1
ATOM 3100 C CA . PRO B 1 91 ? -11.445 -6.742 -6.781 1 98.62 91 PRO B CA 1
ATOM 3101 C C . PRO B 1 91 ? -12.125 -5.516 -7.387 1 98.62 91 PRO B C 1
ATOM 3103 O O . PRO B 1 91 ? -12.445 -5.504 -8.578 1 98.62 91 PRO B O 1
ATOM 3106 N N . ARG B 1 92 ? -12.289 -4.422 -6.613 1 98.56 92 ARG B N 1
ATOM 3107 C CA . ARG B 1 92 ? -13 -3.246 -7.102 1 98.56 92 ARG B CA 1
ATOM 3108 C C . ARG B 1 92 ? -12.125 -1.998 -7.008 1 98.56 92 ARG B C 1
ATOM 3110 O O . ARG B 1 92 ? -12.195 -1.121 -7.871 1 98.56 92 ARG B O 1
ATOM 3117 N N . TYR B 1 93 ? -11.383 -1.915 -5.953 1 98.81 93 TYR B N 1
ATOM 3118 C CA . TYR B 1 93 ? -10.648 -0.688 -5.68 1 98.81 93 TYR B CA 1
ATOM 3119 C C . TYR B 1 93 ? -9.18 -0.99 -5.383 1 98.81 93 TYR B C 1
ATOM 3121 O O . TYR B 1 93 ? -8.867 -1.964 -4.695 1 98.81 93 TYR B O 1
ATOM 3129 N N . LEU B 1 94 ? -8.281 -0.214 -5.949 1 98.88 94 LEU B N 1
ATOM 3130 C CA . LEU B 1 94 ? -6.855 -0.28 -5.645 1 98.88 94 LEU B CA 1
ATOM 3131 C C . LEU B 1 94 ? -6.344 1.065 -5.141 1 98.88 94 LEU B C 1
ATOM 3133 O O . LEU B 1 94 ? -6.84 2.117 -5.555 1 98.88 94 LEU B O 1
ATOM 3137 N N . SER B 1 95 ? -5.434 1.079 -4.203 1 98.81 95 SER B N 1
ATOM 3138 C CA . SER B 1 95 ? -4.535 2.203 -3.955 1 98.81 95 SER B CA 1
ATOM 3139 C C . SER B 1 95 ? -3.213 2.025 -4.695 1 98.81 95 SER B C 1
ATOM 3141 O O . SER B 1 95 ? -2.869 0.916 -5.109 1 98.81 95 SER B O 1
ATOM 3143 N N . CYS B 1 96 ? -2.504 3.105 -4.871 1 98.56 96 CYS B N 1
ATOM 3144 C CA . CYS B 1 96 ? -1.244 2.998 -5.598 1 98.56 96 CYS B CA 1
ATOM 3145 C C . CYS B 1 96 ? -0.211 3.971 -5.043 1 98.56 96 CYS B C 1
ATOM 3147 O O . CYS B 1 96 ? -0.435 5.184 -5.035 1 98.56 96 CYS B O 1
ATOM 3149 N N . GLY B 1 97 ? 0.912 3.455 -4.57 1 98.38 97 GLY B N 1
ATOM 3150 C CA . GLY B 1 97 ? 2.061 4.25 -4.164 1 98.38 97 GLY B CA 1
ATOM 3151 C C . GLY B 1 97 ? 3.238 4.121 -5.109 1 98.38 97 GLY B C 1
ATOM 3152 O O . GLY B 1 97 ? 3.643 3.01 -5.461 1 98.38 97 GLY B O 1
ATOM 3153 N N . PHE B 1 98 ? 3.791 5.285 -5.539 1 98.5 98 PHE B N 1
ATOM 3154 C CA . PHE B 1 98 ? 4.965 5.316 -6.402 1 98.5 98 PHE B CA 1
ATOM 3155 C C . PHE B 1 98 ? 6.195 5.777 -5.629 1 98.5 98 PHE B C 1
ATOM 3157 O O . PHE B 1 98 ? 6.125 6.738 -4.859 1 98.5 98 PHE B O 1
ATOM 3164 N N . ILE B 1 99 ? 7.246 5.094 -5.727 1 98.56 99 ILE B N 1
ATOM 3165 C CA . ILE B 1 99 ? 8.57 5.574 -5.352 1 98.56 99 ILE B CA 1
ATOM 3166 C C . ILE B 1 99 ? 9.438 5.727 -6.602 1 98.56 99 ILE B C 1
ATOM 3168 O O . ILE B 1 99 ? 9.828 4.734 -7.223 1 98.56 99 ILE B O 1
ATOM 3172 N N . LEU B 1 100 ? 9.711 6.953 -6.988 1 98.38 100 LEU B N 1
ATOM 3173 C CA . LEU B 1 100 ? 10.391 7.305 -8.234 1 98.38 100 LEU B CA 1
ATOM 3174 C C . LEU B 1 100 ? 11.82 7.75 -7.961 1 98.38 100 LEU B C 1
ATOM 3176 O O . LEU B 1 100 ? 12.062 8.562 -7.066 1 98.38 100 LEU B O 1
ATOM 3180 N N . GLU B 1 101 ? 12.75 7.219 -8.742 1 98.19 101 GLU B N 1
ATOM 3181 C CA . GLU B 1 101 ? 14.125 7.711 -8.695 1 98.19 101 GLU B CA 1
ATOM 3182 C C . GLU B 1 101 ? 14.281 9 -9.492 1 98.19 101 GLU B C 1
ATOM 3184 O O . GLU B 1 101 ? 13.781 9.109 -10.617 1 98.19 101 GLU B O 1
ATOM 3189 N N . GLU B 1 102 ? 14.93 9.945 -8.883 1 97.06 102 GLU B N 1
ATOM 3190 C CA . GLU B 1 102 ? 15.273 11.141 -9.641 1 97.06 102 GLU B CA 1
ATOM 3191 C C . GLU B 1 102 ? 16 10.781 -10.93 1 97.06 102 GLU B C 1
ATOM 3193 O O . GLU B 1 102 ? 16.938 9.969 -10.922 1 97.06 102 GLU B O 1
ATOM 3198 N N . GLY B 1 103 ? 15.602 11.453 -12.039 1 97.69 103 GLY B N 1
ATOM 3199 C CA . GLY B 1 103 ? 16.234 11.188 -13.32 1 97.69 103 GLY B CA 1
ATOM 3200 C C . GLY B 1 103 ? 15.438 10.219 -14.18 1 97.69 103 GLY B C 1
ATOM 3201 O O . GLY B 1 103 ? 15.727 10.062 -15.367 1 97.69 103 GLY B O 1
ATOM 3202 N N . LEU B 1 104 ? 14.43 9.523 -13.586 1 98.19 104 LEU B N 1
ATOM 3203 C CA . LEU B 1 104 ? 13.57 8.656 -14.383 1 98.19 104 LEU B CA 1
ATOM 3204 C C . LEU B 1 104 ? 12.938 9.422 -15.539 1 98.19 104 LEU B C 1
ATOM 3206 O O . LEU B 1 104 ? 12.398 10.516 -15.344 1 98.19 104 LEU B O 1
ATOM 3210 N N . GLU B 1 105 ? 13 8.836 -16.703 1 98 105 GLU B N 1
ATOM 3211 C CA . GLU B 1 105 ? 12.414 9.492 -17.875 1 98 105 GLU B CA 1
ATOM 3212 C C . GLU B 1 105 ? 10.898 9.617 -17.719 1 98 105 GLU B C 1
ATOM 3214 O O . GLU B 1 105 ? 10.219 8.648 -17.375 1 98 105 GLU B O 1
ATOM 3219 N N . MET B 1 106 ? 10.398 10.844 -18.031 1 97.25 106 MET B N 1
ATOM 3220 C CA . MET B 1 106 ? 8.961 11.086 -17.953 1 97.25 106 MET B CA 1
ATOM 3221 C C . MET B 1 106 ? 8.195 10.156 -18.875 1 97.25 106 MET B C 1
ATOM 3223 O O . MET B 1 106 ? 7.105 9.688 -18.547 1 97.25 106 MET B O 1
ATOM 3227 N N . ALA B 1 107 ? 8.758 9.875 -20.031 1 97.88 107 ALA B N 1
ATOM 3228 C CA . ALA B 1 107 ? 8.117 8.992 -21 1 97.88 107 ALA B CA 1
ATOM 3229 C C . ALA B 1 107 ? 7.91 7.598 -20.406 1 97.88 107 ALA B C 1
ATOM 3231 O O . ALA B 1 107 ? 6.891 6.953 -20.672 1 97.88 107 ALA B O 1
ATOM 3232 N N . THR B 1 108 ? 8.898 7.109 -19.688 1 98.5 108 THR B N 1
ATOM 3233 C CA . THR B 1 108 ? 8.797 5.82 -19.016 1 98.5 108 THR B CA 1
ATOM 3234 C C . THR B 1 108 ? 7.66 5.828 -18 1 98.5 108 THR B C 1
ATOM 3236 O O . THR B 1 108 ? 6.824 4.922 -17.984 1 98.5 108 THR B O 1
ATOM 3239 N N . LEU B 1 109 ? 7.637 6.844 -17.156 1 98.38 109 LEU B N 1
ATOM 3240 C CA . LEU B 1 109 ? 6.59 6.969 -16.156 1 98.38 109 LEU B CA 1
ATOM 3241 C C . LEU B 1 109 ? 5.215 7.039 -16.797 1 98.38 109 LEU B C 1
ATOM 3243 O O . LEU B 1 109 ? 4.281 6.355 -16.375 1 98.38 109 LEU B O 1
ATOM 3247 N N . GLU B 1 110 ? 5.086 7.828 -17.844 1 98.12 110 GLU B N 1
ATOM 3248 C CA . GLU B 1 110 ? 3.818 7.98 -18.547 1 98.12 110 GLU B CA 1
ATOM 3249 C C . GLU B 1 110 ? 3.344 6.652 -19.125 1 98.12 110 GLU B C 1
ATOM 3251 O O . GLU B 1 110 ? 2.16 6.316 -19.031 1 98.12 110 GLU B O 1
ATOM 3256 N N . ALA B 1 111 ? 4.254 5.891 -19.703 1 98.62 111 ALA B N 1
ATOM 3257 C CA . ALA B 1 111 ? 3.91 4.59 -20.266 1 98.62 111 ALA B CA 1
ATOM 3258 C C . ALA B 1 111 ? 3.43 3.625 -19.188 1 98.62 111 ALA B C 1
ATOM 3260 O O . ALA B 1 111 ? 2.467 2.883 -19.391 1 98.62 111 ALA B O 1
ATOM 3261 N N . VAL B 1 112 ? 4.117 3.607 -18.094 1 98.75 112 VAL B N 1
ATOM 3262 C CA . VAL B 1 112 ? 3.771 2.729 -16.969 1 98.75 112 VAL B CA 1
ATOM 3263 C C . VAL B 1 112 ? 2.389 3.092 -16.438 1 98.75 112 VAL B C 1
ATOM 3265 O O . VAL B 1 112 ? 1.541 2.217 -16.25 1 98.75 112 VAL B O 1
ATOM 3268 N N . VAL B 1 113 ? 2.164 4.383 -16.219 1 98.62 113 VAL B N 1
ATOM 3269 C CA . VAL B 1 113 ? 0.903 4.871 -15.664 1 98.62 113 VAL B CA 1
ATOM 3270 C C . VAL B 1 113 ? -0.235 4.562 -16.641 1 98.62 113 VAL B C 1
ATOM 3272 O O . VAL B 1 113 ? -1.314 4.133 -16.219 1 98.62 113 VAL B O 1
ATOM 3275 N N . ALA B 1 114 ? -0.008 4.766 -17.891 1 98.62 114 ALA B N 1
ATOM 3276 C CA . ALA B 1 114 ? -1.011 4.441 -18.906 1 98.62 114 ALA B CA 1
ATOM 3277 C C . ALA B 1 114 ? -1.349 2.953 -18.875 1 98.62 114 ALA B C 1
ATOM 3279 O O . ALA B 1 114 ? -2.518 2.574 -18.984 1 98.62 114 ALA B O 1
ATOM 3280 N N . SER B 1 115 ? -0.324 2.133 -18.781 1 98.81 115 SER B N 1
ATOM 3281 C CA . SER B 1 115 ? -0.512 0.687 -18.719 1 98.81 115 SER B CA 1
ATOM 3282 C C . SER B 1 115 ? -1.349 0.288 -17.5 1 98.81 115 SER B C 1
ATOM 3284 O O . SER B 1 115 ? -2.225 -0.574 -17.609 1 98.81 115 SER B O 1
ATOM 3286 N N . MET B 1 116 ? -1.078 0.885 -16.391 1 98.81 116 MET B N 1
ATOM 3287 C CA . MET B 1 116 ? -1.862 0.629 -15.18 1 98.81 116 MET B CA 1
ATOM 3288 C C . MET B 1 116 ? -3.326 0.998 -15.398 1 98.81 116 MET B C 1
ATOM 3290 O O . MET B 1 116 ? -4.223 0.219 -15.062 1 98.81 116 MET B O 1
ATOM 3294 N N . ALA B 1 117 ? -3.512 2.184 -15.906 1 98.69 117 ALA B N 1
ATOM 3295 C CA . ALA B 1 117 ? -4.863 2.689 -16.141 1 98.69 117 ALA B CA 1
ATOM 3296 C C . ALA B 1 117 ? -5.645 1.769 -17.078 1 98.69 117 ALA B C 1
ATOM 3298 O O . ALA B 1 117 ? -6.789 1.413 -16.781 1 98.69 117 ALA B O 1
ATOM 3299 N N . ASP B 1 118 ? -5.027 1.393 -18.156 1 98.69 118 ASP B N 1
ATOM 3300 C CA . ASP B 1 118 ? -5.672 0.532 -19.141 1 98.69 118 ASP B CA 1
ATOM 3301 C C . ASP B 1 118 ? -6.023 -0.827 -18.531 1 98.69 118 ASP B C 1
ATOM 3303 O O . ASP B 1 118 ? -7.121 -1.341 -18.75 1 98.69 118 ASP B O 1
ATOM 3307 N N . THR B 1 119 ? -5.082 -1.418 -17.812 1 98.81 119 THR B N 1
ATOM 3308 C CA . THR B 1 119 ? -5.293 -2.725 -17.188 1 98.81 119 THR B CA 1
ATOM 3309 C C . THR B 1 119 ? -6.414 -2.664 -16.156 1 98.81 119 THR B C 1
ATOM 3311 O O . THR B 1 119 ? -7.289 -3.533 -16.141 1 98.81 119 THR B O 1
ATOM 3314 N N . ALA B 1 120 ? -6.391 -1.64 -15.312 1 98.81 120 ALA B N 1
ATOM 3315 C CA . ALA B 1 120 ? -7.422 -1.468 -14.297 1 98.81 120 ALA B CA 1
ATOM 3316 C C . ALA B 1 120 ? -8.797 -1.282 -14.93 1 98.81 120 ALA B C 1
ATOM 3318 O O . ALA B 1 120 ? -9.766 -1.929 -14.531 1 98.81 120 ALA B O 1
ATOM 3319 N N . ARG B 1 121 ? -8.852 -0.408 -15.898 1 98.19 121 ARG B N 1
ATOM 3320 C CA . ARG B 1 121 ? -10.109 -0.145 -16.594 1 98.19 121 ARG B CA 1
ATOM 3321 C C . ARG B 1 121 ? -10.672 -1.421 -17.203 1 98.19 121 ARG B C 1
ATOM 3323 O O . ARG B 1 121 ? -11.859 -1.718 -17.062 1 98.19 121 ARG B O 1
ATOM 3330 N N . ALA B 1 122 ? -9.828 -2.174 -17.875 1 98.38 122 ALA B N 1
ATOM 3331 C CA . ALA B 1 122 ? -10.25 -3.414 -18.516 1 98.38 122 ALA B CA 1
ATOM 3332 C C . ALA B 1 122 ? -10.758 -4.418 -17.5 1 98.38 122 ALA B C 1
ATOM 3334 O O . ALA B 1 122 ? -11.641 -5.23 -17.797 1 98.38 122 ALA B O 1
ATOM 3335 N N . ALA B 1 123 ? -10.266 -4.363 -16.281 1 98.44 123 ALA B N 1
ATOM 3336 C CA . ALA B 1 123 ? -10.625 -5.309 -15.234 1 98.44 123 ALA B CA 1
ATOM 3337 C C . ALA B 1 123 ? -11.797 -4.785 -14.406 1 98.44 123 ALA B C 1
ATOM 3339 O O . ALA B 1 123 ? -12.258 -5.457 -13.484 1 98.44 123 ALA B O 1
ATOM 3340 N N . GLY B 1 124 ? -12.281 -3.59 -14.688 1 98.12 124 GLY B N 1
ATOM 3341 C CA . GLY B 1 124 ? -13.352 -2.992 -13.906 1 98.12 124 GLY B CA 1
ATOM 3342 C C . GLY B 1 124 ? -12.914 -2.562 -12.523 1 98.12 124 GLY B C 1
ATOM 3343 O O . GLY B 1 124 ? -13.688 -2.631 -11.562 1 98.12 124 GLY B O 1
ATOM 3344 N N . ILE B 1 125 ? -11.703 -2.209 -12.391 1 98.69 125 ILE B N 1
ATOM 3345 C CA . ILE B 1 125 ? -11.117 -1.809 -11.117 1 98.69 125 ILE B CA 1
ATOM 3346 C C . ILE B 1 125 ? -10.82 -0.311 -11.133 1 98.69 125 ILE B C 1
ATOM 3348 O O . ILE B 1 125 ? -10.336 0.221 -12.133 1 98.69 125 ILE B O 1
ATOM 3352 N N . ALA B 1 126 ? -11.102 0.411 -10.055 1 98.69 126 ALA B N 1
ATOM 3353 C CA . ALA B 1 126 ? -10.773 1.827 -9.914 1 98.69 126 ALA B CA 1
ATOM 3354 C C . ALA B 1 126 ? -9.578 2.021 -8.992 1 98.69 126 ALA B C 1
ATOM 3356 O O . ALA B 1 126 ? -9.523 1.441 -7.906 1 98.69 126 ALA B O 1
ATOM 3357 N N . ILE B 1 127 ? -8.594 2.723 -9.422 1 98.62 127 ILE B N 1
ATOM 3358 C CA . ILE B 1 127 ? -7.547 3.207 -8.531 1 98.62 127 ILE B CA 1
ATOM 3359 C C . ILE B 1 127 ? -8.008 4.488 -7.844 1 98.62 127 ILE B C 1
ATOM 3361 O O . ILE B 1 127 ? -8.117 5.539 -8.477 1 98.62 127 ILE B O 1
ATOM 3365 N N . VAL B 1 128 ? -8.172 4.453 -6.484 1 98.56 128 VAL B N 1
ATOM 3366 C CA . VAL B 1 128 ? -9.062 5.449 -5.895 1 98.56 128 VAL B CA 1
ATOM 3367 C C . VAL B 1 128 ? -8.266 6.387 -4.992 1 98.56 128 VAL B C 1
ATOM 3369 O O . VAL B 1 128 ? -8.773 7.426 -4.562 1 98.56 128 VAL B O 1
ATOM 3372 N N . THR B 1 129 ? -7.051 6.023 -4.656 1 98.06 129 THR B N 1
ATOM 3373 C CA . THR B 1 129 ? -6.16 6.855 -3.854 1 98.06 129 THR B CA 1
ATOM 3374 C C . THR B 1 129 ? -4.699 6.523 -4.152 1 98.06 129 THR B C 1
ATOM 3376 O O . THR B 1 129 ? -4.402 5.473 -4.723 1 98.06 129 THR B O 1
ATOM 3379 N N . GLY B 1 130 ? -3.777 7.402 -3.799 1 96.69 130 GLY B N 1
ATOM 3380 C CA . GLY B 1 130 ? -2.377 7.156 -4.102 1 96.69 130 GLY B CA 1
ATOM 3381 C C . GLY B 1 130 ? -1.432 8.086 -3.361 1 96.69 130 GLY B C 1
ATOM 3382 O O . GLY B 1 130 ? -1.87 8.922 -2.574 1 96.69 130 GLY B O 1
ATOM 3383 N N . ASP B 1 131 ? -0.188 7.844 -3.6 1 95.81 131 ASP B N 1
ATOM 3384 C CA . ASP B 1 131 ? 0.942 8.586 -3.053 1 95.81 131 ASP B CA 1
ATOM 3385 C C . ASP B 1 131 ? 2.133 8.555 -4.008 1 95.81 131 ASP B C 1
ATOM 3387 O O . ASP B 1 131 ? 2.322 7.586 -4.742 1 95.81 131 ASP B O 1
ATOM 3391 N N . THR B 1 132 ? 2.885 9.617 -4.051 1 96.38 132 THR B N 1
ATOM 3392 C CA . THR B 1 132 ? 4.082 9.68 -4.883 1 96.38 132 THR B CA 1
ATOM 3393 C C . THR B 1 132 ? 5.273 10.188 -4.082 1 96.38 132 THR B C 1
ATOM 3395 O O . THR B 1 132 ? 5.207 11.266 -3.482 1 96.38 132 THR B O 1
ATOM 3398 N N . LYS B 1 133 ? 6.301 9.414 -4.039 1 97.44 133 LYS B N 1
ATOM 3399 C CA . LYS B 1 133 ? 7.586 9.812 -3.467 1 97.44 133 LYS B CA 1
ATOM 3400 C C . LYS B 1 133 ? 8.672 9.852 -4.535 1 97.44 133 LYS B C 1
ATOM 3402 O O . LYS B 1 133 ? 8.656 9.055 -5.477 1 97.44 133 LYS B O 1
ATOM 3407 N N . VAL B 1 134 ? 9.5 10.82 -4.422 1 96.81 134 VAL B N 1
ATOM 3408 C CA . VAL B 1 134 ? 10.695 10.883 -5.258 1 96.81 134 VAL B CA 1
ATOM 3409 C C . VAL B 1 134 ? 11.945 10.812 -4.379 1 96.81 134 VAL B C 1
ATOM 3411 O O . VAL B 1 134 ? 12.047 11.523 -3.375 1 96.81 134 VAL B O 1
ATOM 3414 N N . VAL B 1 135 ? 12.828 9.922 -4.695 1 97.38 135 VAL B N 1
ATOM 3415 C CA . VAL B 1 135 ? 14.086 9.781 -3.973 1 97.38 135 VAL B CA 1
ATOM 3416 C C . VAL B 1 135 ? 15.258 10.164 -4.883 1 97.38 135 VAL B C 1
ATOM 3418 O O . VAL B 1 135 ? 15.125 10.141 -6.109 1 97.38 135 VAL B O 1
ATOM 3421 N N . PRO B 1 136 ? 16.391 10.57 -4.277 1 96.06 136 PRO B N 1
ATOM 3422 C CA . PRO B 1 136 ? 17.531 10.984 -5.094 1 96.06 136 PRO B CA 1
ATOM 3423 C C . PRO B 1 136 ? 18.062 9.859 -5.965 1 96.06 136 PRO B C 1
ATOM 3425 O O . PRO B 1 136 ? 17.812 8.68 -5.684 1 96.06 136 PRO B O 1
ATOM 3428 N N . ARG B 1 137 ? 18.812 10.289 -6.988 1 95.88 137 ARG B N 1
ATOM 3429 C CA . ARG B 1 137 ? 19.5 9.312 -7.82 1 95.88 137 ARG B CA 1
ATOM 3430 C C . ARG B 1 137 ? 20.344 8.375 -6.969 1 95.88 137 ARG B C 1
ATOM 3432 O O . ARG B 1 137 ? 21.094 8.82 -6.09 1 95.88 137 ARG B O 1
ATOM 3439 N N . GLY B 1 138 ? 20.172 7.094 -7.133 1 96.12 138 GLY B N 1
ATOM 3440 C CA . GLY B 1 138 ? 20.938 6.121 -6.375 1 96.12 138 GLY B CA 1
ATOM 3441 C C . GLY B 1 138 ? 20.203 5.59 -5.16 1 96.12 138 GLY B C 1
ATOM 3442 O O . GLY B 1 138 ? 20.609 4.59 -4.566 1 96.12 138 GLY B O 1
ATOM 3443 N N . ALA B 1 139 ? 19.078 6.18 -4.852 1 97 139 ALA B N 1
ATOM 3444 C CA . ALA B 1 139 ? 18.344 5.777 -3.652 1 97 139 ALA B CA 1
ATOM 3445 C C . ALA B 1 139 ? 17.188 4.832 -4.004 1 97 139 ALA B C 1
ATOM 3447 O O . ALA B 1 139 ? 16.5 4.324 -3.113 1 97 139 ALA B O 1
ATOM 3448 N N . ALA B 1 140 ? 16.906 4.57 -5.242 1 97.5 140 ALA B N 1
ATOM 3449 C CA . ALA B 1 140 ? 16.031 3.537 -5.789 1 97.5 140 ALA B CA 1
ATOM 3450 C C . ALA B 1 140 ? 16.438 3.176 -7.215 1 97.5 140 ALA B C 1
ATOM 3452 O O . ALA B 1 140 ? 17.047 3.986 -7.918 1 97.5 140 ALA B O 1
ATOM 3453 N N . ASP B 1 141 ? 16.094 1.978 -7.617 1 97.56 141 ASP B N 1
ATOM 3454 C CA . ASP B 1 141 ? 16.359 1.57 -8.992 1 97.56 141 ASP B CA 1
ATOM 3455 C C . ASP B 1 141 ? 15.172 1.883 -9.898 1 97.56 141 ASP B C 1
ATOM 3457 O O . ASP B 1 141 ? 14.312 1.029 -10.117 1 97.56 141 ASP B O 1
ATOM 3461 N N . LYS B 1 142 ? 15.148 3.049 -10.5 1 97.5 142 LYS B N 1
ATOM 3462 C CA . LYS B 1 142 ? 14.211 3.562 -11.5 1 97.5 142 LYS B CA 1
ATOM 3463 C C . LYS B 1 142 ? 12.844 3.85 -10.875 1 97.5 142 LYS B C 1
ATOM 3465 O O . LYS B 1 142 ? 12.508 5.008 -10.617 1 97.5 142 LYS B O 1
ATOM 3470 N N . LEU B 1 143 ? 12.094 2.75 -10.523 1 98.12 143 LEU B N 1
ATOM 3471 C CA . LEU B 1 143 ? 10.688 2.912 -10.18 1 98.12 143 LEU B CA 1
ATOM 3472 C C . LEU B 1 143 ? 10.18 1.708 -9.391 1 98.12 143 LEU B C 1
ATOM 3474 O O . LEU B 1 143 ? 10.367 0.563 -9.812 1 98.12 143 LEU B O 1
ATOM 3478 N N . PHE B 1 144 ? 9.586 1.914 -8.188 1 98.81 144 PHE B N 1
ATOM 3479 C CA . PHE B 1 144 ? 8.844 0.906 -7.445 1 98.81 144 PHE B CA 1
ATOM 3480 C C . PHE B 1 144 ? 7.379 1.302 -7.312 1 98.81 144 PHE B C 1
ATOM 3482 O O . PHE B 1 144 ? 7.059 2.486 -7.191 1 98.81 144 PHE B O 1
ATOM 3489 N N . ILE B 1 145 ? 6.496 0.331 -7.352 1 98.88 145 ILE B N 1
ATOM 3490 C CA . ILE B 1 145 ? 5.062 0.556 -7.199 1 98.88 145 ILE B CA 1
ATOM 3491 C C . ILE B 1 145 ? 4.516 -0.341 -6.09 1 98.88 145 ILE B C 1
ATOM 3493 O O . ILE B 1 145 ? 4.875 -1.516 -6 1 98.88 145 ILE B O 1
ATOM 3497 N N . ASN B 1 146 ? 3.736 0.18 -5.223 1 98.88 146 ASN B N 1
ATOM 3498 C CA . ASN B 1 146 ? 2.922 -0.609 -4.305 1 98.88 146 ASN B CA 1
ATOM 3499 C C . ASN B 1 146 ? 1.432 -0.417 -4.566 1 98.88 146 ASN B C 1
ATOM 3501 O O . ASN B 1 146 ? 0.975 0.708 -4.777 1 98.88 146 ASN B O 1
ATOM 3505 N N . THR B 1 147 ? 0.725 -1.496 -4.617 1 98.88 147 THR B N 1
ATOM 3506 C CA . THR B 1 147 ? -0.73 -1.427 -4.68 1 98.88 147 THR B CA 1
ATOM 3507 C C . THR B 1 147 ? -1.359 -2.225 -3.543 1 98.88 147 THR B C 1
ATOM 3509 O O . THR B 1 147 ? -0.862 -3.293 -3.176 1 98.88 147 THR B O 1
ATOM 3512 N N . ALA B 1 148 ? -2.352 -1.679 -2.93 1 98.88 148 ALA B N 1
ATOM 3513 C CA . ALA B 1 148 ? -3.266 -2.414 -2.061 1 98.88 148 ALA B CA 1
ATOM 3514 C C . ALA B 1 148 ? -4.656 -2.512 -2.684 1 98.88 148 ALA B C 1
ATOM 3516 O O . ALA B 1 148 ? -5.113 -1.575 -3.342 1 98.88 148 ALA B O 1
ATOM 3517 N N . GLY B 1 149 ? -5.289 -3.666 -2.553 1 98.81 149 GLY B N 1
ATOM 3518 C CA . GLY B 1 149 ? -6.57 -3.896 -3.201 1 98.81 149 GLY B CA 1
ATOM 3519 C C . GLY B 1 149 ? -7.648 -4.367 -2.244 1 98.81 149 GLY B C 1
ATOM 3520 O O . GLY B 1 149 ? -7.352 -5.008 -1.234 1 98.81 149 GLY B O 1
ATOM 3521 N N . ILE B 1 150 ? -8.883 -4.027 -2.621 1 98.62 150 ILE B N 1
ATOM 3522 C CA . ILE B 1 150 ? -10.047 -4.41 -1.824 1 98.62 150 ILE B CA 1
ATOM 3523 C C . ILE B 1 150 ? -11.141 -4.953 -2.738 1 98.62 150 ILE B C 1
ATOM 3525 O O . ILE B 1 150 ? -11.289 -4.504 -3.877 1 98.62 150 ILE B O 1
ATOM 3529 N N . GLY B 1 151 ? -11.852 -5.879 -2.236 1 98.69 151 GLY B N 1
ATOM 3530 C CA . GLY B 1 151 ? -13.039 -6.457 -2.848 1 98.69 151 GLY B CA 1
ATOM 3531 C C . GLY B 1 151 ? -13.867 -7.285 -1.882 1 98.69 151 GLY B C 1
ATOM 3532 O O . GLY B 1 151 ? -13.328 -7.852 -0.926 1 98.69 151 GLY B O 1
ATOM 3533 N N . ALA B 1 152 ? -15.141 -7.422 -2.111 1 98.56 152 ALA B N 1
ATOM 3534 C CA . ALA B 1 152 ? -16.031 -8.18 -1.23 1 98.56 152 ALA B CA 1
ATOM 3535 C C . ALA B 1 152 ? -16.047 -9.656 -1.613 1 98.56 152 ALA B C 1
ATOM 3537 O O . ALA B 1 152 ? -16.078 -9.992 -2.799 1 98.56 152 ALA B O 1
ATOM 3538 N N . ILE B 1 153 ? -15.984 -10.516 -0.633 1 98.38 153 ILE B N 1
ATOM 3539 C CA . ILE B 1 153 ? -16.125 -11.953 -0.823 1 98.38 153 ILE B CA 1
ATOM 3540 C C . ILE B 1 153 ? -17.594 -12.359 -0.685 1 98.38 153 ILE B C 1
ATOM 3542 O O . ILE B 1 153 ? -18.203 -12.141 0.363 1 98.38 153 ILE B O 1
ATOM 3546 N N . PRO B 1 154 ? -18.125 -12.938 -1.725 1 98 154 PRO B N 1
ATOM 3547 C CA . PRO B 1 154 ? -19.516 -13.391 -1.609 1 98 154 PRO B CA 1
ATOM 3548 C C . PRO B 1 154 ? -19.734 -14.336 -0.431 1 98 154 PRO B C 1
ATOM 3550 O O . PRO B 1 154 ? -18.875 -15.172 -0.137 1 98 154 PRO B O 1
ATOM 3553 N N . ALA B 1 155 ? -20.906 -14.289 0.159 1 96.88 155 ALA B N 1
ATOM 3554 C CA . ALA B 1 155 ? -21.219 -15.016 1.393 1 96.88 155 ALA B CA 1
ATOM 3555 C C . ALA B 1 155 ? -21.172 -16.531 1.168 1 96.88 155 ALA B C 1
ATOM 3557 O O . ALA B 1 155 ? -20.891 -17.281 2.094 1 96.88 155 ALA B O 1
ATOM 3558 N N . ASP B 1 156 ? -21.344 -16.906 -0.044 1 96.44 156 ASP B N 1
ATOM 3559 C CA . ASP B 1 156 ? -21.453 -18.344 -0.33 1 96.44 156 ASP B CA 1
ATOM 3560 C C . ASP B 1 156 ? -20.094 -18.922 -0.736 1 96.44 156 ASP B C 1
ATOM 3562 O O . ASP B 1 156 ? -19.984 -20.109 -1.042 1 96.44 156 ASP B O 1
ATOM 3566 N N . VAL B 1 157 ? -19.062 -18.141 -0.785 1 96.88 157 VAL B N 1
ATOM 3567 C CA . VAL B 1 157 ? -17.734 -18.625 -1.118 1 96.88 157 VAL B CA 1
ATOM 3568 C C . VAL B 1 157 ? -16.922 -18.812 0.16 1 96.88 157 VAL B C 1
ATOM 3570 O O . VAL B 1 157 ? -16.703 -17.875 0.922 1 96.88 157 VAL B O 1
ATOM 3573 N N . HIS B 1 158 ? -16.422 -20.016 0.352 1 95.75 158 HIS B N 1
ATOM 3574 C CA . HIS B 1 158 ? -15.68 -20.344 1.563 1 95.75 158 HIS B CA 1
ATOM 3575 C C . HIS B 1 158 ? -14.336 -21 1.23 1 95.75 158 HIS B C 1
ATOM 3577 O O . HIS B 1 158 ? -13.875 -21.891 1.946 1 95.75 158 HIS B O 1
ATOM 3583 N N . TRP B 1 159 ? -13.781 -20.594 0.154 1 97.44 159 TRP B N 1
ATOM 3584 C CA . TRP B 1 159 ? -12.477 -21.109 -0.246 1 97.44 159 TRP B CA 1
ATOM 3585 C C . TRP B 1 159 ? -11.414 -20.797 0.803 1 97.44 159 TRP B C 1
ATOM 3587 O O . TRP B 1 159 ? -11.43 -19.719 1.406 1 97.44 159 TRP B O 1
ATOM 3597 N N . GLY B 1 160 ? -10.477 -21.719 1.061 1 95.88 160 GLY B N 1
ATOM 3598 C CA . GLY B 1 160 ? -9.359 -21.531 1.968 1 95.88 160 GLY B CA 1
ATOM 3599 C C . GLY B 1 160 ? -8.562 -22.797 2.203 1 95.88 160 GLY B C 1
ATOM 3600 O O . GLY B 1 160 ? -9.07 -23.906 2.008 1 95.88 160 GLY B O 1
ATOM 3601 N N . THR B 1 161 ? -7.336 -22.625 2.629 1 95.38 161 THR B N 1
ATOM 3602 C CA . THR B 1 161 ? -6.422 -23.734 2.803 1 95.38 161 THR B CA 1
ATOM 3603 C C . THR B 1 161 ? -6.934 -24.703 3.871 1 95.38 161 THR B C 1
ATOM 3605 O O . THR B 1 161 ? -6.609 -25.891 3.855 1 95.38 161 THR B O 1
ATOM 3608 N N . GLN B 1 162 ? -7.723 -24.219 4.754 1 93 162 GLN B N 1
ATOM 3609 C CA . GLN B 1 162 ? -8.273 -25.047 5.82 1 93 162 GLN B CA 1
ATOM 3610 C C . GLN B 1 162 ? -9.258 -26.062 5.266 1 93 162 GLN B C 1
ATOM 3612 O O . GLN B 1 162 ? -9.609 -27.031 5.949 1 93 162 GLN B O 1
ATOM 3617 N N . GLN B 1 163 ? -9.703 -25.891 4.051 1 96.81 163 GLN B N 1
ATOM 3618 C CA . GLN B 1 163 ? -10.672 -26.781 3.432 1 96.81 163 GLN B CA 1
ATOM 3619 C C . GLN B 1 163 ? -9.984 -27.969 2.777 1 96.81 163 GLN B C 1
ATOM 3621 O O . GLN B 1 163 ? -10.633 -28.953 2.396 1 96.81 163 GLN B O 1
ATOM 3626 N N . ILE B 1 164 ? -8.68 -27.938 2.648 1 98.19 164 ILE B N 1
ATOM 3627 C CA . ILE B 1 164 ? -7.922 -28.969 1.944 1 98.19 164 ILE B CA 1
ATOM 3628 C C . ILE B 1 164 ? -7.863 -30.234 2.791 1 98.19 164 ILE B C 1
ATOM 3630 O O . ILE B 1 164 ? -7.617 -30.188 3.998 1 98.19 164 ILE B O 1
ATOM 3634 N N . SER B 1 165 ? -8.117 -31.359 2.166 1 98.12 165 SER B N 1
ATOM 3635 C CA . SER B 1 165 ? -8.078 -32.656 2.844 1 98.12 165 SER B CA 1
ATOM 3636 C C . SER B 1 165 ? -7.402 -33.719 1.98 1 98.12 165 SER B C 1
ATOM 3638 O O . SER B 1 165 ? -7.359 -33.594 0.754 1 98.12 165 SER B O 1
ATOM 3640 N N . ALA B 1 166 ? -6.949 -34.781 2.713 1 98.56 166 ALA B N 1
ATOM 3641 C CA . ALA B 1 166 ? -6.375 -35.906 1.979 1 98.56 166 ALA B CA 1
ATOM 3642 C C . ALA B 1 166 ? -7.367 -36.438 0.957 1 98.56 166 ALA B C 1
ATOM 3644 O O . ALA B 1 166 ? -8.555 -36.594 1.25 1 98.56 166 ALA B O 1
ATOM 3645 N N . GLY B 1 167 ? -6.863 -36.719 -0.224 1 98.62 167 GLY B N 1
ATOM 3646 C CA . GLY B 1 167 ? -7.711 -37.188 -1.3 1 98.62 167 GLY B CA 1
ATOM 3647 C C . GLY B 1 167 ? -8.031 -36.125 -2.334 1 98.62 167 GLY B C 1
ATOM 3648 O O . GLY B 1 167 ? -8.406 -36.469 -3.465 1 98.62 167 GLY B O 1
ATOM 3649 N N . ASP B 1 168 ? -7.93 -34.875 -1.946 1 98.81 168 ASP B N 1
ATOM 3650 C CA . ASP B 1 168 ? -8.125 -33.781 -2.904 1 98.81 168 ASP B CA 1
ATOM 3651 C C . ASP B 1 168 ? -7.074 -33.844 -4.012 1 98.81 168 ASP B C 1
ATOM 3653 O O . ASP B 1 168 ? -6.059 -34.531 -3.881 1 98.81 168 ASP B O 1
ATOM 3657 N N . VAL B 1 169 ? -7.395 -33.156 -5.109 1 98.62 169 VAL B N 1
ATOM 3658 C CA . VAL B 1 169 ? -6.512 -33.125 -6.27 1 98.62 169 VAL B CA 1
ATOM 3659 C C . VAL B 1 169 ? -6.02 -31.688 -6.488 1 98.62 169 VAL B C 1
ATOM 3661 O O . VAL B 1 169 ? -6.715 -30.734 -6.16 1 98.62 169 VAL B O 1
ATOM 3664 N N . LEU B 1 170 ? -4.77 -31.594 -6.953 1 98.81 170 LEU B N 1
ATOM 3665 C CA . LEU B 1 170 ? -4.195 -30.281 -7.254 1 98.81 170 LEU B CA 1
ATOM 3666 C C . LEU B 1 170 ? -4.215 -30.016 -8.758 1 98.81 170 LEU B C 1
ATOM 3668 O O . LEU B 1 170 ? -3.773 -30.844 -9.547 1 98.81 170 LEU B O 1
ATOM 3672 N N . LEU B 1 171 ? -4.734 -28.859 -9.148 1 98.88 171 LEU B N 1
ATOM 3673 C CA . LEU B 1 171 ? -4.766 -28.406 -10.539 1 98.88 171 LEU B CA 1
ATOM 3674 C C . LEU B 1 171 ? -3.975 -27.109 -10.703 1 98.88 171 LEU B C 1
ATOM 3676 O O . LEU B 1 171 ? -3.83 -26.344 -9.75 1 98.88 171 LEU B O 1
ATOM 3680 N N . VAL B 1 172 ? -3.438 -26.906 -11.844 1 98.88 172 VAL B N 1
ATOM 3681 C CA . VAL B 1 172 ? -2.963 -25.594 -12.281 1 98.88 172 VAL B CA 1
ATOM 3682 C C . VAL B 1 172 ? -3.789 -25.109 -13.477 1 98.88 172 VAL B C 1
ATOM 3684 O O . VAL B 1 172 ? -4.367 -25.922 -14.195 1 98.88 172 VAL B O 1
ATOM 3687 N N . SER B 1 173 ? -3.84 -23.812 -13.672 1 98.81 173 SER B N 1
ATOM 3688 C CA . SER B 1 173 ? -4.707 -23.266 -14.711 1 98.81 173 SER B CA 1
ATOM 3689 C C . SER B 1 173 ? -3.975 -23.156 -16.047 1 98.81 173 SER B C 1
ATOM 3691 O O . SER B 1 173 ? -4.574 -22.812 -17.062 1 98.81 173 SER B O 1
ATOM 3693 N N . GLY B 1 174 ? -2.713 -23.391 -16.094 1 98.44 174 GLY B N 1
ATOM 3694 C CA . GLY B 1 174 ? -1.942 -23.312 -17.328 1 98.44 174 GLY B CA 1
ATOM 3695 C C . GLY B 1 174 ? -0.491 -23.719 -17.156 1 98.44 174 GLY B C 1
ATOM 3696 O O . GLY B 1 174 ? -0.15 -24.422 -16.219 1 98.44 174 GLY B O 1
ATOM 3697 N N . THR B 1 175 ? 0.385 -23.312 -18.141 1 98.31 175 THR B N 1
ATOM 3698 C CA . THR B 1 175 ? 1.785 -23.719 -18.156 1 98.31 175 THR B CA 1
ATOM 3699 C C . THR B 1 175 ? 2.561 -23.047 -17.031 1 98.31 175 THR B C 1
ATOM 3701 O O . THR B 1 175 ? 2.238 -21.938 -16.609 1 98.31 175 THR B O 1
ATOM 3704 N N . LEU B 1 176 ? 3.564 -23.734 -16.562 1 98.06 176 LEU B N 1
ATOM 3705 C CA . LEU B 1 176 ? 4.344 -23.297 -15.406 1 98.06 176 LEU B CA 1
ATOM 3706 C C . LEU B 1 176 ? 5.547 -22.469 -15.844 1 98.06 176 LEU B C 1
ATOM 3708 O O . LEU B 1 176 ? 6.215 -22.812 -16.828 1 98.06 176 LEU B O 1
ATOM 3712 N N . GLY B 1 177 ? 5.758 -21.359 -15.094 1 96.56 177 GLY B N 1
ATOM 3713 C CA . GLY B 1 177 ? 7.047 -20.688 -15.094 1 96.56 177 GLY B CA 1
ATOM 3714 C C . GLY B 1 177 ? 7.203 -19.703 -16.234 1 96.56 177 GLY B C 1
ATOM 3715 O O . GLY B 1 177 ? 8.305 -19.203 -16.5 1 96.56 177 GLY B O 1
ATOM 3716 N N . ASP B 1 178 ? 6.156 -19.359 -16.969 1 96.94 178 ASP B N 1
ATOM 3717 C CA . ASP B 1 178 ? 6.246 -18.5 -18.156 1 96.94 178 ASP B CA 1
ATOM 3718 C C . ASP B 1 178 ? 6.836 -17.141 -17.812 1 96.94 178 ASP B C 1
ATOM 3720 O O . ASP B 1 178 ? 7.727 -16.656 -18.516 1 96.94 178 ASP B O 1
ATOM 3724 N N . HIS B 1 179 ? 6.363 -16.547 -16.797 1 97.25 179 HIS B N 1
ATOM 3725 C CA . HIS B 1 179 ? 6.848 -15.227 -16.391 1 97.25 179 HIS B CA 1
ATOM 3726 C C . HIS B 1 179 ? 8.32 -15.281 -15.992 1 97.25 179 HIS B C 1
ATOM 3728 O O . HIS B 1 179 ? 9.125 -14.484 -16.469 1 97.25 179 HIS B O 1
ATOM 3734 N N . GLY B 1 180 ? 8.633 -16.234 -15.07 1 95.94 180 GLY B N 1
ATOM 3735 C CA . GLY B 1 180 ? 10.008 -16.375 -14.617 1 95.94 180 GLY B CA 1
ATOM 3736 C C . GLY B 1 180 ? 10.992 -16.609 -15.75 1 95.94 180 GLY B C 1
ATOM 3737 O O . GLY B 1 180 ? 12.047 -15.977 -15.805 1 95.94 180 GLY B O 1
ATOM 3738 N N . ALA B 1 181 ? 10.633 -17.469 -16.641 1 95.62 181 ALA B N 1
ATOM 3739 C CA . ALA B 1 181 ? 11.5 -17.781 -17.781 1 95.62 181 ALA B CA 1
ATOM 3740 C C . ALA B 1 181 ? 11.688 -16.547 -18.672 1 95.62 181 ALA B C 1
ATOM 3742 O O . ALA B 1 181 ? 12.781 -16.312 -19.188 1 95.62 181 ALA B O 1
ATOM 3743 N N . THR B 1 182 ? 10.617 -15.82 -18.875 1 96.31 182 THR B N 1
ATOM 3744 C CA . THR B 1 182 ? 10.68 -14.617 -19.688 1 96.31 182 THR B CA 1
ATOM 3745 C C . THR B 1 182 ? 11.664 -13.609 -19.109 1 96.31 182 THR B C 1
ATOM 3747 O O . THR B 1 182 ? 12.523 -13.094 -19.828 1 96.31 182 THR B O 1
ATOM 3750 N N . ILE B 1 183 ? 11.562 -13.344 -17.812 1 95.69 183 ILE B N 1
ATOM 3751 C CA . ILE B 1 183 ? 12.43 -12.352 -17.172 1 95.69 183 ILE B CA 1
ATOM 3752 C C . ILE B 1 183 ? 13.867 -12.852 -17.172 1 95.69 183 ILE B C 1
ATOM 3754 O O . ILE B 1 183 ? 14.805 -12.094 -17.438 1 95.69 183 ILE B O 1
ATOM 3758 N N . LEU B 1 184 ? 14.023 -14.148 -16.859 1 93.5 184 LEU B N 1
ATOM 3759 C CA . LEU B 1 184 ? 15.359 -14.734 -16.859 1 93.5 184 LEU B CA 1
ATOM 3760 C C . LEU B 1 184 ? 16 -14.602 -18.234 1 93.5 184 LEU B C 1
ATOM 3762 O O . LEU B 1 184 ? 17.188 -14.258 -18.344 1 93.5 184 LEU B O 1
ATOM 3766 N N . ASN B 1 185 ? 15.273 -14.914 -19.25 1 93.12 185 ASN B N 1
ATOM 3767 C CA . ASN B 1 185 ? 15.773 -14.797 -20.609 1 93.12 185 ASN B CA 1
ATOM 3768 C C . ASN B 1 185 ? 16.266 -13.383 -20.906 1 93.12 185 ASN B C 1
ATOM 3770 O O . ASN B 1 185 ? 17.312 -13.195 -21.516 1 93.12 185 ASN B O 1
ATOM 3774 N N . LEU B 1 186 ? 15.516 -12.398 -20.516 1 93.06 186 LEU B N 1
ATOM 3775 C CA . LEU B 1 186 ? 15.867 -11 -20.75 1 93.06 186 LEU B CA 1
ATOM 3776 C C . LEU B 1 186 ? 17.141 -10.633 -20 1 93.06 186 LEU B C 1
ATOM 3778 O O . LEU B 1 186 ? 18.031 -9.992 -20.562 1 93.06 186 LEU B O 1
ATOM 3782 N N . ARG B 1 187 ? 17.203 -11.039 -18.812 1 91.19 187 ARG B N 1
ATOM 3783 C CA . ARG B 1 187 ? 18.328 -10.656 -17.969 1 91.19 187 ARG B CA 1
ATOM 3784 C C . ARG B 1 187 ? 19.609 -11.352 -18.406 1 91.19 187 ARG B C 1
ATOM 3786 O O . ARG B 1 187 ? 20.688 -10.75 -18.406 1 91.19 187 ARG B O 1
ATOM 3793 N N . GLU B 1 188 ? 19.5 -12.617 -18.734 1 89.69 188 GLU B N 1
ATOM 3794 C CA . GLU B 1 188 ? 20.672 -13.398 -19.109 1 89.69 188 GLU B CA 1
ATOM 3795 C C . GLU B 1 188 ? 20.953 -13.289 -20.609 1 89.69 188 GLU B C 1
ATOM 3797 O O . GLU B 1 188 ? 21.906 -13.891 -21.125 1 89.69 188 GLU B O 1
ATOM 3802 N N . GLN B 1 189 ? 20.125 -12.656 -21.297 1 90.69 189 GLN B N 1
ATOM 3803 C CA . GLN B 1 189 ? 20.266 -12.43 -22.719 1 90.69 189 GLN B CA 1
ATOM 3804 C C . GLN B 1 189 ? 20.438 -13.758 -23.469 1 90.69 189 GLN B C 1
ATOM 3806 O O . GLN B 1 189 ? 21.391 -13.922 -24.234 1 90.69 189 GLN B O 1
ATOM 3811 N N . MET B 1 190 ? 19.609 -14.641 -23.156 1 88.88 190 MET B N 1
ATOM 3812 C CA . MET B 1 190 ? 19.719 -15.984 -23.703 1 88.88 190 MET B CA 1
ATOM 3813 C C . MET B 1 190 ? 19.281 -16.016 -25.172 1 88.88 190 MET B C 1
ATOM 3815 O O . MET B 1 190 ? 19.453 -17.031 -25.844 1 88.88 190 MET B O 1
ATOM 3819 N N . GLY B 1 191 ? 18.734 -14.992 -25.672 1 85.25 191 GLY B N 1
ATOM 3820 C CA . GLY B 1 191 ? 18.422 -14.875 -27.078 1 85.25 191 GLY B CA 1
ATOM 3821 C C . GLY B 1 191 ? 17.156 -15.625 -27.469 1 85.25 191 GLY B C 1
ATOM 3822 O O . GLY B 1 191 ? 17 -16.016 -28.625 1 85.25 191 GLY B O 1
ATOM 3823 N N . LEU B 1 192 ? 16.406 -16.016 -26.625 1 82.81 192 LEU B N 1
ATOM 3824 C CA . LEU B 1 192 ? 15.164 -16.719 -26.906 1 82.81 192 LEU B CA 1
ATOM 3825 C C . LEU B 1 192 ? 14.023 -15.742 -27.141 1 82.81 192 LEU B C 1
ATOM 3827 O O . LEU B 1 192 ? 12.875 -16.031 -26.797 1 82.81 192 LEU B O 1
ATOM 3831 N N . ASP B 1 193 ? 14.352 -14.711 -27.859 1 72.62 193 ASP B N 1
ATOM 3832 C CA . ASP B 1 193 ? 13.398 -13.633 -28.078 1 72.62 193 ASP B CA 1
ATOM 3833 C C . ASP B 1 193 ? 12.188 -14.133 -28.875 1 72.62 193 ASP B C 1
ATOM 3835 O O . ASP B 1 193 ? 12.336 -14.938 -29.797 1 72.62 193 ASP B O 1
ATOM 3839 N N . GLY B 1 194 ? 11.023 -13.797 -28.453 1 76.56 194 GLY B N 1
ATOM 3840 C CA . GLY B 1 194 ? 9.812 -14.117 -29.188 1 76.56 194 GLY B CA 1
ATOM 3841 C C . GLY B 1 194 ? 9.195 -15.438 -28.766 1 76.56 194 GLY B C 1
ATOM 3842 O O . GLY B 1 194 ? 8.016 -15.688 -29.016 1 76.56 194 GLY B O 1
ATOM 3843 N N . ALA B 1 195 ? 9.93 -16.203 -28.094 1 85.69 195 ALA B N 1
ATOM 3844 C CA . ALA B 1 195 ? 9.398 -17.516 -27.734 1 85.69 195 ALA B CA 1
ATOM 3845 C C . ALA B 1 195 ? 8.867 -17.516 -26.312 1 85.69 195 ALA B C 1
ATOM 3847 O O . ALA B 1 195 ? 8.117 -18.422 -25.922 1 85.69 195 ALA B O 1
ATOM 3848 N N . LEU B 1 196 ? 9.266 -16.562 -25.609 1 93.69 196 LEU B N 1
ATOM 3849 C CA . LEU B 1 196 ? 8.859 -16.453 -24.219 1 93.69 196 LEU B CA 1
ATOM 3850 C C . LEU B 1 196 ? 8.094 -15.156 -23.969 1 93.69 196 LEU B C 1
ATOM 3852 O O . LEU B 1 196 ? 8.516 -14.086 -24.422 1 93.69 196 LEU B O 1
ATOM 3856 N N . SER B 1 197 ? 6.992 -15.328 -23.344 1 96.62 197 SER B N 1
ATOM 3857 C CA . SER B 1 197 ? 6.191 -14.18 -22.922 1 96.62 197 SER B CA 1
ATOM 3858 C C . SER B 1 197 ? 5.602 -14.391 -21.531 1 96.62 197 SER B C 1
ATOM 3860 O O . SER B 1 197 ? 5.16 -15.492 -21.203 1 96.62 197 SER B O 1
ATOM 3862 N N . SER B 1 198 ? 5.695 -13.273 -20.75 1 97.56 198 SER B N 1
ATOM 3863 C CA . SER B 1 198 ? 5.066 -13.32 -19.438 1 97.56 198 SER B CA 1
ATOM 3864 C C . SER B 1 198 ? 3.586 -13.68 -19.547 1 97.56 198 SER B C 1
ATOM 3866 O O . SER B 1 198 ? 2.895 -13.219 -20.453 1 97.56 198 SER B O 1
ATOM 3868 N N . ASP B 1 199 ? 3.141 -14.453 -18.625 1 97.88 199 ASP B N 1
ATOM 3869 C CA . ASP B 1 199 ? 1.729 -14.812 -18.562 1 97.88 199 ASP B CA 1
ATOM 3870 C C . ASP B 1 199 ? 0.938 -13.812 -17.734 1 97.88 199 ASP B C 1
ATOM 3872 O O . ASP B 1 199 ? -0.187 -14.102 -17.312 1 97.88 199 ASP B O 1
ATOM 3876 N N . CYS B 1 200 ? 1.441 -12.656 -17.453 1 98.38 200 CYS B N 1
ATOM 3877 C CA . CYS B 1 200 ? 0.813 -11.641 -16.625 1 98.38 200 CYS B CA 1
ATOM 3878 C C . CYS B 1 200 ? -0.602 -11.336 -17.094 1 98.38 200 CYS B C 1
ATOM 3880 O O . CYS B 1 200 ? -0.796 -10.875 -18.219 1 98.38 200 CYS B O 1
ATOM 3882 N N . ALA B 1 201 ? -1.574 -11.57 -16.188 1 98.62 201 ALA B N 1
ATOM 3883 C CA . ALA B 1 201 ? -2.977 -11.375 -16.547 1 98.62 201 ALA B CA 1
ATOM 3884 C C . ALA B 1 201 ? -3.85 -11.258 -15.297 1 98.62 201 ALA B C 1
ATOM 3886 O O . ALA B 1 201 ? -3.533 -11.828 -14.25 1 98.62 201 ALA B O 1
ATOM 3887 N N . VAL B 1 202 ? -4.934 -10.508 -15.461 1 98.75 202 VAL B N 1
ATOM 3888 C CA . VAL B 1 202 ? -5.961 -10.484 -14.422 1 98.75 202 VAL B CA 1
ATOM 3889 C C . VAL B 1 202 ? -6.742 -11.797 -14.438 1 98.75 202 VAL B C 1
ATOM 3891 O O . VAL B 1 202 ? -7.309 -12.172 -15.469 1 98.75 202 VAL B O 1
ATOM 3894 N N . LEU B 1 203 ? -6.852 -12.445 -13.305 1 98.75 203 LEU B N 1
ATOM 3895 C CA . LEU B 1 203 ? -7.41 -13.789 -13.242 1 98.75 203 LEU B CA 1
ATOM 3896 C C . LEU B 1 203 ? -8.867 -13.758 -12.797 1 98.75 203 LEU B C 1
ATOM 3898 O O . LEU B 1 203 ? -9.539 -14.789 -12.789 1 98.75 203 LEU B O 1
ATOM 3902 N N . THR B 1 204 ? -9.414 -12.578 -12.469 1 98.62 204 THR B N 1
ATOM 3903 C CA . THR B 1 204 ? -10.75 -12.43 -11.906 1 98.62 204 THR B CA 1
ATOM 3904 C C . THR B 1 204 ? -11.789 -13.086 -12.82 1 98.62 204 THR B C 1
ATOM 3906 O O . THR B 1 204 ? -12.625 -13.867 -12.352 1 98.62 204 THR B O 1
ATOM 3909 N N . PRO B 1 205 ? -11.773 -12.852 -14.148 1 98.38 205 PRO B N 1
ATOM 3910 C CA . PRO B 1 205 ? -12.797 -13.469 -15 1 98.38 205 PRO B CA 1
ATOM 3911 C C . PRO B 1 205 ? -12.766 -14.992 -14.945 1 98.38 205 PRO B C 1
ATOM 3913 O O . PRO B 1 205 ? -13.82 -15.633 -14.938 1 98.38 205 PRO B O 1
ATOM 3916 N N . LEU B 1 206 ? -11.617 -15.594 -14.922 1 98.56 206 LEU B N 1
ATOM 3917 C CA . LEU B 1 206 ? -11.492 -17.047 -14.812 1 98.56 206 LEU B CA 1
ATOM 3918 C C . LEU B 1 206 ? -12 -17.531 -13.461 1 98.56 206 LEU B C 1
ATOM 3920 O O . LEU B 1 206 ? -12.773 -18.5 -13.398 1 98.56 206 LEU B O 1
ATOM 3924 N N . ILE B 1 207 ? -11.602 -16.906 -12.375 1 98.44 207 ILE B N 1
ATOM 3925 C CA . ILE B 1 207 ? -11.953 -17.297 -11.016 1 98.44 207 ILE B CA 1
ATOM 3926 C C . ILE B 1 207 ? -13.461 -17.219 -10.82 1 98.44 207 ILE B C 1
ATOM 3928 O O . ILE B 1 207 ? -14.062 -18.078 -10.164 1 98.44 207 ILE B O 1
ATOM 3932 N N . GLN B 1 208 ? -14.094 -16.219 -11.414 1 96.5 208 GLN B N 1
ATOM 3933 C CA . GLN B 1 208 ? -15.531 -16.031 -11.289 1 96.5 208 GLN B CA 1
ATOM 3934 C C . GLN B 1 208 ? -16.281 -17.234 -11.859 1 96.5 208 GLN B C 1
ATOM 3936 O O . GLN B 1 208 ? -17.359 -17.594 -11.367 1 96.5 208 GLN B O 1
ATOM 3941 N N . THR B 1 209 ? -15.727 -17.859 -12.867 1 96.12 209 THR B N 1
ATOM 3942 C CA . THR B 1 209 ? -16.391 -19.016 -13.477 1 96.12 209 THR B CA 1
ATOM 3943 C C . THR B 1 209 ? -16.375 -20.219 -12.531 1 96.12 209 THR B C 1
ATOM 3945 O O . THR B 1 209 ? -17.125 -21.172 -12.711 1 96.12 209 THR B O 1
ATOM 3948 N N . LEU B 1 210 ? -15.508 -20.203 -11.547 1 97.75 210 LEU B N 1
ATOM 3949 C CA . LEU B 1 210 ? -15.336 -21.328 -10.633 1 97.75 210 LEU B CA 1
ATOM 3950 C C . LEU B 1 210 ? -16.297 -21.234 -9.461 1 97.75 210 LEU B C 1
ATOM 3952 O O . LEU B 1 210 ? -16.547 -22.219 -8.773 1 97.75 210 LEU B O 1
ATOM 3956 N N . ARG B 1 211 ? -16.828 -20.094 -9.195 1 95.69 211 ARG B N 1
ATOM 3957 C CA . ARG B 1 211 ? -17.609 -19.812 -7.992 1 95.69 211 ARG B CA 1
ATOM 3958 C C . ARG B 1 211 ? -18.828 -20.734 -7.898 1 95.69 211 ARG B C 1
ATOM 3960 O O . ARG B 1 211 ? -19.125 -21.281 -6.836 1 95.69 211 ARG B O 1
ATOM 3967 N N . PRO B 1 212 ? -19.5 -20.984 -9.031 1 94.56 212 PRO B N 1
ATOM 3968 C CA . PRO B 1 212 ? -20.703 -21.797 -8.938 1 94.56 212 PRO B CA 1
ATOM 3969 C C . PRO B 1 212 ? -20.391 -23.297 -8.805 1 94.56 212 PRO B C 1
ATOM 3971 O O . PRO B 1 212 ? -21.297 -24.094 -8.547 1 94.56 212 PRO B O 1
ATOM 3974 N N . LEU B 1 213 ? -19.125 -23.656 -9.008 1 95.75 213 LEU B N 1
ATOM 3975 C CA . LEU B 1 213 ? -18.766 -25.062 -9 1 95.75 213 LEU B CA 1
ATOM 3976 C C . LEU B 1 213 ? -18.609 -25.578 -7.574 1 95.75 213 LEU B C 1
ATOM 3978 O O . LEU B 1 213 ? -18.094 -24.875 -6.703 1 95.75 213 LEU B O 1
ATOM 3982 N N . SER B 1 214 ? -19.062 -26.75 -7.496 1 93.25 214 SER B N 1
ATOM 3983 C CA . SER B 1 214 ? -18.812 -27.438 -6.227 1 93.25 214 SER B CA 1
ATOM 3984 C C . SER B 1 214 ? -17.422 -28.078 -6.211 1 93.25 214 SER B C 1
ATOM 3986 O O . SER B 1 214 ? -16.828 -28.312 -7.266 1 93.25 214 SER B O 1
ATOM 3988 N N . GLY B 1 215 ? -16.812 -28.219 -5.082 1 96.06 215 GLY B N 1
ATOM 3989 C CA . GLY B 1 215 ? -15.609 -29.031 -4.934 1 96.06 215 GLY B CA 1
ATOM 3990 C C . GLY B 1 215 ? -14.344 -28.188 -4.871 1 96.06 215 GLY B C 1
ATOM 3991 O O . GLY B 1 215 ? -13.297 -28.688 -4.449 1 96.06 215 GLY B O 1
ATOM 3992 N N . VAL B 1 216 ? -14.391 -26.906 -5.383 1 98.31 216 VAL B N 1
ATOM 3993 C CA . VAL B 1 216 ? -13.219 -26.031 -5.254 1 98.31 216 VAL B CA 1
ATOM 3994 C C . VAL B 1 216 ? -12.984 -25.703 -3.781 1 98.31 216 VAL B C 1
ATOM 3996 O O . VAL B 1 216 ? -13.875 -25.188 -3.104 1 98.31 216 VAL B O 1
ATOM 3999 N N . LYS B 1 217 ? -11.828 -25.984 -3.34 1 98.19 217 LYS B N 1
ATOM 4000 C CA . LYS B 1 217 ? -11.57 -25.859 -1.909 1 98.19 217 LYS B CA 1
ATOM 4001 C C . LYS B 1 217 ? -10.641 -24.688 -1.621 1 98.19 217 LYS B C 1
ATOM 4003 O O . LYS B 1 217 ? -10.812 -23.984 -0.627 1 98.19 217 LYS B O 1
ATOM 4008 N N . ALA B 1 218 ? -9.648 -24.5 -2.426 1 98.06 218 ALA B N 1
ATOM 4009 C CA . ALA B 1 218 ? -8.664 -23.438 -2.23 1 98.06 218 ALA B CA 1
ATOM 4010 C C . ALA B 1 218 ? -8.031 -23.031 -3.557 1 98.06 218 ALA B C 1
ATOM 4012 O O . ALA B 1 218 ? -7.883 -23.844 -4.465 1 98.06 218 ALA B O 1
ATOM 4013 N N . LEU B 1 219 ? -7.703 -21.734 -3.656 1 97.75 219 LEU B N 1
ATOM 4014 C CA . LEU B 1 219 ? -7 -21.141 -4.793 1 97.75 219 LEU B CA 1
ATOM 4015 C C . LEU B 1 219 ? -5.812 -20.312 -4.324 1 97.75 219 LEU B C 1
ATOM 4017 O O . LEU B 1 219 ? -5.871 -19.672 -3.271 1 97.75 219 LEU B O 1
ATOM 4021 N N . ARG B 1 220 ? -4.789 -20.328 -5.105 1 97.88 220 ARG B N 1
ATOM 4022 C CA . ARG B 1 220 ? -3.65 -19.422 -4.977 1 97.88 220 ARG B CA 1
ATOM 4023 C C . ARG B 1 220 ? -3.08 -19.062 -6.344 1 97.88 220 ARG B C 1
ATOM 4025 O O . ARG B 1 220 ? -3.18 -19.844 -7.293 1 97.88 220 ARG B O 1
ATOM 4032 N N . ASP B 1 221 ? -2.588 -17.859 -6.457 1 97.75 221 ASP B N 1
ATOM 4033 C CA . ASP B 1 221 ? -1.803 -17.547 -7.645 1 97.75 221 ASP B CA 1
ATOM 4034 C C . ASP B 1 221 ? -0.339 -17.938 -7.457 1 97.75 221 ASP B C 1
ATOM 4036 O O . ASP B 1 221 ? 0.205 -17.828 -6.355 1 97.75 221 ASP B O 1
ATOM 4040 N N . ALA B 1 222 ? 0.297 -18.438 -8.438 1 96.88 222 ALA B N 1
ATOM 4041 C CA . ALA B 1 222 ? 1.641 -19 -8.359 1 96.88 222 ALA B CA 1
ATOM 4042 C C . ALA B 1 222 ? 2.697 -17.953 -8.719 1 96.88 222 ALA B C 1
ATOM 4044 O O . ALA B 1 222 ? 3.418 -18.109 -9.711 1 96.88 222 ALA B O 1
ATOM 4045 N N . THR B 1 223 ? 2.873 -16.984 -7.863 1 95.94 223 THR B N 1
ATOM 4046 C CA . THR B 1 223 ? 3.838 -15.922 -8.133 1 95.94 223 THR B CA 1
ATOM 4047 C C . THR B 1 223 ? 5.242 -16.344 -7.715 1 95.94 223 THR B C 1
ATOM 4049 O O . THR B 1 223 ? 5.773 -17.344 -8.227 1 95.94 223 THR B O 1
ATOM 4052 N N . ARG B 1 224 ? 6.023 -15.656 -6.934 1 93.06 224 ARG B N 1
ATOM 4053 C CA . ARG B 1 224 ? 7.371 -16 -6.5 1 93.06 224 ARG B CA 1
ATOM 4054 C C . ARG B 1 224 ? 7.383 -17.344 -5.781 1 93.06 224 ARG B C 1
ATOM 4056 O O . ARG B 1 224 ? 6.527 -17.609 -4.934 1 93.06 224 ARG B O 1
ATOM 4063 N N . GLY B 1 225 ? 8.328 -18.094 -6.137 1 93.38 225 GLY B N 1
ATOM 4064 C CA . GLY B 1 225 ? 8.445 -19.438 -5.602 1 93.38 225 GLY B CA 1
ATOM 4065 C C . GLY B 1 225 ? 7.684 -20.469 -6.41 1 93.38 225 GLY B C 1
ATOM 4066 O O . GLY B 1 225 ? 7.875 -21.672 -6.227 1 93.38 225 GLY B O 1
ATOM 4067 N N . GLY B 1 226 ? 6.785 -20 -7.266 1 95.88 226 GLY B N 1
ATOM 4068 C CA . GLY B 1 226 ? 6.094 -20.859 -8.219 1 95.88 226 GLY B CA 1
ATOM 4069 C C . GLY B 1 226 ? 5.125 -21.828 -7.566 1 95.88 226 GLY B C 1
ATOM 4070 O O . GLY B 1 226 ? 4.656 -21.578 -6.449 1 95.88 226 GLY B O 1
ATOM 4071 N N . VAL B 1 227 ? 4.805 -22.844 -8.32 1 97.94 227 VAL B N 1
ATOM 4072 C CA . VAL B 1 227 ? 3.865 -23.875 -7.875 1 97.94 227 VAL B CA 1
ATOM 4073 C C . VAL B 1 227 ? 4.438 -24.609 -6.664 1 97.94 227 VAL B C 1
ATOM 4075 O O . VAL B 1 227 ? 3.695 -25 -5.758 1 97.94 227 VAL B O 1
ATOM 4078 N N . ASN B 1 228 ? 5.754 -24.75 -6.629 1 97.31 228 ASN B N 1
ATOM 4079 C CA . ASN B 1 228 ? 6.406 -25.391 -5.5 1 97.31 228 ASN B CA 1
ATOM 4080 C C . ASN B 1 228 ? 6.117 -24.672 -4.191 1 97.31 228 ASN B C 1
ATOM 4082 O O . ASN B 1 228 ? 5.758 -25.297 -3.191 1 97.31 228 ASN B O 1
ATOM 4086 N N . ALA B 1 229 ? 6.246 -23.375 -4.18 1 95.38 229 ALA B N 1
ATOM 4087 C CA . ALA B 1 229 ? 5.965 -22.594 -2.982 1 95.38 229 ALA B CA 1
ATOM 4088 C C . ALA B 1 229 ? 4.508 -22.75 -2.557 1 95.38 229 ALA B C 1
ATOM 4090 O O . ALA B 1 229 ? 4.215 -22.891 -1.367 1 95.38 229 ALA B O 1
ATOM 4091 N N . VAL B 1 230 ? 3.586 -22.719 -3.498 1 97.38 230 VAL B N 1
ATOM 4092 C CA . VAL B 1 230 ? 2.164 -22.859 -3.197 1 97.38 230 VAL B CA 1
ATOM 4093 C C . VAL B 1 230 ? 1.904 -24.234 -2.584 1 97.38 230 VAL B C 1
ATOM 4095 O O . VAL B 1 230 ? 1.158 -24.359 -1.609 1 97.38 230 VAL B O 1
ATOM 4098 N N . ALA B 1 231 ? 2.537 -25.281 -3.186 1 98.06 231 ALA B N 1
ATOM 4099 C CA . ALA B 1 231 ? 2.381 -26.625 -2.645 1 98.06 231 ALA B CA 1
ATOM 4100 C C . ALA B 1 231 ? 2.828 -26.688 -1.187 1 98.06 231 ALA B C 1
ATOM 4102 O O . ALA B 1 231 ? 2.158 -27.297 -0.352 1 98.06 231 ALA B O 1
ATOM 4103 N N . HIS B 1 232 ? 3.898 -26.047 -0.884 1 96.62 232 HIS B N 1
ATOM 4104 C CA . HIS B 1 232 ? 4.402 -26.016 0.484 1 96.62 232 HIS B CA 1
ATOM 4105 C C . HIS B 1 232 ? 3.465 -25.25 1.404 1 96.62 232 HIS B C 1
ATOM 4107 O O . HIS B 1 232 ? 3.252 -25.641 2.553 1 96.62 232 HIS B O 1
ATOM 4113 N N . GLU B 1 233 ? 2.947 -24.172 0.889 1 95.19 233 GLU B N 1
ATOM 4114 C CA . GLU B 1 233 ? 1.992 -23.391 1.672 1 95.19 233 GLU B CA 1
ATOM 4115 C C . GLU B 1 233 ? 0.738 -24.203 1.981 1 95.19 233 GLU B C 1
ATOM 4117 O O . GLU B 1 233 ? 0.269 -24.219 3.121 1 95.19 233 GLU B O 1
ATOM 4122 N N . PHE B 1 234 ? 0.182 -24.844 0.934 1 97.38 234 PHE B N 1
ATOM 4123 C CA . PHE B 1 234 ? -1 -25.672 1.114 1 97.38 234 PHE B CA 1
ATOM 4124 C C . PHE B 1 234 ? -0.732 -26.781 2.127 1 97.38 234 PHE B C 1
ATOM 4126 O O . PHE B 1 234 ? -1.546 -27.031 3.021 1 97.38 234 PHE B O 1
ATOM 4133 N N . ALA B 1 235 ? 0.4 -27.422 1.97 1 97.19 235 ALA B N 1
ATOM 4134 C CA . ALA B 1 235 ? 0.755 -28.516 2.869 1 97.19 235 ALA B CA 1
ATOM 4135 C C . ALA B 1 235 ? 0.873 -28.016 4.309 1 97.19 235 ALA B C 1
ATOM 4137 O O . ALA B 1 235 ? 0.289 -28.609 5.223 1 97.19 235 ALA B O 1
ATOM 4138 N N . ALA B 1 236 ? 1.566 -26.953 4.5 1 94.06 236 ALA B N 1
ATOM 4139 C CA . ALA B 1 236 ? 1.798 -26.406 5.836 1 94.06 236 ALA B CA 1
ATOM 4140 C C . ALA B 1 236 ? 0.484 -26 6.496 1 94.06 236 ALA B C 1
ATOM 4142 O O . ALA B 1 236 ? 0.253 -26.297 7.672 1 94.06 236 ALA B O 1
ATOM 4143 N N . ALA B 1 237 ? -0.338 -25.375 5.754 1 93.19 237 ALA B N 1
ATOM 4144 C CA . ALA B 1 237 ? -1.566 -24.812 6.309 1 93.19 237 ALA B CA 1
ATOM 4145 C C . ALA B 1 237 ? -2.6 -25.906 6.57 1 93.19 237 ALA B C 1
ATOM 4147 O O . ALA B 1 237 ? -3.354 -25.828 7.543 1 93.19 237 ALA B O 1
ATOM 4148 N N . SER B 1 238 ? -2.658 -26.922 5.758 1 95.25 238 SER B N 1
ATOM 4149 C CA . SER B 1 238 ? -3.686 -27.953 5.863 1 95.25 238 SER B CA 1
ATOM 4150 C C . SER B 1 238 ? -3.246 -29.078 6.797 1 95.25 238 SER B C 1
ATOM 4152 O O . SER B 1 238 ? -4.078 -29.844 7.285 1 95.25 238 SER B O 1
ATOM 4154 N N . GLY B 1 239 ? -1.932 -29.203 6.953 1 95.56 239 GLY B N 1
ATOM 4155 C CA . GLY B 1 239 ? -1.391 -30.328 7.699 1 95.56 239 GLY B CA 1
ATOM 4156 C C . GLY B 1 239 ? -1.304 -31.594 6.879 1 95.56 239 GLY B C 1
ATOM 4157 O O . GLY B 1 239 ? -0.918 -32.656 7.395 1 95.56 239 GLY B O 1
ATOM 4158 N N . CYS B 1 240 ? -1.633 -31.531 5.613 1 97.62 240 CYS B N 1
ATOM 4159 C CA . CYS B 1 240 ? -1.556 -32.656 4.688 1 97.62 240 CYS B CA 1
ATOM 4160 C C . CYS B 1 240 ? -0.259 -32.625 3.887 1 97.62 240 CYS B C 1
ATOM 4162 O O . CYS B 1 240 ? 0.57 -31.734 4.086 1 97.62 240 CYS B O 1
ATOM 4164 N N . GLY B 1 241 ? -0.045 -33.688 3.15 1 98.25 241 GLY B N 1
ATOM 4165 C CA . GLY B 1 241 ? 1.035 -33.688 2.176 1 98.25 241 GLY B CA 1
ATOM 4166 C C . GLY B 1 241 ? 0.555 -33.5 0.751 1 98.25 241 GLY B C 1
ATOM 4167 O O . GLY B 1 241 ? -0.646 -33.562 0.48 1 98.25 241 GLY B O 1
ATOM 4168 N N . ILE B 1 242 ? 1.48 -33.156 -0.104 1 98.56 242 ILE B N 1
ATOM 4169 C CA . ILE B 1 242 ? 1.178 -32.969 -1.518 1 98.56 242 ILE B CA 1
ATOM 4170 C C . ILE B 1 242 ? 2.145 -33.781 -2.371 1 98.56 242 ILE B C 1
ATOM 4172 O O . ILE B 1 242 ? 3.357 -33.75 -2.16 1 98.56 242 ILE B O 1
ATOM 4176 N N . GLU B 1 243 ? 1.658 -34.531 -3.24 1 98.62 243 GLU B N 1
ATOM 4177 C CA . GLU B 1 243 ? 2.449 -35.25 -4.223 1 98.62 243 GLU B CA 1
ATOM 4178 C C . GLU B 1 243 ? 2.178 -34.75 -5.637 1 98.62 243 GLU B C 1
ATOM 4180 O O . GLU B 1 243 ? 1.047 -34.844 -6.125 1 98.62 243 GLU B O 1
ATOM 4185 N N . LEU B 1 244 ? 3.215 -34.25 -6.301 1 98.56 244 LEU B N 1
ATOM 4186 C CA . LEU B 1 244 ? 3.121 -33.719 -7.656 1 98.56 244 LEU B CA 1
ATOM 4187 C C . LEU B 1 244 ? 3.602 -34.75 -8.68 1 98.56 244 LEU B C 1
ATOM 4189 O O . LEU B 1 244 ? 4.676 -35.344 -8.516 1 98.56 244 LEU B O 1
ATOM 4193 N N . GLN B 1 245 ? 2.865 -34.938 -9.711 1 97.75 245 GLN B N 1
ATOM 4194 C CA . GLN B 1 245 ? 3.213 -35.875 -10.781 1 97.75 245 GLN B CA 1
ATOM 4195 C C . GLN B 1 245 ? 4.027 -35.188 -11.867 1 97.75 245 GLN B C 1
ATOM 4197 O O . GLN B 1 245 ? 3.496 -34.406 -12.641 1 97.75 245 GLN B O 1
ATOM 4202 N N . GLU B 1 246 ? 5.246 -35.594 -12.047 1 96.06 246 GLU B N 1
ATOM 4203 C CA . GLU B 1 246 ? 6.152 -34.938 -12.992 1 96.06 246 GLU B CA 1
ATOM 4204 C C . GLU B 1 246 ? 5.629 -35.031 -14.422 1 96.06 246 GLU B C 1
ATOM 4206 O O . GLU B 1 246 ? 5.75 -34.094 -15.195 1 96.06 246 GLU B O 1
ATOM 4211 N N . ALA B 1 247 ? 5.051 -36.094 -14.727 1 95.31 247 ALA B N 1
ATOM 4212 C CA . ALA B 1 247 ? 4.641 -36.375 -16.094 1 95.31 247 ALA B CA 1
ATOM 4213 C C . ALA B 1 247 ? 3.471 -35.5 -16.516 1 95.31 247 ALA B C 1
ATOM 4215 O O . ALA B 1 247 ? 3.205 -35.344 -17.719 1 95.31 247 ALA B O 1
ATOM 4216 N N . THR B 1 248 ? 2.771 -34.938 -15.602 1 96.69 248 THR B N 1
ATOM 4217 C CA . THR B 1 248 ? 1.546 -34.219 -15.945 1 96.69 248 THR B CA 1
ATOM 4218 C C . THR B 1 248 ? 1.746 -32.719 -15.836 1 96.69 248 THR B C 1
ATOM 4220 O O . THR B 1 248 ? 0.827 -31.938 -16.109 1 96.69 248 THR B O 1
ATOM 4223 N N . LEU B 1 249 ? 2.895 -32.281 -15.438 1 97.81 249 LEU B N 1
ATOM 4224 C CA . LEU B 1 249 ? 3.152 -30.844 -15.312 1 97.81 249 LEU B CA 1
ATOM 4225 C C . LEU B 1 249 ? 3.117 -30.172 -16.672 1 97.81 249 LEU B C 1
ATOM 4227 O O . LEU B 1 249 ? 3.881 -30.531 -17.578 1 97.81 249 LEU B O 1
ATOM 4231 N N . PRO B 1 250 ? 2.219 -29.203 -16.844 1 98.62 250 PRO B N 1
ATOM 4232 C CA . PRO B 1 250 ? 2.215 -28.469 -18.109 1 98.62 250 PRO B CA 1
ATOM 4233 C C . PRO B 1 250 ? 3.334 -27.438 -18.203 1 98.62 250 PRO B C 1
ATOM 4235 O O . PRO B 1 250 ? 3.314 -26.438 -17.469 1 98.62 250 PRO B O 1
ATOM 4238 N N . VAL B 1 251 ? 4.305 -27.641 -19.016 1 97.88 251 VAL B N 1
ATOM 4239 C CA . VAL B 1 251 ? 5.426 -26.719 -19.234 1 97.88 251 VAL B CA 1
ATOM 4240 C C . VAL B 1 251 ? 5.641 -26.5 -20.719 1 97.88 251 VAL B C 1
ATOM 4242 O O . VAL B 1 251 ? 5.738 -27.469 -21.484 1 97.88 251 VAL B O 1
ATOM 4245 N N . ASN B 1 252 ? 5.672 -25.219 -21.109 1 95.38 252 ASN B N 1
ATOM 4246 C CA . ASN B 1 252 ? 5.984 -24.906 -22.5 1 95.38 252 ASN B CA 1
ATOM 4247 C C . ASN B 1 252 ? 7.379 -25.406 -22.891 1 95.38 252 ASN B C 1
ATOM 4249 O O . ASN B 1 252 ? 8.289 -25.391 -22.062 1 95.38 252 ASN B O 1
ATOM 4253 N N . ASP B 1 253 ? 7.551 -25.734 -24.125 1 95.25 253 ASP B N 1
ATOM 4254 C CA . ASP B 1 253 ? 8.805 -26.297 -24.625 1 95.25 253 ASP B CA 1
ATOM 4255 C C . ASP B 1 253 ? 9.969 -25.328 -24.391 1 95.25 253 ASP B C 1
ATOM 4257 O O . ASP B 1 253 ? 11.07 -25.75 -24.031 1 95.25 253 ASP B O 1
ATOM 4261 N N . THR B 1 254 ? 9.695 -24.109 -24.656 1 95.62 254 THR B N 1
ATOM 4262 C CA . THR B 1 254 ? 10.758 -23.109 -24.5 1 95.62 254 THR B CA 1
ATOM 4263 C C . THR B 1 254 ? 11.18 -23 -23.031 1 95.62 254 THR B C 1
ATOM 4265 O O . THR B 1 254 ? 12.375 -22.906 -22.734 1 95.62 254 THR B O 1
ATOM 4268 N N . VAL B 1 255 ? 10.195 -23 -22.109 1 96.44 255 VAL B N 1
ATOM 4269 C CA . VAL B 1 255 ? 10.492 -22.969 -20.688 1 96.44 255 VAL B CA 1
ATOM 4270 C C . VAL B 1 255 ? 11.273 -24.203 -20.281 1 96.44 255 VAL B C 1
ATOM 4272 O O . VAL B 1 255 ? 12.258 -24.125 -19.531 1 96.44 255 VAL B O 1
ATOM 4275 N N . ARG B 1 256 ? 10.883 -25.328 -20.781 1 95.25 256 ARG B N 1
ATOM 4276 C CA . ARG B 1 256 ? 11.594 -26.578 -20.516 1 95.25 256 ARG B CA 1
ATOM 4277 C C . ARG B 1 256 ? 13.055 -26.469 -20.953 1 95.25 256 ARG B C 1
ATOM 4279 O O . ARG B 1 256 ? 13.953 -26.906 -20.234 1 95.25 256 ARG B O 1
ATOM 4286 N N . GLY B 1 257 ? 13.25 -25.969 -22.141 1 93.44 257 GLY B N 1
ATOM 4287 C CA . GLY B 1 257 ? 14.602 -25.781 -22.656 1 93.44 257 GLY B CA 1
ATOM 4288 C C . GLY B 1 257 ? 15.461 -24.906 -21.766 1 93.44 257 GLY B C 1
ATOM 4289 O O . GLY B 1 257 ? 16.609 -25.234 -21.484 1 93.44 257 GLY B O 1
ATOM 4290 N N . VAL B 1 258 ? 14.891 -23.812 -21.312 1 92.19 258 VAL B N 1
ATOM 4291 C CA . VAL B 1 258 ? 15.602 -22.891 -20.438 1 92.19 258 VAL B CA 1
ATOM 4292 C C . VAL B 1 258 ? 15.984 -23.594 -19.141 1 92.19 258 VAL B C 1
ATOM 4294 O O . VAL B 1 258 ? 17.109 -23.469 -18.672 1 92.19 258 VAL B O 1
ATOM 4297 N N . CYS B 1 259 ? 15.07 -24.312 -18.562 1 93.12 259 CYS B N 1
ATOM 4298 C CA . CYS B 1 259 ? 15.305 -25.031 -17.312 1 93.12 259 CYS B CA 1
ATOM 4299 C C . CYS B 1 259 ? 16.406 -26.062 -17.484 1 93.12 259 CYS B C 1
ATOM 4301 O O . CYS B 1 259 ? 17.297 -26.188 -16.6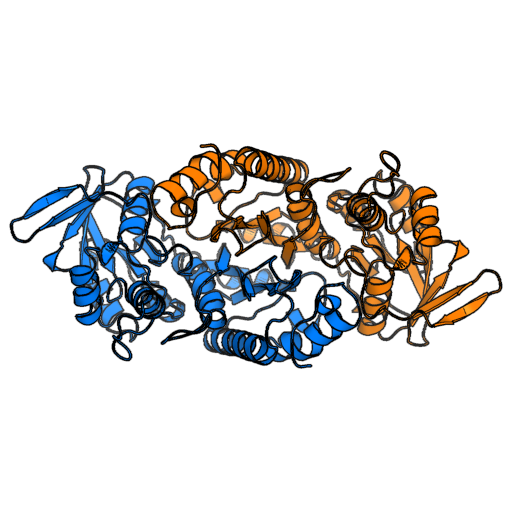25 1 93.12 259 CYS B O 1
ATOM 4303 N N . GLU B 1 260 ? 16.312 -26.781 -18.547 1 92.12 260 GLU B N 1
ATOM 4304 C CA . GLU B 1 260 ? 17.328 -27.781 -18.812 1 92.12 260 GLU B CA 1
ATOM 4305 C C . GLU B 1 260 ? 18.703 -27.156 -18.969 1 92.12 260 GLU B C 1
ATOM 4307 O O . GLU B 1 260 ? 19.688 -27.641 -18.406 1 92.12 260 GLU B O 1
ATOM 4312 N N . LEU B 1 261 ? 18.781 -26.141 -19.719 1 89.75 261 LEU B N 1
ATOM 4313 C CA . LEU B 1 261 ? 20.031 -25.438 -19.984 1 89.75 261 LEU B CA 1
ATOM 4314 C C . LEU B 1 261 ? 20.656 -24.906 -18.703 1 89.75 261 LEU B C 1
ATOM 4316 O O . LEU B 1 261 ? 21.891 -24.938 -18.547 1 89.75 261 LEU B O 1
ATOM 4320 N N . LEU B 1 262 ? 19.812 -24.484 -17.781 1 90.38 262 LEU B N 1
ATOM 4321 C CA . LEU B 1 262 ? 20.344 -23.797 -16.609 1 90.38 262 LEU B CA 1
ATOM 4322 C C . LEU B 1 262 ? 20.281 -24.688 -15.367 1 90.38 262 LEU B C 1
ATOM 4324 O O . LEU B 1 262 ? 20.75 -24.297 -14.297 1 90.38 262 LEU B O 1
ATOM 4328 N N . GLY B 1 263 ? 19.75 -25.875 -15.492 1 91.06 263 GLY B N 1
ATOM 4329 C CA . GLY B 1 263 ? 19.609 -26.781 -14.359 1 91.06 263 GLY B CA 1
ATOM 4330 C C . GLY B 1 263 ? 18.594 -26.297 -13.336 1 91.06 263 GLY B C 1
ATOM 4331 O O . GLY B 1 263 ? 18.844 -26.375 -12.133 1 91.06 263 GLY B O 1
ATOM 4332 N N . LEU B 1 264 ? 17.594 -25.688 -13.852 1 93.12 264 LEU B N 1
ATOM 4333 C CA . LEU B 1 264 ? 16.547 -25.172 -12.977 1 93.12 264 LEU B CA 1
ATOM 4334 C C . LEU B 1 264 ? 15.25 -25.953 -13.148 1 93.12 264 LEU B C 1
ATOM 4336 O O . LEU B 1 264 ? 15.164 -26.828 -14.008 1 93.12 264 LEU B O 1
ATOM 4340 N N . ASP B 1 265 ? 14.344 -25.766 -12.258 1 94.38 265 ASP B N 1
ATOM 4341 C CA . ASP B 1 265 ? 13.062 -26.453 -12.281 1 94.38 265 ASP B CA 1
ATOM 4342 C C . ASP B 1 265 ? 11.906 -25.484 -12.492 1 94.38 265 ASP B C 1
ATOM 4344 O O . ASP B 1 265 ? 11.734 -24.547 -11.719 1 94.38 265 ASP B O 1
ATOM 4348 N N . ALA B 1 266 ? 11.078 -25.781 -13.477 1 95.94 266 ALA B N 1
ATOM 4349 C CA . ALA B 1 266 ? 9.953 -24.922 -13.828 1 95.94 266 ALA B CA 1
ATOM 4350 C C . ALA B 1 266 ? 8.992 -24.766 -12.656 1 95.94 266 ALA B C 1
ATOM 4352 O O . ALA B 1 266 ? 8.328 -23.734 -12.523 1 95.94 266 ALA B O 1
ATOM 4353 N N . LEU B 1 267 ? 8.984 -25.719 -11.727 1 96.62 267 LEU B N 1
ATOM 4354 C CA . LEU B 1 267 ? 8.117 -25.688 -10.555 1 96.62 267 LEU B CA 1
ATOM 4355 C C . LEU B 1 267 ? 8.438 -24.5 -9.656 1 96.62 267 LEU B C 1
ATOM 4357 O O . LEU B 1 267 ? 7.586 -24.047 -8.891 1 96.62 267 LEU B O 1
ATOM 4361 N N . ASN B 1 268 ? 9.641 -24 -9.758 1 95.56 268 ASN B N 1
ATOM 4362 C CA . ASN B 1 268 ? 10.094 -22.922 -8.883 1 95.56 268 ASN B CA 1
ATOM 4363 C C . ASN B 1 268 ? 9.961 -21.562 -9.555 1 95.56 268 ASN B C 1
ATOM 4365 O O . ASN B 1 268 ? 10.164 -20.531 -8.914 1 95.56 268 ASN B O 1
ATOM 4369 N N . PHE B 1 269 ? 9.633 -21.531 -10.859 1 95.44 269 PHE B N 1
ATOM 4370 C CA . PHE B 1 269 ? 9.547 -20.281 -11.602 1 95.44 269 PHE B CA 1
ATOM 4371 C C . PHE B 1 269 ? 8.219 -19.594 -11.344 1 95.44 269 PHE B C 1
ATOM 4373 O O . PHE B 1 269 ? 7.176 -20.234 -11.273 1 95.44 269 PHE B O 1
ATOM 4380 N N . ALA B 1 270 ? 8.312 -18.328 -11.281 1 96.19 270 ALA B N 1
ATOM 4381 C CA . ALA B 1 270 ? 7.129 -17.5 -11.008 1 96.19 270 ALA B CA 1
ATOM 4382 C C . ALA B 1 270 ? 6.199 -17.484 -12.219 1 96.19 270 ALA B C 1
ATOM 4384 O O . ALA B 1 270 ? 6.66 -17.531 -13.367 1 96.19 270 ALA B O 1
ATOM 4385 N N . ASN B 1 271 ? 4.98 -17.469 -11.961 1 97.62 271 ASN B N 1
ATOM 4386 C CA . ASN B 1 271 ? 3.912 -17.047 -12.859 1 97.62 271 ASN B CA 1
ATOM 4387 C C . ASN B 1 271 ? 3.203 -15.797 -12.344 1 97.62 271 ASN B C 1
ATOM 4389 O O . ASN B 1 271 ? 3.25 -15.508 -11.141 1 97.62 271 ASN B O 1
ATOM 4393 N N . GLU B 1 272 ? 2.527 -15.023 -13.211 1 98.12 272 GLU B N 1
ATOM 4394 C CA . GLU B 1 272 ? 1.753 -13.852 -12.828 1 98.12 272 GLU B CA 1
ATOM 4395 C C . GLU B 1 272 ? 0.355 -13.883 -13.438 1 98.12 272 GLU B C 1
ATOM 4397 O O . GLU B 1 272 ? -0.318 -12.852 -13.516 1 98.12 272 GLU B O 1
ATOM 4402 N N . GLY B 1 273 ? -0.011 -15.008 -13.883 1 98.25 273 GLY B N 1
ATOM 4403 C CA . GLY B 1 273 ? -1.315 -15.227 -14.492 1 98.25 273 GLY B CA 1
ATOM 4404 C C . GLY B 1 273 ? -1.769 -16.672 -14.43 1 98.25 273 GLY B C 1
ATOM 4405 O O . GLY B 1 273 ? -2.449 -17.156 -15.344 1 98.25 273 GLY B O 1
ATOM 4406 N N . LYS B 1 274 ? -1.327 -17.391 -13.391 1 98.56 274 LYS B N 1
ATOM 4407 C CA . LYS B 1 274 ? -1.704 -18.797 -13.234 1 98.56 274 LYS B CA 1
ATOM 4408 C C . LYS B 1 274 ? -2.205 -19.094 -11.828 1 98.56 274 LYS B C 1
ATOM 4410 O O . LYS B 1 274 ? -1.713 -18.5 -10.859 1 98.56 274 LYS B O 1
ATOM 4415 N N . LEU B 1 275 ? -3.141 -20.016 -11.727 1 98.62 275 LEU B N 1
ATOM 4416 C CA . LEU B 1 275 ? -3.748 -20.438 -10.469 1 98.62 275 LEU B CA 1
ATOM 4417 C C . LEU B 1 275 ? -3.312 -21.859 -10.109 1 98.62 275 LEU B C 1
ATOM 4419 O O . LEU B 1 275 ? -3.104 -22.703 -10.992 1 98.62 275 LEU B O 1
ATOM 4423 N N . VAL B 1 276 ? -3.154 -22.109 -8.852 1 98.75 276 VAL B N 1
ATOM 4424 C CA . VAL B 1 276 ? -3.125 -23.453 -8.273 1 98.75 276 VAL B CA 1
ATOM 4425 C C . VAL B 1 276 ? -4.398 -23.688 -7.461 1 98.75 276 VAL B C 1
ATOM 4427 O O . VAL B 1 276 ? -4.781 -22.859 -6.633 1 98.75 276 VAL B O 1
ATOM 4430 N N . LEU B 1 277 ? -5.059 -24.797 -7.707 1 98.75 277 LEU B N 1
ATOM 4431 C CA . LEU B 1 277 ? -6.316 -25.109 -7.043 1 98.75 277 LEU B CA 1
ATOM 4432 C C . LEU B 1 277 ? -6.23 -26.438 -6.312 1 98.75 277 LEU B C 1
ATOM 4434 O O . LEU B 1 277 ? -5.66 -27.406 -6.832 1 98.75 277 LEU B O 1
ATOM 4438 N N . ALA B 1 278 ? -6.734 -26.516 -5.156 1 98.81 278 ALA B N 1
ATOM 4439 C CA . ALA B 1 278 ? -7.105 -27.766 -4.516 1 98.81 278 ALA B CA 1
ATOM 4440 C C . ALA B 1 278 ? -8.594 -28.062 -4.707 1 98.81 278 ALA B C 1
ATOM 4442 O O . ALA B 1 278 ? -9.438 -27.219 -4.395 1 98.81 278 ALA B O 1
ATOM 4443 N N . VAL B 1 279 ? -8.898 -29.219 -5.211 1 98.81 279 VAL B N 1
ATOM 4444 C CA . VAL B 1 279 ? -10.258 -29.562 -5.602 1 98.81 279 VAL B CA 1
ATOM 4445 C C . VAL B 1 279 ? -10.609 -30.953 -5.094 1 98.81 279 VAL B C 1
ATOM 4447 O O . VAL B 1 279 ? -9.766 -31.859 -5.078 1 98.81 279 VAL B O 1
ATOM 4450 N N . ALA B 1 280 ? -11.875 -31.125 -4.715 1 98.75 280 ALA B N 1
ATOM 4451 C CA . ALA B 1 280 ? -12.359 -32.469 -4.367 1 98.75 280 ALA B CA 1
ATOM 4452 C C . ALA B 1 280 ? -12.188 -33.438 -5.535 1 98.75 280 ALA B C 1
ATOM 4454 O O . ALA B 1 280 ? -12.477 -33.094 -6.684 1 98.75 280 ALA B O 1
ATOM 4455 N N . ARG B 1 281 ? -11.812 -34.656 -5.242 1 98.38 281 ARG B N 1
ATOM 4456 C CA . ARG B 1 281 ? -11.461 -35.656 -6.262 1 98.38 281 ARG B CA 1
ATOM 4457 C C . ARG B 1 281 ? -12.633 -35.906 -7.211 1 98.38 281 ARG B C 1
ATOM 4459 O O . ARG B 1 281 ? -12.445 -35.969 -8.43 1 98.38 281 ARG B O 1
ATOM 4466 N N . ASP B 1 282 ? -13.805 -36.031 -6.652 1 98.12 282 ASP B N 1
ATOM 4467 C CA . ASP B 1 282 ? -14.984 -36.375 -7.438 1 98.12 282 ASP B CA 1
ATOM 4468 C C . ASP B 1 282 ? -15.398 -35.25 -8.359 1 98.12 282 ASP B C 1
ATOM 4470 O O . ASP B 1 282 ? -16.172 -35.438 -9.297 1 98.12 282 ASP B O 1
ATOM 4474 N N . GLU B 1 283 ? -14.891 -34 -8.148 1 98.19 283 GLU B N 1
ATOM 4475 C CA . GLU B 1 283 ? -15.25 -32.844 -8.961 1 98.19 283 GLU B CA 1
ATOM 4476 C C . GLU B 1 283 ? -14.086 -32.406 -9.852 1 98.19 283 GLU B C 1
ATOM 4478 O O . GLU B 1 283 ? -14.211 -31.484 -10.633 1 98.19 283 GLU B O 1
ATOM 4483 N N . ALA B 1 284 ? -12.977 -33.062 -9.789 1 98.12 284 ALA B N 1
ATOM 4484 C CA . ALA B 1 284 ? -11.727 -32.625 -10.406 1 98.12 284 ALA B CA 1
ATOM 4485 C C . ALA B 1 284 ? -11.875 -32.5 -11.922 1 98.12 284 ALA B C 1
ATOM 4487 O O . ALA B 1 284 ? -11.469 -31.484 -12.508 1 98.12 284 ALA B O 1
ATOM 4488 N N . GLU B 1 285 ? -12.492 -33.5 -12.562 1 98.12 285 GLU B N 1
ATOM 4489 C CA . GLU B 1 285 ? -12.633 -33.469 -14.016 1 98.12 285 GLU B CA 1
ATOM 4490 C C . GLU B 1 285 ? -13.578 -32.344 -14.461 1 98.12 285 GLU B C 1
ATOM 4492 O O . GLU B 1 285 ? -13.359 -31.734 -15.5 1 98.12 285 GLU B O 1
ATOM 4497 N N . ASN B 1 286 ? -14.594 -32.125 -13.68 1 98 286 ASN B N 1
ATOM 4498 C CA . ASN B 1 286 ? -15.523 -31.062 -13.977 1 98 286 ASN B CA 1
ATOM 4499 C C . ASN B 1 286 ? -14.852 -29.688 -13.891 1 98 286 ASN B C 1
ATOM 4501 O O . ASN B 1 286 ? -15.016 -28.859 -14.781 1 98 286 ASN B O 1
ATOM 4505 N N . VAL B 1 287 ? -14.117 -29.484 -12.805 1 98.56 287 VAL B N 1
ATOM 4506 C CA . VAL B 1 287 ? -13.414 -28.219 -12.609 1 98.56 287 VAL B CA 1
ATOM 4507 C C . VAL B 1 287 ? -12.375 -28.031 -13.711 1 98.56 287 VAL B C 1
ATOM 4509 O O . VAL B 1 287 ? -12.227 -26.938 -14.258 1 98.56 287 VAL B O 1
ATOM 4512 N N . LEU B 1 288 ? -11.688 -29.094 -14.102 1 98.44 288 LEU B N 1
ATOM 4513 C CA . LEU B 1 288 ? -10.695 -29.047 -15.172 1 98.44 288 LEU B CA 1
ATOM 4514 C C . LEU B 1 288 ? -11.336 -28.625 -16.484 1 98.44 288 LEU B C 1
ATOM 4516 O O . LEU B 1 288 ? -10.789 -27.766 -17.203 1 98.44 288 LEU B O 1
ATOM 4520 N N . ALA B 1 289 ? -12.43 -29.188 -16.812 1 97.94 289 ALA B N 1
ATOM 4521 C CA . ALA B 1 289 ? -13.133 -28.859 -18.047 1 97.94 289 ALA B CA 1
ATOM 4522 C C . ALA B 1 289 ? -13.555 -27.391 -18.062 1 97.94 289 ALA B C 1
ATOM 4524 O O . ALA B 1 289 ? -13.469 -26.734 -19.094 1 97.94 289 ALA B O 1
ATOM 4525 N N . HIS B 1 290 ? -14.008 -26.938 -16.938 1 97.56 290 HIS B N 1
ATOM 4526 C CA . HIS B 1 290 ? -14.406 -25.531 -16.828 1 97.56 290 HIS B CA 1
ATOM 4527 C C . HIS B 1 290 ? -13.219 -24.609 -17.031 1 97.56 290 HIS B C 1
ATOM 4529 O O . HIS B 1 290 ? -13.32 -23.594 -17.734 1 97.56 290 HIS B O 1
ATOM 4535 N N . LEU B 1 291 ? -12.117 -24.906 -16.391 1 98.44 291 LEU B N 1
ATOM 4536 C CA . LEU B 1 291 ? -10.906 -24.125 -16.578 1 98.44 291 LEU B CA 1
ATOM 4537 C C . LEU B 1 291 ? -10.523 -24.062 -18.062 1 98.44 291 LEU B C 1
ATOM 4539 O O . LEU B 1 291 ? -10.289 -22.984 -18.594 1 98.44 291 LEU B O 1
ATOM 4543 N N . ARG B 1 292 ? -10.547 -25.203 -18.703 1 98.38 292 ARG B N 1
ATOM 4544 C CA . ARG B 1 292 ? -10.07 -25.312 -20.078 1 98.38 292 ARG B CA 1
ATOM 4545 C C . ARG B 1 292 ? -11.008 -24.594 -21.047 1 98.38 292 ARG B C 1
ATOM 4547 O O . ARG B 1 292 ? -10.633 -24.328 -22.188 1 98.38 292 ARG B O 1
ATOM 4554 N N . SER B 1 293 ? -12.188 -24.297 -20.609 1 98.06 293 SER B N 1
ATOM 4555 C CA . SER B 1 293 ? -13.148 -23.594 -21.453 1 98.06 293 SER B CA 1
ATOM 4556 C C . SER B 1 293 ? -12.852 -22.109 -21.5 1 98.06 293 SER B C 1
ATOM 4558 O O . SER B 1 293 ? -13.383 -21.375 -22.344 1 98.06 293 SER B O 1
ATOM 4560 N N . HIS B 1 294 ? -12.039 -21.625 -20.609 1 97.94 294 HIS B N 1
ATOM 4561 C CA . HIS B 1 294 ? -11.641 -20.234 -20.547 1 97.94 294 HIS B CA 1
ATOM 4562 C C . HIS B 1 294 ? -10.305 -20.016 -21.234 1 97.94 294 HIS B C 1
ATOM 4564 O O . HIS B 1 294 ? -9.406 -20.859 -21.156 1 97.94 294 HIS B O 1
ATOM 4570 N N . ALA B 1 295 ? -10.102 -18.875 -21.859 1 97.81 295 ALA B N 1
ATOM 4571 C CA . ALA B 1 295 ? -8.883 -18.547 -22.594 1 97.81 295 ALA B CA 1
ATOM 4572 C C . ALA B 1 295 ? -7.656 -18.641 -21.688 1 97.81 295 ALA B C 1
ATOM 4574 O O . ALA B 1 295 ? -6.582 -19.062 -22.125 1 97.81 295 ALA B O 1
ATOM 4575 N N . LEU B 1 296 ? -7.75 -18.297 -20.406 1 97.75 296 LEU B N 1
ATOM 4576 C CA . LEU B 1 296 ? -6.641 -18.281 -19.469 1 97.75 296 LEU B CA 1
ATOM 4577 C C . LEU B 1 296 ? -6.406 -19.656 -18.859 1 97.75 296 LEU B C 1
ATOM 4579 O O . LEU B 1 296 ? -5.453 -19.844 -18.094 1 97.75 296 LEU B O 1
ATOM 4583 N N . GLY B 1 297 ? -7.227 -20.609 -19.156 1 98.38 297 GLY B N 1
ATOM 4584 C CA . GLY B 1 297 ? -7.121 -21.922 -18.547 1 98.38 297 GLY B CA 1
ATOM 4585 C C . GLY B 1 297 ? -6.961 -23.047 -19.562 1 98.38 297 GLY B C 1
ATOM 4586 O O . GLY B 1 297 ? -7.145 -24.219 -19.234 1 98.38 297 GLY B O 1
ATOM 4587 N N . ARG B 1 298 ? -6.605 -22.766 -20.844 1 97.94 298 ARG B N 1
ATOM 4588 C CA . ARG B 1 298 ? -6.598 -23.719 -21.938 1 97.94 298 ARG B CA 1
ATOM 4589 C C . ARG B 1 298 ? -5.66 -24.891 -21.641 1 97.94 298 ARG B C 1
ATOM 4591 O O . ARG B 1 298 ? -5.938 -26.016 -22.031 1 97.94 298 ARG B O 1
ATOM 4598 N N . ASP B 1 299 ? -4.586 -24.594 -20.984 1 98.31 299 ASP B N 1
ATOM 4599 C CA . ASP B 1 299 ? -3.574 -25.609 -20.703 1 98.31 299 ASP B CA 1
ATOM 4600 C C . ASP B 1 299 ? -3.664 -26.094 -19.266 1 98.31 299 ASP B C 1
ATOM 4602 O O . ASP B 1 299 ? -2.666 -26.531 -18.688 1 98.31 299 ASP B O 1
ATOM 4606 N N . ALA B 1 300 ? -4.828 -25.984 -18.641 1 98.75 300 ALA B N 1
ATOM 4607 C CA . ALA B 1 300 ? -5.023 -26.469 -17.281 1 98.75 300 ALA B CA 1
ATOM 4608 C C . ALA B 1 300 ? -4.766 -27.969 -17.172 1 98.75 300 ALA B C 1
ATOM 4610 O O . ALA B 1 300 ? -4.98 -28.703 -18.141 1 98.75 300 ALA B O 1
ATOM 4611 N N . ALA B 1 301 ? -4.309 -28.422 -16.016 1 98.88 301 ALA B N 1
ATOM 4612 C CA . ALA B 1 301 ? -3.973 -29.828 -15.836 1 98.88 301 ALA B CA 1
ATOM 4613 C C . ALA B 1 301 ? -4.078 -30.234 -14.367 1 98.88 301 ALA B C 1
ATOM 4615 O O . ALA B 1 301 ? -3.865 -29.406 -13.469 1 98.88 301 ALA B O 1
ATOM 4616 N N . ILE B 1 302 ? -4.465 -31.438 -14.164 1 98.75 302 ILE B N 1
ATOM 4617 C CA . ILE B 1 302 ? -4.281 -32.062 -12.859 1 98.75 302 ILE B CA 1
ATOM 4618 C C . ILE B 1 302 ? -2.812 -32.438 -12.664 1 98.75 302 ILE B C 1
ATOM 4620 O O . ILE B 1 302 ? -2.238 -33.156 -13.477 1 98.75 302 ILE B O 1
ATOM 4624 N N . ILE B 1 303 ? -2.23 -31.953 -11.602 1 98.62 303 ILE B N 1
ATOM 4625 C CA . ILE B 1 303 ? -0.782 -32.125 -11.547 1 98.62 303 ILE B CA 1
ATOM 4626 C C . ILE B 1 303 ? -0.397 -32.906 -10.297 1 98.62 303 ILE B C 1
ATOM 4628 O O . ILE B 1 303 ? 0.776 -33.219 -10.094 1 98.62 303 ILE B O 1
ATOM 4632 N N . GLY B 1 304 ? -1.337 -33.156 -9.445 1 98.44 304 GLY B N 1
ATOM 4633 C CA . GLY B 1 304 ? -0.98 -33.844 -8.227 1 98.44 304 GLY B CA 1
ATOM 4634 C C . GLY B 1 304 ? -2.17 -34.125 -7.332 1 98.44 304 GLY B C 1
ATOM 4635 O O . GLY B 1 304 ? -3.32 -34 -7.758 1 98.44 304 GLY B O 1
ATOM 4636 N N . GLU B 1 305 ? -1.853 -34.656 -6.09 1 98.31 305 GLU B N 1
ATOM 4637 C CA . GLU B 1 305 ? -2.891 -34.969 -5.121 1 98.31 305 GLU B CA 1
ATOM 4638 C C . GLU B 1 305 ? -2.457 -34.625 -3.701 1 98.31 305 GLU B C 1
ATOM 4640 O O . GLU B 1 305 ? -1.262 -34.5 -3.426 1 98.31 305 GLU B O 1
ATOM 4645 N N . VAL B 1 306 ? -3.461 -34.375 -2.902 1 98.75 306 VAL B N 1
ATOM 4646 C CA . VAL B 1 306 ? -3.262 -34.156 -1.472 1 98.75 306 VAL B CA 1
ATOM 4647 C C . VAL B 1 306 ? -3.289 -35.5 -0.747 1 98.75 306 VAL B C 1
ATOM 4649 O O . VAL B 1 306 ? -4.195 -36.312 -0.963 1 98.75 306 VAL B O 1
ATOM 4652 N N . VAL B 1 307 ? -2.277 -35.781 0.074 1 98.56 307 VAL B N 1
ATOM 4653 C CA . VAL B 1 307 ? -2.172 -37.062 0.75 1 98.56 307 VAL B CA 1
ATOM 4654 C C . VAL B 1 307 ? -2.084 -36.844 2.26 1 98.56 307 VAL B C 1
ATOM 4656 O O . VAL B 1 307 ? -1.842 -35.719 2.721 1 98.56 307 VAL B O 1
ATOM 4659 N N . ALA B 1 308 ? -2.246 -37.875 3.055 1 98.06 308 ALA B N 1
ATOM 4660 C CA . ALA B 1 308 ? -2.266 -37.781 4.512 1 98.06 308 ALA B CA 1
ATOM 4661 C C . ALA B 1 308 ? -0.867 -37.531 5.066 1 98.06 308 ALA B C 1
ATOM 4663 O O . ALA B 1 308 ? -0.703 -36.781 6.035 1 98.06 308 ALA B O 1
ATOM 4664 N N . ARG B 1 309 ? 0.105 -38.188 4.434 1 96.69 309 ARG B N 1
ATOM 4665 C CA . ARG B 1 309 ? 1.475 -38.031 4.914 1 96.69 309 ARG B CA 1
ATOM 4666 C C . ARG B 1 309 ? 2.002 -36.625 4.648 1 96.69 309 ARG B C 1
ATOM 4668 O O . ARG B 1 309 ? 2.072 -36.188 3.498 1 96.69 309 ARG B O 1
ATOM 4675 N N . PRO B 1 310 ? 2.443 -35.969 5.66 1 96.56 310 PRO B N 1
ATOM 4676 C CA . PRO B 1 310 ? 2.916 -34.594 5.488 1 96.56 310 PRO B CA 1
ATOM 4677 C C . PRO B 1 310 ? 4.141 -34.5 4.578 1 96.56 310 PRO B C 1
ATOM 4679 O O . PRO B 1 310 ? 4.898 -35.469 4.461 1 96.56 310 PRO B O 1
ATOM 4682 N N . GLY B 1 311 ? 4.297 -33.219 4.055 1 97.06 311 GLY B N 1
ATOM 4683 C CA . GLY B 1 311 ? 5.441 -32.969 3.199 1 97.06 311 GLY B CA 1
ATOM 4684 C C . GLY B 1 311 ? 5.066 -32.812 1.734 1 97.06 311 GLY B C 1
ATOM 4685 O O . GLY B 1 311 ? 3.943 -33.125 1.341 1 97.06 311 GLY B O 1
ATOM 4686 N N . VAL B 1 312 ? 5.969 -32.281 0.938 1 98.31 312 VAL B N 1
ATOM 4687 C CA . VAL B 1 312 ? 5.785 -32.094 -0.499 1 98.31 312 VAL B CA 1
ATOM 4688 C C . VAL B 1 312 ? 6.75 -33 -1.263 1 98.31 312 VAL B C 1
ATOM 4690 O O . VAL B 1 312 ? 7.949 -33.031 -0.971 1 98.31 312 VAL B O 1
ATOM 4693 N N . ARG B 1 313 ? 6.223 -33.781 -2.238 1 98.25 313 ARG B N 1
ATOM 4694 C CA . ARG B 1 313 ? 7.016 -34.75 -2.984 1 98.25 313 ARG B CA 1
ATOM 4695 C C . ARG B 1 313 ? 6.734 -34.656 -4.48 1 98.25 313 ARG B C 1
ATOM 4697 O O . ARG B 1 313 ? 5.652 -34.219 -4.887 1 98.25 313 ARG B O 1
ATOM 4704 N N . SER B 1 314 ? 7.715 -35.031 -5.246 1 97.19 314 SER B N 1
ATOM 4705 C CA . SER B 1 314 ? 7.559 -35.25 -6.68 1 97.19 314 SER B CA 1
ATOM 4706 C C . 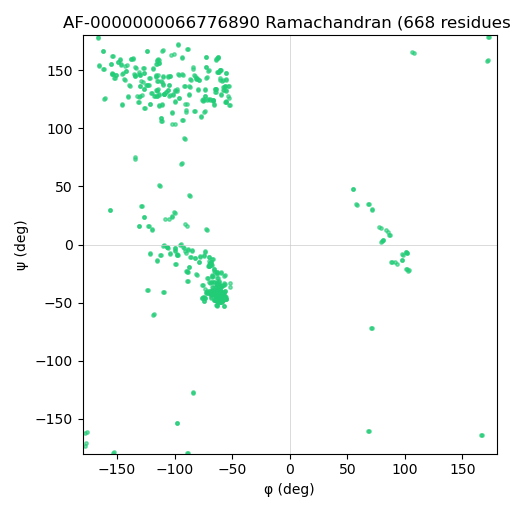SER B 1 314 ? 7.527 -36.719 -7.016 1 97.19 314 SER B C 1
ATOM 4708 O O . SER B 1 314 ? 8.273 -37.531 -6.438 1 97.19 314 SER B O 1
ATOM 4710 N N . VAL B 1 315 ? 6.617 -37.062 -7.891 1 96.44 315 VAL B N 1
ATOM 4711 C CA . VAL B 1 315 ? 6.477 -38.438 -8.328 1 96.44 315 VAL B CA 1
ATOM 4712 C C . VAL B 1 315 ? 6.918 -38.562 -9.781 1 96.44 315 VAL B C 1
ATOM 4714 O O . VAL B 1 315 ? 6.328 -37.969 -10.672 1 96.44 315 VAL B O 1
ATOM 4717 N N . GLY B 1 316 ? 7.879 -39.375 -9.969 1 92.62 316 GLY B N 1
ATOM 4718 C CA . GLY B 1 316 ? 8.43 -39.594 -11.297 1 92.62 316 GLY B CA 1
ATOM 4719 C C . GLY B 1 316 ? 7.723 -40.688 -12.078 1 92.62 316 GLY B C 1
ATOM 4720 O O . GLY B 1 316 ? 6.672 -41.156 -11.656 1 92.62 316 GLY B O 1
ATOM 4721 N N . LEU B 1 317 ? 8.188 -41 -13.398 1 85.69 317 LEU B N 1
ATOM 4722 C CA . LEU B 1 317 ? 7.59 -41.906 -14.367 1 85.69 317 LEU B CA 1
ATOM 4723 C C . LEU B 1 317 ? 7.34 -43.281 -13.75 1 85.69 317 LEU B C 1
ATOM 4725 O O . LEU B 1 317 ? 6.316 -43.906 -14.023 1 85.69 317 LEU B O 1
ATOM 4729 N N . TYR B 1 318 ? 8.219 -43.781 -12.859 1 86.56 318 TYR B N 1
ATOM 4730 C CA . TYR B 1 318 ? 8.055 -45.125 -12.336 1 86.56 318 TYR B CA 1
ATOM 4731 C C . TYR B 1 318 ? 7.535 -45.094 -10.906 1 86.56 318 TYR B C 1
ATOM 4733 O O . TYR B 1 318 ? 7.715 -46.062 -10.156 1 86.56 318 TYR B O 1
ATOM 4741 N N . GLY B 1 319 ? 6.926 -43.969 -10.609 1 87.25 319 GLY B N 1
ATOM 4742 C CA . GLY B 1 319 ? 6.297 -43.875 -9.305 1 87.25 319 GLY B CA 1
ATOM 4743 C C . GLY B 1 319 ? 7.281 -43.562 -8.188 1 87.25 319 GLY B C 1
ATOM 4744 O O . GLY B 1 319 ? 6.914 -43.594 -7.012 1 87.25 319 GLY B O 1
ATOM 4745 N N . VAL B 1 320 ? 8.492 -43.375 -8.57 1 90.12 320 VAL B N 1
ATOM 4746 C CA . VAL B 1 320 ? 9.492 -43.062 -7.559 1 90.12 320 VAL B CA 1
ATOM 4747 C C . VAL B 1 320 ? 9.211 -41.719 -6.953 1 90.12 320 VAL B C 1
ATOM 4749 O O . VAL B 1 320 ? 9.062 -40.719 -7.68 1 90.12 320 VAL B O 1
ATOM 4752 N N . LYS B 1 321 ? 9.086 -41.75 -5.672 1 94.19 321 LYS B N 1
ATOM 4753 C CA . LYS B 1 321 ? 8.797 -40.5 -4.957 1 94.19 321 LYS B CA 1
ATOM 4754 C C . LYS B 1 321 ? 10.062 -39.906 -4.379 1 94.19 321 LYS B C 1
ATOM 4756 O O . LYS B 1 321 ? 10.922 -40.594 -3.854 1 94.19 321 LYS B O 1
ATOM 4761 N N . ARG B 1 322 ? 10.211 -38.625 -4.59 1 95.38 322 ARG B N 1
ATOM 4762 C CA . ARG B 1 322 ? 11.32 -37.875 -4.016 1 95.38 322 ARG B CA 1
ATOM 4763 C C . ARG B 1 322 ? 10.812 -36.625 -3.291 1 95.38 322 ARG B C 1
ATOM 4765 O O . ARG B 1 322 ? 9.867 -35.969 -3.738 1 95.38 322 ARG B O 1
ATOM 4772 N N . THR B 1 323 ? 11.469 -36.375 -2.154 1 96.38 323 THR B N 1
ATOM 4773 C CA . THR B 1 323 ? 11.141 -35.156 -1.451 1 96.38 323 THR B CA 1
ATOM 4774 C C . THR B 1 323 ? 11.414 -33.938 -2.336 1 96.38 323 THR B C 1
ATOM 4776 O O . THR B 1 323 ? 12.469 -33.844 -2.973 1 96.38 323 THR B O 1
ATOM 4779 N N . LEU B 1 324 ? 10.484 -33.062 -2.465 1 96.62 324 LEU B N 1
ATOM 4780 C CA . LEU B 1 324 ? 10.641 -31.812 -3.168 1 96.62 324 LEU B CA 1
ATOM 4781 C C . LEU B 1 324 ? 10.836 -30.656 -2.182 1 96.62 324 LEU B C 1
ATOM 4783 O O . LEU B 1 324 ? 9.867 -30.156 -1.606 1 96.62 324 LEU B O 1
ATOM 4787 N N . ASP B 1 325 ? 12.023 -30.188 -2.027 1 94.5 325 ASP B N 1
ATOM 4788 C CA . ASP B 1 325 ? 12.328 -29.109 -1.091 1 94.5 325 ASP B CA 1
ATOM 4789 C C . ASP B 1 325 ? 12.023 -27.734 -1.702 1 94.5 325 ASP B C 1
ATOM 4791 O O . ASP B 1 325 ? 12.133 -27.562 -2.916 1 94.5 325 ASP B O 1
ATOM 4795 N N . LEU B 1 326 ? 11.586 -26.891 -0.867 1 91.75 326 LEU B N 1
ATOM 4796 C CA . LEU B 1 326 ? 11.57 -25.484 -1.263 1 91.75 326 LEU B CA 1
ATOM 4797 C C . LEU B 1 326 ? 12.984 -24.922 -1.323 1 91.75 326 LEU B C 1
ATOM 4799 O O . LEU B 1 326 ? 13.727 -24.984 -0.342 1 91.75 326 LEU B O 1
ATOM 4803 N N . PRO B 1 327 ? 13.359 -24.359 -2.467 1 90.94 327 PRO B N 1
ATOM 4804 C CA . PRO B 1 327 ? 14.727 -23.844 -2.541 1 90.94 327 PRO B CA 1
ATOM 4805 C C . PRO B 1 327 ? 14.984 -22.719 -1.545 1 90.94 327 PRO B C 1
ATOM 4807 O O . PRO B 1 327 ? 14.078 -21.938 -1.229 1 90.94 327 PRO B O 1
ATOM 4810 N N . HIS B 1 328 ? 16.25 -22.703 -1.129 1 87.75 328 HIS B N 1
ATOM 4811 C CA . HIS B 1 328 ? 16.609 -21.609 -0.238 1 87.75 328 HIS B CA 1
ATOM 4812 C C . HIS B 1 328 ? 16.469 -20.266 -0.931 1 87.75 328 HIS B C 1
ATOM 4814 O O . HIS B 1 328 ? 15.984 -19.297 -0.326 1 87.75 328 HIS B O 1
ATOM 4820 N N . ALA B 1 329 ? 17.016 -20.234 -2.24 1 81 329 ALA B N 1
ATOM 4821 C CA . ALA B 1 329 ? 16.875 -19.016 -3.027 1 81 329 ALA B CA 1
ATOM 4822 C C . ALA B 1 329 ? 16.641 -19.328 -4.5 1 81 329 ALA B C 1
ATOM 4824 O O . ALA B 1 329 ? 17.172 -20.312 -5.016 1 81 329 ALA B O 1
ATOM 4825 N N . GLU B 1 330 ? 15.781 -18.5 -5.039 1 77.38 330 GLU B N 1
ATOM 4826 C CA . GLU B 1 330 ? 15.664 -18.516 -6.492 1 77.38 330 GLU B CA 1
ATOM 4827 C C . GLU B 1 330 ? 16.562 -17.469 -7.137 1 77.38 330 GLU B C 1
ATOM 4829 O O . GLU B 1 330 ? 16.781 -16.391 -6.559 1 77.38 330 GLU B O 1
ATOM 4834 N N . PRO B 1 331 ? 17.016 -17.812 -8.234 1 73.19 331 PRO B N 1
ATOM 4835 C CA . PRO B 1 331 ? 18 -16.906 -8.852 1 73.19 331 PRO B CA 1
ATOM 4836 C C . PRO B 1 331 ? 17.359 -15.633 -9.391 1 73.19 331 PRO B C 1
ATOM 4838 O O . PRO B 1 331 ? 18 -14.883 -10.125 1 73.19 331 PRO B O 1
ATOM 4841 N N . LEU B 1 332 ? 16.172 -15.266 -9.109 1 80.5 332 LEU B N 1
ATOM 4842 C CA . LEU B 1 332 ? 15.539 -14.062 -9.648 1 80.5 332 LEU B CA 1
ATOM 4843 C C . LEU B 1 332 ? 14.82 -13.281 -8.555 1 80.5 332 LEU B C 1
ATOM 4845 O O . LEU B 1 332 ? 13.602 -13.109 -8.609 1 80.5 332 LEU B O 1
ATOM 4849 N N . PRO B 1 333 ? 15.492 -12.586 -7.664 1 75.12 333 PRO B N 1
ATOM 4850 C CA . PRO B 1 333 ? 14.812 -11.859 -6.59 1 75.12 333 PRO B CA 1
ATOM 4851 C C . PRO B 1 333 ? 14 -10.672 -7.098 1 75.12 333 PRO B C 1
ATOM 4853 O O . PRO B 1 333 ? 13.094 -10.195 -6.41 1 75.12 333 PRO B O 1
ATOM 4856 N N . ARG B 1 334 ? 14.109 -10.062 -8.281 1 89.69 334 ARG B N 1
ATOM 4857 C CA . ARG B 1 334 ? 13.367 -8.93 -8.836 1 89.69 334 ARG B CA 1
ATOM 4858 C C . ARG B 1 334 ? 12.5 -9.367 -10.008 1 89.69 334 ARG B C 1
ATOM 4860 O O . ARG B 1 334 ? 12.516 -8.734 -11.062 1 89.69 334 ARG B O 1
ATOM 4867 N N . ILE B 1 335 ? 11.773 -10.398 -9.727 1 90.75 335 ILE B N 1
ATOM 4868 C CA . ILE B 1 335 ? 10.945 -10.984 -10.773 1 90.75 335 ILE B CA 1
ATOM 4869 C C . ILE B 1 335 ? 9.578 -10.312 -10.781 1 90.75 335 ILE B C 1
ATOM 4871 O O . ILE B 1 335 ? 8.859 -10.359 -11.789 1 90.75 335 ILE B O 1
ATOM 4875 N N . CYS B 1 336 ? 9.305 -9.82 -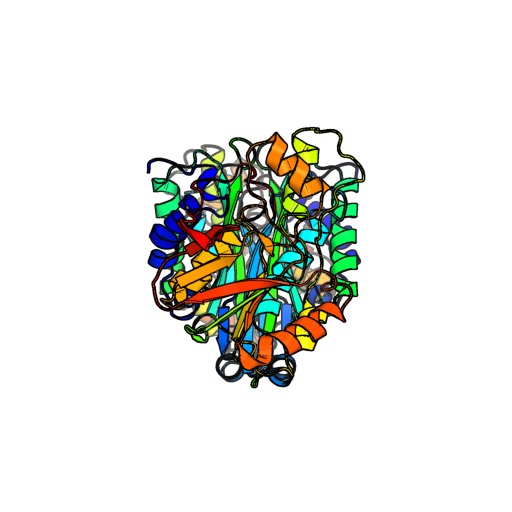9.727 1 90.94 336 CYS B N 1
ATOM 4876 C CA . CYS B 1 336 ? 8.062 -9.07 -9.586 1 90.94 336 CYS B CA 1
ATOM 4877 C C . CYS B 1 336 ? 8.148 -8.078 -8.438 1 90.94 336 CYS B C 1
ATOM 4879 O O . CYS B 1 336 ? 9.047 -8.172 -7.594 1 90.94 336 CYS B O 1
#

Secondary structure (DSSP, 8-state):
--B--GGGGSSSHHHHHHIIIIIHHHT--HHHHT--SSEEEEHHHHHTT-SEEEEEEEEE--SSSEETTEEHHHHHHHHHHHHHHTTT-EEEEEEEEEEEETT-BHHHHHHHHHHHHHHHHHHT-EEEEEEEEEE-TTSBSSEEEEEEEEEEEPTT----GGG--TT-EEEESS-SSHHHHHHHHHHHT---TTT--------HHHHHHHTT-SSEEEEEE--TTHHHHHHHHHHHHHS-EEEEEGGG----HHHHHHHHHHT--GGGS--SS-EEEEE-GGGHHHHHHHHHTSGGGTT-EEEEEEESS-EEEEE-TT--EEE-PPPS--S-TT--/--B--GGGGSSSHHHHHHIIIIIHHHT--HHHHT--SSEEEEHHHHHTT-SEEEEEEEEE--SSSEETTEEHHHHHHHHHHHHHHTTT-EEEEEEEEEEEETT-BHHHHHHHHHHHHHHHHHHT-EEEEEEEEEE-TTSBSSEEEEEEEEEEEPTT----GGG--TT-EEEESS-SSHHHHHHHHHHHT---TTT--------HHHHHTTTT-SSEEEEEE--TTHHHHHHHHHHHHHS-EEEEEGGG----HHHHHHHHHHT--GGGS--SS-EEEEE-GGGHHHHHHHHHTSGGGTT-EEEEEEESS-EEEEE-TT--EEE-PPPS--S-TT--

Radius of gyration: 25.66 Å; Cα contacts (8 Å, |Δi|>4): 1778; chains: 2; bounding box: 48×91×56 Å

InterPro domains:
  IPR010918 PurM-like, C-terminal domain [PF02769] (166-313)
  IPR011854 Carbamoyl dehydratase HypE [PIRSF005644] (1-336)
  IPR011854 Carbamoyl dehydratase HypE [PTHR30303] (1-336)
  IPR011854 Carbamoyl dehydratase HypE [TIGR02124] (4-336)
  IPR011854 Carbamoyl dehydratase HypE [cd02197] (10-306)
  IPR016188 PurM-like, N-terminal domain [PF00586] (43-152)
  IPR036676 PurM-like, C-terminal domain superfamily [G3DSA:3.90.650.10] (159-336)
  IPR036676 PurM-like, C-terminal domain superfamily [SSF56042] (163-331)
  IPR036921 PurM-like, N-terminal domain superfamily [G3DSA:3.30.1330.10] (4-158)
  IPR036921 PurM-like, N-terminal domain superfamily [SSF55326] (3-156)

Foldseek 3Di:
DWWDAQVLAPPDDNVVCCCVVAQCVLQPDDQQVVVDQDGDDDVVVQVVAAPDKQKDKDKAQFPPQDFFAAGSLLLQQQQQQQSRCQQVFQWAEKEKEKEAETGQTPVVVRVSSNNNSVQCVVSNHHHRYYYYHYDYHPPGDGMMMMMMIMGHHHHQGDADLQQFDFQWFKKKLAAFQLLQLRSVCVVVVVVPPPQGHALAHRCNVLSNLCRVDPFWHGKDAQFAQGQVVVQQVSLVVHVWEKEFEPVWHHHDPVRVVSCVVVVHDSRRHGHNQMMMITGHNVCVVVSLVSSCVDPSRVHMTGTIGIRHDGAYWYQYPVRDIDGDDRDPDDPGPNSD/DWWDAQVLAPPDDNVVCCCVVAQCVLQPDDQQVVVDQDGDDDVVVQVVAAPDKQKDKDKAQFPPQDFFAAGSLLLQQQQQQQSRCQQVFQWAEKEKEKEAETGQTPVVVRVSSNNNSVNCVVSNHHHRYYYYHYDYHPPGDGMMMMMMIMGHHHHQGDADLQQFDFQWFKKKLAAFQLLQLRSVCVVVVVVPPPQGHALAHRCNVLSNLCRVDPFWHGKDAQFAQAQVVVQQVSLVVHVWEKEFEPVWHHHDPVRVVSCVVVVHDSRRHGHNQMMMITGHNVCVVVSLVSSCVDPSRVHMTGTIGIRHDGAYWYQYPVRDIDGDDRDPDDPGPNSD

pLDDT: mean 95.8, std 4.38, range [72.56, 98.88]

Organism: Klebsiella pneumoniae subsp. pneumoniae (strain HS11286) (NCBI:txid1125630)

Sequence (672 aa):
MKSVQLAHGSGGQAMQQLIGDLFMQAFANPWLAEQEDQARLDLAALAAQGDRLAFSTDSYVIDPLFFPGGNIGKLAVCGTANDVAVSGAIPRYLSCGFILEEGLEMATLEAVVASMADTARAAGIAIVTGDTKVVPRGAADKLFINTAGIGAIPADVHWGTQQISAGDVLLVSGTLGDHGATILNLREQMGLDGALSSDCAVLTPLIQTLRPLSGVKALRDATRGGVNAVAHEFAAASGCGIELQEATLPVNDTVRGVCELLGLDALNFANEGKLVLAVARDEAENVLAHLRSHALGRDAAIIGEVVARPGVRSVGLYGVKRTLDLPHAEPLPRICMKSVQLAHGSGGQAMQQLIGDLFMQAFANPWLAEQEDQARLDLAALAAQGDRLAFSTDSYVIDPLFFPGGNIGKLAVCGTANDVAVSGAIPRYLSCGFILEEGLEMATLEAVVASMADTARAAGIAIVTGDTKVVPRGAADKLFINTAGIGAIPADVHWGTQQISAGDVLLVSGTLGDHGATILNLREQMGLDGALSSDCAVLTPLIQTLRPLSGVKALRDATRGGVNAVAHEFAAASGCGIELQEATLPVNDTVRGVCELLGLDALNFANEGKLVLAVARDEAENVLAHLRSHALGRDAAIIGEVVARPGVRSVGLYGVKRTLDLPHAEPLPRIC